Protein AF-A0AAU5CW41-F1 (afdb_monomer_lite)

Structure (mmCIF, N/CA/C/O backbone):
data_AF-A0AAU5CW41-F1
#
_entry.id   AF-A0AAU5CW41-F1
#
loop_
_atom_site.group_PDB
_atom_site.id
_atom_site.type_symbol
_atom_site.label_atom_id
_atom_site.label_alt_id
_atom_site.label_comp_id
_atom_site.label_asym_id
_atom_site.label_entity_id
_atom_site.label_seq_id
_atom_site.pdbx_PDB_ins_code
_atom_site.Cartn_x
_atom_site.Cartn_y
_atom_site.Cartn_z
_atom_site.occupancy
_atom_site.B_iso_or_equiv
_atom_site.auth_seq_id
_atom_site.auth_comp_id
_atom_site.auth_asym_id
_atom_site.auth_atom_id
_atom_site.pdbx_PDB_model_num
ATOM 1 N N . MET A 1 1 ? 4.837 -23.158 9.489 1.00 39.88 1 MET A N 1
ATOM 2 C CA . MET A 1 1 ? 4.168 -22.647 8.269 1.00 39.88 1 MET A CA 1
ATOM 3 C C . MET A 1 1 ? 4.281 -23.693 7.154 1.00 39.88 1 MET A C 1
ATOM 5 O O . MET A 1 1 ? 5.324 -24.332 7.069 1.00 39.88 1 MET A O 1
ATOM 9 N N . ARG A 1 2 ? 3.234 -23.920 6.342 1.00 39.41 2 ARG A N 1
ATOM 10 C CA . ARG A 1 2 ? 3.284 -24.793 5.147 1.00 39.41 2 ARG A CA 1
ATOM 11 C C . ARG A 1 2 ? 3.562 -23.913 3.931 1.00 39.41 2 ARG A C 1
ATOM 13 O O . ARG A 1 2 ? 2.741 -23.055 3.621 1.00 39.41 2 ARG A O 1
ATOM 20 N N . LEU A 1 3 ? 4.699 -24.097 3.266 1.00 36.31 3 LEU A N 1
ATOM 21 C CA . LEU A 1 3 ? 5.003 -23.365 2.035 1.00 36.31 3 LEU A CA 1
ATOM 22 C C . LEU A 1 3 ? 4.390 -24.123 0.854 1.00 36.31 3 LEU A C 1
ATOM 24 O O . LEU A 1 3 ? 4.845 -25.208 0.495 1.00 36.31 3 LEU A O 1
ATOM 28 N N . LEU A 1 4 ? 3.328 -23.560 0.278 1.00 37.47 4 LEU A N 1
ATOM 29 C CA . LEU A 1 4 ? 2.726 -24.036 -0.965 1.00 37.47 4 LEU A CA 1
ATOM 30 C C . LEU A 1 4 ? 3.539 -23.443 -2.121 1.00 37.47 4 LEU A C 1
ATOM 32 O O . LEU A 1 4 ? 3.347 -22.293 -2.505 1.00 37.47 4 LEU A O 1
ATOM 36 N N . HIS A 1 5 ? 4.509 -24.201 -2.623 1.00 38.34 5 HIS A N 1
ATOM 37 C CA . HIS A 1 5 ? 5.259 -23.819 -3.816 1.00 38.34 5 HIS A CA 1
ATOM 38 C C . HIS A 1 5 ? 4.509 -24.308 -5.064 1.00 38.34 5 HIS A C 1
ATOM 40 O O . HIS A 1 5 ? 4.004 -25.428 -5.087 1.00 38.34 5 HIS A O 1
ATOM 46 N N . SER A 1 6 ? 4.453 -23.488 -6.116 1.00 37.53 6 SER A N 1
ATOM 47 C CA . SER A 1 6 ? 3.807 -23.814 -7.399 1.00 37.53 6 SER A CA 1
ATOM 48 C C . SER A 1 6 ? 4.645 -24.729 -8.302 1.00 37.53 6 SER A C 1
ATOM 50 O O . SER A 1 6 ? 4.269 -24.972 -9.448 1.00 37.53 6 SER A O 1
ATOM 52 N N . ALA A 1 7 ? 5.772 -25.266 -7.812 1.00 39.56 7 ALA A N 1
ATOM 53 C CA . ALA A 1 7 ? 6.448 -26.359 -8.506 1.00 39.56 7 ALA A CA 1
ATOM 54 C C . ALA A 1 7 ? 5.450 -27.507 -8.606 1.00 39.56 7 ALA A C 1
ATOM 56 O O . ALA A 1 7 ? 4.968 -27.981 -7.581 1.00 39.56 7 ALA A O 1
ATOM 57 N N . ASN A 1 8 ? 5.130 -27.901 -9.839 1.00 36.88 8 ASN A N 1
ATOM 58 C CA . ASN A 1 8 ? 4.224 -28.988 -10.187 1.00 36.88 8 ASN A CA 1
ATOM 59 C C . ASN A 1 8 ? 4.524 -30.240 -9.359 1.00 36.88 8 ASN A C 1
ATOM 61 O O . ASN A 1 8 ? 5.324 -31.094 -9.732 1.00 36.88 8 ASN A O 1
ATOM 65 N N . THR A 1 9 ? 3.859 -30.347 -8.221 1.00 39.06 9 THR A N 1
ATOM 66 C CA . THR A 1 9 ? 3.908 -31.498 -7.340 1.00 39.06 9 THR A CA 1
ATOM 67 C C . THR A 1 9 ? 2.727 -32.348 -7.737 1.00 39.06 9 THR A C 1
ATOM 69 O O . THR A 1 9 ? 1.637 -32.290 -7.172 1.00 39.06 9 THR A O 1
ATOM 72 N N . SER A 1 10 ? 2.919 -33.093 -8.826 1.00 40.34 10 SER A N 1
ATOM 73 C CA . SER A 1 10 ? 2.032 -34.194 -9.184 1.00 40.34 10 SER A CA 1
ATOM 74 C C . SER A 1 10 ? 1.718 -35.014 -7.930 1.00 40.34 10 SER A C 1
ATOM 76 O O . SER A 1 10 ? 2.598 -35.233 -7.094 1.00 40.34 10 SER A O 1
ATOM 78 N N . ALA A 1 11 ? 0.468 -35.460 -7.786 1.00 38.16 11 ALA A N 1
ATOM 79 C CA . ALA A 1 11 ? 0.052 -36.282 -6.654 1.00 38.16 11 ALA A CA 1
ATOM 80 C C . ALA A 1 11 ? 1.062 -37.427 -6.424 1.00 38.16 11 ALA A C 1
ATOM 82 O O . ALA A 1 11 ? 1.285 -38.237 -7.320 1.00 38.16 11 ALA A O 1
ATOM 83 N N . GLY A 1 12 ? 1.697 -37.457 -5.246 1.00 40.53 12 GLY A N 1
ATOM 84 C CA . GLY A 1 12 ? 2.740 -38.433 -4.899 1.00 40.53 12 GLY A CA 1
ATOM 85 C C . GLY A 1 12 ? 4.177 -37.897 -4.819 1.00 40.53 12 GLY A C 1
ATOM 86 O O . GLY A 1 12 ? 5.064 -38.647 -4.423 1.00 40.53 12 GLY A O 1
ATOM 87 N N . SER A 1 13 ? 4.443 -36.626 -5.130 1.00 41.97 13 SER A N 1
ATOM 88 C CA . SER A 1 13 ? 5.772 -36.032 -4.910 1.00 41.97 13 SER A CA 1
ATOM 89 C C . SER A 1 13 ? 6.090 -35.893 -3.415 1.00 41.97 13 SER A C 1
ATOM 91 O O . SER A 1 13 ? 5.289 -35.354 -2.653 1.00 41.97 13 SER A O 1
ATOM 93 N N . SER A 1 14 ? 7.264 -36.357 -2.995 1.00 49.66 14 SER A N 1
ATOM 94 C CA . SER A 1 14 ? 7.732 -36.348 -1.607 1.00 49.66 14 SER A CA 1
ATOM 95 C C . SER A 1 14 ? 7.882 -34.929 -1.047 1.00 49.66 14 SER A C 1
ATOM 97 O O . SER A 1 14 ? 8.644 -34.116 -1.570 1.00 49.66 14 SER A O 1
ATOM 99 N N . GLY A 1 15 ? 7.177 -34.629 0.044 1.00 57.41 15 GLY A N 1
ATOM 100 C CA . GLY A 1 15 ? 7.478 -33.464 0.880 1.00 57.41 15 GLY A CA 1
ATOM 101 C C . GLY A 1 15 ? 8.798 -33.639 1.640 1.00 57.41 15 GLY A C 1
ATOM 102 O O . GLY A 1 15 ? 9.199 -34.767 1.924 1.00 57.41 15 GLY A O 1
ATOM 103 N N . GLY A 1 16 ? 9.469 -32.539 1.964 1.00 63.31 16 GLY A N 1
ATOM 104 C CA . GLY A 1 16 ? 10.763 -32.504 2.645 1.00 63.31 16 GLY A CA 1
ATOM 105 C C . GLY A 1 16 ? 11.055 -31.110 3.218 1.00 63.31 16 GLY A C 1
ATOM 106 O O . GLY A 1 16 ? 10.340 -30.158 2.895 1.00 63.31 16 GLY A O 1
ATOM 107 N N . PRO A 1 17 ? 12.049 -30.974 4.108 1.00 64.62 17 PRO A N 1
ATOM 108 C CA . PRO A 1 17 ? 12.487 -29.669 4.591 1.00 64.62 17 PRO A CA 1
ATOM 109 C C . PRO A 1 17 ? 13.008 -28.799 3.443 1.00 64.62 17 PRO A C 1
ATOM 111 O O . PRO A 1 17 ? 13.697 -29.278 2.543 1.00 64.62 17 PRO A O 1
ATOM 114 N N . VAL A 1 18 ? 12.663 -27.519 3.495 1.00 65.62 18 VAL A N 1
ATOM 115 C CA . VAL A 1 18 ? 13.251 -26.467 2.669 1.00 65.62 18 VAL A CA 1
ATOM 116 C C . VAL A 1 18 ? 14.368 -25.848 3.491 1.00 65.62 18 VAL A C 1
AT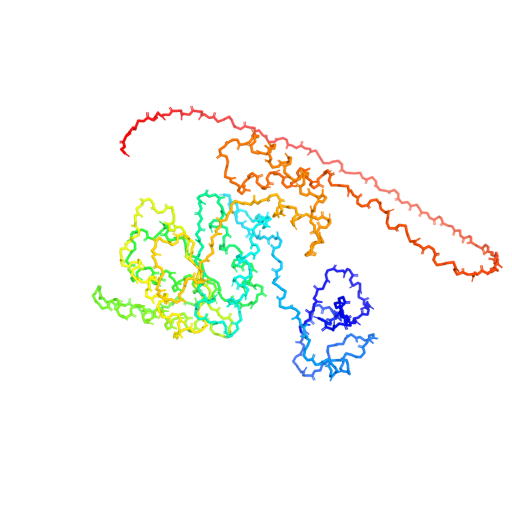OM 118 O O . VAL A 1 18 ? 14.131 -25.458 4.636 1.00 65.62 18 VAL A O 1
ATOM 121 N N . PHE A 1 19 ? 15.562 -25.784 2.911 1.00 61.91 19 PHE A N 1
ATOM 122 C CA . PHE A 1 19 ? 16.738 -25.211 3.551 1.00 61.91 19 PHE A CA 1
ATOM 123 C C . PHE A 1 19 ? 17.127 -23.884 2.895 1.00 61.91 19 PHE A C 1
ATOM 125 O O . PHE A 1 19 ? 16.901 -23.714 1.695 1.00 61.91 19 PHE A O 1
ATOM 132 N N . ASP A 1 20 ? 17.703 -22.965 3.666 1.00 55.84 20 ASP A N 1
ATOM 133 C CA . ASP A 1 20 ? 18.429 -21.809 3.128 1.00 55.84 20 ASP A CA 1
ATOM 134 C C . ASP A 1 20 ? 19.868 -22.178 2.708 1.00 55.84 20 ASP A C 1
ATOM 136 O O . ASP A 1 20 ? 20.245 -23.355 2.668 1.00 55.84 20 ASP A O 1
ATOM 140 N N . ALA A 1 21 ? 20.667 -21.170 2.340 1.00 48.44 21 ALA A N 1
ATOM 141 C CA . ALA A 1 21 ? 22.055 -21.350 1.911 1.00 48.44 21 ALA A CA 1
ATOM 142 C C . ALA A 1 21 ? 22.973 -21.825 3.056 1.00 48.44 21 ALA A C 1
ATOM 144 O O . ALA A 1 21 ? 24.015 -22.435 2.810 1.00 48.44 21 ALA A O 1
ATOM 145 N N . GLU A 1 22 ? 22.558 -21.598 4.301 1.00 50.16 22 GLU A N 1
ATOM 146 C CA . GLU A 1 22 ? 23.227 -21.963 5.547 1.00 50.16 22 GLU A CA 1
ATOM 147 C C . GLU A 1 22 ? 22.722 -23.303 6.118 1.00 50.16 22 GLU A C 1
ATOM 149 O O . GLU A 1 22 ? 23.037 -23.663 7.259 1.00 50.16 22 GLU A O 1
ATOM 154 N N . PHE A 1 23 ? 21.952 -24.060 5.328 1.00 59.91 23 PHE A N 1
ATOM 155 C CA . PHE A 1 23 ? 21.353 -25.343 5.700 1.00 59.91 23 PHE A CA 1
ATOM 156 C C . PHE A 1 23 ? 20.413 -25.277 6.922 1.00 59.91 23 PHE A C 1
ATOM 158 O O . PHE A 1 23 ? 20.181 -26.294 7.583 1.00 59.91 23 PHE A O 1
ATOM 165 N N . GLN A 1 24 ? 19.826 -24.115 7.219 1.00 58.44 24 GLN A N 1
ATOM 166 C CA . GLN A 1 24 ? 18.767 -23.977 8.221 1.00 58.44 24 GLN A CA 1
ATOM 167 C C . GLN A 1 24 ? 17.414 -24.338 7.618 1.00 58.44 24 GLN A C 1
ATOM 169 O O . GLN A 1 24 ? 17.124 -24.019 6.468 1.00 58.44 24 GLN A O 1
ATOM 174 N N . VAL A 1 25 ? 16.551 -24.997 8.394 1.00 64.69 25 VAL A N 1
ATOM 175 C CA . VAL A 1 25 ? 15.203 -25.344 7.927 1.00 64.69 25 VAL A CA 1
ATOM 176 C C . VAL A 1 25 ? 14.309 -24.103 7.961 1.00 64.69 25 VAL A C 1
ATOM 178 O O . VAL A 1 25 ? 13.854 -23.686 9.025 1.00 64.69 25 VAL A O 1
ATOM 181 N N . VAL A 1 26 ? 14.002 -2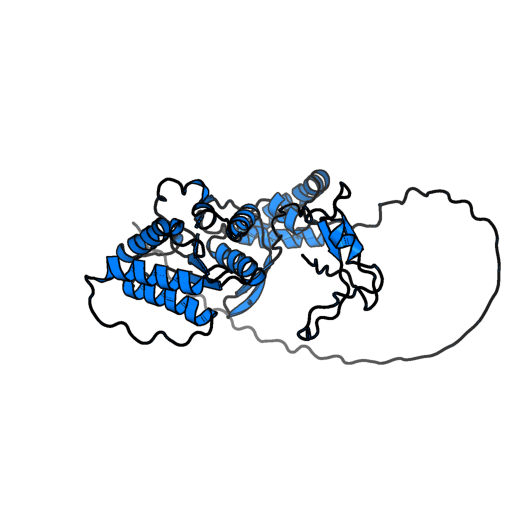3.558 6.785 1.00 59.28 26 VAL A N 1
ATOM 182 C CA . VAL A 1 26 ? 13.149 -22.366 6.609 1.00 59.28 26 VAL A CA 1
ATOM 183 C C . VAL A 1 26 ? 11.694 -22.708 6.285 1.00 59.28 26 VAL A C 1
ATOM 185 O O . VAL A 1 26 ? 10.818 -21.846 6.277 1.00 59.28 26 VAL A O 1
ATOM 188 N N . GLY A 1 27 ? 11.394 -23.983 6.036 1.00 62.84 27 GLY A N 1
ATOM 189 C CA . GLY A 1 27 ? 10.028 -24.434 5.807 1.00 62.84 27 GLY A CA 1
ATOM 190 C C . GLY A 1 27 ? 9.914 -25.937 5.621 1.00 62.84 27 GLY A C 1
ATOM 191 O O . GLY A 1 27 ? 10.908 -26.650 5.515 1.00 62.84 27 GLY A O 1
ATOM 192 N N . LEU A 1 28 ? 8.677 -26.427 5.572 1.00 63.06 28 LEU A N 1
ATOM 193 C CA . LEU A 1 28 ? 8.372 -27.830 5.307 1.00 63.06 28 LEU A CA 1
ATOM 194 C C . LEU A 1 28 ? 7.472 -27.919 4.078 1.00 63.06 28 LEU A C 1
ATOM 196 O O . LEU A 1 28 ? 6.384 -27.338 4.049 1.00 63.06 28 LEU A O 1
ATOM 200 N N . HIS A 1 29 ? 7.928 -28.657 3.071 1.00 59.88 29 HIS A N 1
ATOM 201 C CA . HIS A 1 29 ? 7.145 -28.968 1.889 1.00 59.88 29 HIS A CA 1
ATOM 202 C C . HIS A 1 29 ? 6.137 -30.071 2.230 1.00 59.88 29 HIS A C 1
ATOM 204 O O . HIS A 1 29 ? 6.514 -31.135 2.727 1.00 59.88 29 HIS A O 1
ATOM 210 N N . GLN A 1 30 ? 4.855 -29.830 1.960 1.00 53.72 30 GLN A N 1
ATOM 211 C CA . GLN A 1 30 ? 3.809 -30.831 2.127 1.00 53.72 30 GLN A CA 1
ATOM 212 C C . GLN A 1 30 ? 3.121 -31.089 0.791 1.00 53.72 30 GLN A C 1
ATOM 214 O O . GLN A 1 30 ? 2.533 -30.185 0.206 1.00 53.72 30 GLN A O 1
ATOM 219 N N . ALA A 1 31 ? 3.110 -32.350 0.366 1.00 51.06 31 ALA A N 1
ATOM 220 C CA . ALA A 1 31 ? 2.180 -32.806 -0.653 1.00 51.06 31 ALA A CA 1
ATOM 221 C C . ALA A 1 31 ? 0.816 -33.098 -0.015 1.00 51.06 31 ALA A C 1
ATOM 223 O O . ALA A 1 31 ? 0.723 -33.833 0.970 1.00 51.06 31 ALA A O 1
ATOM 224 N N . GLY A 1 32 ? -0.250 -32.528 -0.568 1.00 44.62 32 GLY A N 1
ATOM 225 C CA . GLY A 1 32 ? -1.615 -32.822 -0.144 1.00 44.62 32 GLY A CA 1
ATOM 226 C C . GLY A 1 32 ? -2.642 -32.116 -1.019 1.00 44.62 32 GLY A C 1
ATOM 227 O O . GLY A 1 32 ? -2.477 -30.945 -1.350 1.00 44.62 32 GLY A O 1
ATOM 228 N N . ARG A 1 33 ? -3.708 -32.830 -1.400 1.00 40.16 33 ARG A N 1
ATOM 229 C CA . ARG A 1 33 ? -4.883 -32.237 -2.060 1.00 40.16 33 ARG A CA 1
ATOM 230 C C . ARG A 1 33 ? -5.531 -31.198 -1.130 1.00 40.16 33 ARG A C 1
ATOM 232 O O . ARG A 1 33 ? -5.681 -31.490 0.057 1.00 40.16 33 ARG A O 1
ATOM 239 N N . PRO A 1 34 ? -6.017 -30.054 -1.642 1.00 41.12 34 PRO A N 1
ATOM 240 C CA . PRO A 1 34 ? -6.921 -29.204 -0.884 1.00 41.12 34 PRO A CA 1
ATOM 241 C C . PRO A 1 34 ? -8.302 -29.880 -0.874 1.00 41.12 34 PRO A C 1
ATOM 243 O O . PRO A 1 34 ? -9.009 -29.889 -1.877 1.00 41.12 34 PRO A O 1
ATOM 246 N N . GLY A 1 35 ? -8.675 -30.525 0.230 1.00 41.16 35 GLY A N 1
ATOM 247 C CA . GLY A 1 35 ? -9.988 -31.157 0.359 1.00 41.16 35 GLY A CA 1
ATOM 248 C C . GLY A 1 35 ? -10.306 -31.561 1.794 1.00 41.16 35 GLY A C 1
ATOM 249 O O . GLY A 1 35 ? -9.666 -32.464 2.316 1.00 41.16 35 GLY A O 1
ATOM 250 N N . ARG A 1 36 ? -11.284 -30.858 2.389 1.00 39.12 36 ARG A N 1
ATOM 251 C CA . ARG A 1 36 ? -11.982 -31.097 3.671 1.00 39.12 36 ARG A CA 1
ATOM 252 C C . ARG A 1 36 ? -11.167 -31.806 4.761 1.00 39.12 36 ARG A C 1
ATOM 254 O O . ARG A 1 36 ? -11.174 -33.028 4.868 1.00 39.12 36 ARG A O 1
ATOM 261 N N . LEU A 1 37 ? -10.570 -31.000 5.640 1.00 44.53 37 LEU A N 1
ATOM 262 C CA . LEU A 1 37 ? -10.171 -31.434 6.976 1.00 44.53 37 LEU A CA 1
ATOM 263 C C . LEU A 1 37 ? -11.427 -31.884 7.734 1.00 44.53 37 LEU A C 1
ATOM 265 O O . LEU A 1 37 ? -12.296 -31.071 8.049 1.00 44.53 37 LEU A O 1
ATOM 269 N N . ALA A 1 38 ? -11.532 -33.190 7.967 1.00 37.84 38 ALA A N 1
ATOM 270 C CA . ALA A 1 38 ? -12.411 -33.737 8.982 1.00 37.84 38 ALA A CA 1
ATOM 271 C C . ALA A 1 38 ? -11.883 -33.305 10.356 1.00 37.84 38 ALA A C 1
ATOM 273 O O . ALA A 1 38 ? -10.679 -33.304 10.602 1.00 37.84 38 ALA A O 1
ATOM 274 N N . SER A 1 39 ? -12.802 -32.899 11.222 1.00 43.44 39 SER A N 1
ATOM 275 C CA . SER A 1 39 ? -12.568 -32.600 12.627 1.00 43.44 39 SER A CA 1
ATOM 276 C C . SER A 1 39 ? -11.948 -33.803 13.337 1.00 43.44 39 SER A C 1
ATOM 278 O O . SER A 1 39 ? -12.567 -34.864 13.405 1.00 43.44 39 SER A O 1
ATOM 280 N N . GLY A 1 40 ? -10.755 -33.621 13.882 1.00 39.41 40 GLY A N 1
ATOM 281 C CA . GLY A 1 40 ? -10.074 -34.625 14.685 1.00 39.41 40 GLY A CA 1
ATOM 282 C C . GLY A 1 40 ? -8.577 -34.486 14.509 1.00 39.41 40 GLY A C 1
ATOM 283 O O . GLY A 1 40 ? -8.078 -34.462 13.387 1.00 39.41 40 GLY A O 1
ATOM 284 N N . GLU A 1 41 ? -7.874 -34.331 15.619 1.00 47.72 41 GLU A N 1
ATOM 285 C CA . GLU A 1 41 ? -6.423 -34.383 15.685 1.00 47.72 41 GLU A CA 1
ATOM 286 C C . GLU A 1 41 ? -5.921 -35.689 15.057 1.00 47.72 41 GLU A C 1
ATOM 288 O O . GLU A 1 41 ? -5.939 -36.718 15.713 1.00 47.72 41 GLU A O 1
ATOM 293 N N . ASP A 1 42 ? -5.521 -35.673 13.784 1.00 45.44 42 ASP A N 1
ATOM 294 C CA . ASP A 1 42 ? -4.382 -36.441 13.279 1.00 45.44 42 ASP A CA 1
ATOM 295 C C . ASP A 1 42 ? -4.130 -36.251 11.772 1.00 45.44 42 ASP A C 1
ATOM 297 O O . ASP A 1 42 ? -5.028 -36.140 10.945 1.00 45.44 42 ASP A O 1
ATOM 301 N N . GLU A 1 43 ? -2.836 -36.274 11.446 1.00 45.62 43 GLU A N 1
ATOM 302 C CA . GLU A 1 43 ? -2.237 -36.577 10.140 1.00 45.62 43 GLU A CA 1
ATOM 303 C C . GLU A 1 43 ? -2.259 -35.541 9.001 1.00 45.62 43 GLU A C 1
ATOM 305 O O . GLU A 1 43 ? -2.959 -35.604 7.991 1.00 45.62 43 GLU A O 1
ATOM 310 N N . VAL A 1 44 ? -1.239 -34.688 9.057 1.00 46.25 44 VAL A N 1
ATOM 311 C CA . VAL A 1 44 ? -0.624 -34.019 7.906 1.00 46.25 44 VAL A CA 1
ATOM 312 C C . VAL A 1 44 ? 0.222 -35.039 7.122 1.00 46.25 44 VAL A C 1
ATOM 314 O O . VAL A 1 44 ? 1.446 -35.072 7.244 1.00 46.25 44 VAL A O 1
ATOM 317 N N . CYS A 1 45 ? -0.414 -35.938 6.368 1.00 45.72 45 CYS A N 1
ATOM 318 C CA . CYS A 1 45 ? 0.283 -37.096 5.797 1.00 45.72 45 CYS A CA 1
ATOM 319 C C . CYS A 1 45 ? 0.933 -36.798 4.431 1.00 45.72 45 CYS A C 1
ATOM 321 O O . CYS A 1 45 ? 0.375 -37.071 3.369 1.00 45.72 45 CYS A O 1
ATOM 323 N N . ASN A 1 46 ? 2.167 -36.291 4.465 1.00 49.28 46 ASN A N 1
ATOM 324 C CA . ASN A 1 46 ? 3.160 -36.639 3.451 1.00 49.28 46 ASN A CA 1
ATOM 325 C C . ASN A 1 46 ? 3.672 -38.053 3.775 1.00 49.28 46 ASN A C 1
ATOM 327 O O . ASN A 1 46 ? 4.400 -38.232 4.746 1.00 49.28 46 ASN A O 1
ATOM 331 N N . ARG A 1 47 ? 3.288 -39.063 2.986 1.00 48.56 47 ARG A N 1
ATOM 332 C CA . ARG A 1 47 ? 3.671 -40.469 3.236 1.00 48.56 47 ARG A CA 1
ATOM 333 C C . ARG A 1 47 ? 5.144 -40.784 2.950 1.00 48.56 47 ARG A C 1
ATOM 335 O O . ARG A 1 47 ? 5.610 -41.849 3.335 1.00 48.56 47 ARG A O 1
ATOM 342 N N . ALA A 1 48 ? 5.864 -39.899 2.258 1.00 51.19 48 ALA A N 1
ATOM 343 C CA . ALA A 1 48 ? 7.234 -40.171 1.825 1.00 51.19 48 ALA A CA 1
ATOM 344 C C . ALA A 1 48 ? 8.291 -39.842 2.892 1.00 51.19 48 ALA A C 1
ATOM 346 O O . ALA A 1 48 ? 9.363 -40.439 2.888 1.00 51.19 48 ALA A O 1
ATOM 347 N N . VAL A 1 49 ? 8.003 -38.903 3.799 1.00 54.16 49 VAL A N 1
ATOM 348 C CA . VAL A 1 49 ? 8.926 -38.487 4.864 1.00 54.16 49 VAL A CA 1
ATOM 349 C C . VAL A 1 49 ? 8.136 -38.344 6.165 1.00 54.16 49 VAL A C 1
ATOM 351 O O . VAL A 1 49 ? 7.193 -37.552 6.203 1.00 54.16 49 VAL A O 1
ATOM 354 N N . PRO A 1 50 ? 8.488 -39.074 7.242 1.00 57.31 50 PRO A N 1
ATOM 355 C CA . PRO A 1 50 ? 7.833 -38.919 8.533 1.00 57.31 50 PRO A CA 1
ATOM 356 C C . PRO A 1 50 ? 8.108 -37.511 9.074 1.00 57.31 50 PRO A C 1
ATOM 358 O O . PRO A 1 50 ? 9.197 -37.206 9.556 1.00 57.31 50 PRO A O 1
ATOM 361 N N . MET A 1 51 ? 7.110 -36.632 8.972 1.00 58.34 51 MET A N 1
ATOM 362 C CA . MET A 1 51 ? 7.259 -35.218 9.328 1.00 58.34 51 MET A CA 1
ATOM 363 C C . MET A 1 51 ? 7.302 -34.994 10.841 1.00 58.34 51 MET A C 1
ATOM 365 O O . MET A 1 51 ? 7.994 -34.091 11.293 1.00 58.34 51 MET A O 1
ATOM 369 N N . ARG A 1 52 ? 6.608 -35.826 11.632 1.00 61.75 52 ARG A N 1
ATOM 370 C CA . ARG A 1 52 ? 6.543 -35.707 13.103 1.00 61.75 52 ARG A CA 1
ATOM 371 C C . ARG A 1 52 ? 7.935 -35.671 13.767 1.00 61.75 52 ARG A C 1
ATOM 373 O O . ARG A 1 52 ? 8.206 -34.690 14.453 1.00 61.75 52 ARG A O 1
ATOM 380 N N . PRO A 1 53 ? 8.841 -36.645 13.523 1.00 64.81 53 PRO A N 1
ATOM 381 C CA . PRO A 1 53 ? 10.200 -36.615 14.074 1.00 64.81 53 PRO A CA 1
ATOM 382 C C . PRO A 1 53 ? 11.062 -35.447 13.585 1.00 64.81 53 PRO A C 1
ATOM 384 O O . PRO A 1 53 ? 12.019 -35.068 14.255 1.00 64.81 53 PRO A O 1
ATOM 387 N N . LEU A 1 54 ? 10.774 -34.920 12.392 1.00 62.31 54 LEU A N 1
ATOM 388 C CA . LEU A 1 54 ? 11.520 -33.810 11.807 1.00 62.31 54 LEU A CA 1
ATOM 389 C C . LEU A 1 54 ? 11.090 -32.484 12.447 1.00 62.31 54 LEU A C 1
ATOM 391 O O . LEU A 1 54 ? 11.933 -31.722 12.901 1.00 62.31 54 LEU A O 1
ATOM 395 N N . VAL A 1 55 ? 9.778 -32.259 12.559 1.00 62.88 55 VAL A N 1
ATOM 396 C CA . VAL A 1 55 ? 9.178 -31.092 13.226 1.00 62.88 55 VAL A CA 1
ATOM 397 C C . VAL A 1 55 ? 9.642 -30.996 14.675 1.00 62.88 55 VAL A C 1
ATOM 399 O O . VAL A 1 55 ? 10.018 -29.917 15.109 1.00 62.88 55 VAL A O 1
ATOM 402 N N . SER A 1 56 ? 9.692 -32.115 15.406 1.00 67.81 56 SER A N 1
ATOM 403 C CA . SER A 1 56 ? 10.152 -32.127 16.802 1.00 67.81 56 SER A CA 1
ATOM 404 C C . SER A 1 56 ? 11.647 -31.828 16.980 1.00 67.81 56 SER A C 1
ATOM 406 O O . SER A 1 56 ? 12.087 -31.630 18.106 1.00 67.81 56 SER A O 1
ATOM 408 N N . LYS A 1 57 ? 12.442 -31.865 15.901 1.00 67.06 57 LYS A N 1
ATOM 409 C CA . LYS A 1 57 ? 13.891 -31.589 15.909 1.00 67.06 57 LYS A CA 1
ATOM 410 C C . LYS A 1 57 ? 14.248 -30.211 15.358 1.00 67.06 57 LYS A C 1
ATOM 412 O O . LYS A 1 57 ? 15.405 -29.812 15.439 1.00 67.06 57 LYS A O 1
ATOM 417 N N . ILE A 1 58 ? 13.283 -29.514 14.771 1.00 63.75 58 ILE A N 1
ATOM 418 C CA . ILE A 1 58 ? 13.457 -28.143 14.316 1.00 63.75 58 ILE A CA 1
ATOM 419 C C . ILE A 1 58 ? 13.149 -27.267 15.529 1.00 63.75 58 ILE A C 1
ATOM 421 O O . ILE A 1 58 ? 11.984 -27.106 15.889 1.00 63.75 58 ILE A O 1
ATOM 425 N N . GLU A 1 59 ? 14.188 -26.724 16.175 1.00 58.56 59 GLU A N 1
ATOM 426 C CA . GLU A 1 59 ? 14.011 -25.512 16.984 1.00 58.56 59 GLU A CA 1
ATOM 427 C C . GLU A 1 59 ? 13.296 -24.510 16.083 1.00 58.56 59 GLU A C 1
ATOM 429 O O . GLU A 1 59 ? 13.777 -24.284 14.974 1.00 58.56 59 GLU A O 1
ATOM 434 N N . SER A 1 60 ? 12.115 -24.050 16.513 1.00 54.84 60 SER A N 1
ATOM 435 C CA . SER A 1 60 ? 11.157 -23.207 15.785 1.00 54.84 60 SER A CA 1
ATOM 436 C C . SER A 1 60 ? 11.731 -22.636 14.488 1.00 54.84 60 SER A C 1
ATOM 438 O O . SER A 1 60 ? 12.665 -21.839 14.588 1.00 54.84 60 SER A O 1
ATOM 440 N N . PRO A 1 61 ? 11.232 -23.039 13.296 1.00 50.78 61 PRO A N 1
ATOM 441 C CA . PRO A 1 61 ? 11.876 -22.711 12.029 1.00 50.78 61 PRO A CA 1
ATOM 442 C C . PRO A 1 61 ? 12.213 -21.226 12.011 1.00 50.78 61 PRO A C 1
ATOM 444 O O . PRO A 1 61 ? 11.313 -20.388 12.107 1.00 50.78 61 PRO A O 1
ATOM 447 N N . LYS A 1 62 ? 13.515 -20.926 11.956 1.00 42.56 62 LYS A N 1
ATOM 448 C CA . LYS A 1 62 ? 14.043 -19.571 11.829 1.00 42.56 62 LYS A CA 1
ATOM 449 C C . LYS A 1 62 ? 13.744 -19.140 10.409 1.00 42.56 62 LYS A C 1
ATOM 451 O O . LYS A 1 62 ? 14.593 -19.214 9.533 1.00 42.56 62 LYS A O 1
ATOM 456 N N . VAL A 1 63 ? 12.484 -18.812 10.155 1.00 44.22 63 VAL A N 1
ATOM 457 C CA . VAL A 1 63 ? 12.082 -18.179 8.912 1.00 44.22 63 VAL A CA 1
ATOM 458 C C . VAL A 1 63 ? 12.819 -16.846 8.936 1.00 44.22 63 VAL A C 1
ATOM 460 O O . VAL A 1 63 ? 12.562 -16.059 9.851 1.00 44.22 63 VAL A O 1
ATOM 463 N N . PRO A 1 64 ? 13.764 -16.590 8.012 1.00 48.22 64 PRO A N 1
ATOM 464 C CA . PRO A 1 64 ? 14.212 -15.228 7.805 1.00 48.22 64 PRO A CA 1
ATOM 465 C C . PRO A 1 64 ? 12.929 -14.442 7.598 1.00 48.22 64 PRO A C 1
ATOM 467 O O . PRO A 1 64 ? 12.105 -14.877 6.785 1.00 48.22 64 PRO A O 1
ATOM 470 N N . GLU A 1 65 ? 12.728 -13.382 8.377 1.00 53.84 65 GLU A N 1
ATOM 471 C CA . GLU A 1 65 ? 11.593 -12.461 8.300 1.00 53.84 65 GLU A CA 1
ATOM 472 C C . GLU A 1 65 ? 11.629 -11.762 6.934 1.00 53.84 65 GLU A C 1
ATOM 474 O O . GLU A 1 65 ? 11.980 -10.601 6.763 1.00 53.84 65 GLU A O 1
ATOM 479 N N . SER A 1 66 ? 11.414 -12.565 5.902 1.00 67.19 66 SER A N 1
ATOM 480 C CA . SER A 1 66 ? 11.604 -12.232 4.516 1.00 67.19 66 SER A CA 1
ATOM 481 C C . SER A 1 66 ? 10.300 -11.613 4.109 1.00 67.19 66 SER A C 1
ATOM 483 O O . SER A 1 66 ? 9.250 -12.256 4.051 1.00 67.19 66 SER A O 1
ATOM 485 N N . VAL A 1 67 ? 10.382 -10.310 3.910 1.00 74.75 67 VAL A N 1
ATOM 486 C CA . VAL A 1 67 ? 9.243 -9.501 3.538 1.00 74.75 67 VAL A CA 1
ATOM 487 C C . VAL A 1 67 ? 8.585 -10.138 2.312 1.00 74.75 67 VAL A C 1
ATOM 489 O O . VAL A 1 67 ? 9.268 -10.439 1.325 1.00 74.75 67 VAL A O 1
ATOM 492 N N . PRO A 1 68 ? 7.268 -10.395 2.361 1.00 81.88 68 PRO A N 1
ATOM 493 C CA . PRO A 1 68 ? 6.581 -11.096 1.297 1.00 81.88 68 PRO A CA 1
ATOM 494 C C . PRO A 1 68 ? 6.690 -10.299 0.003 1.00 81.88 68 PRO A C 1
ATOM 496 O O . PRO A 1 68 ? 6.327 -9.128 -0.058 1.00 81.88 68 PRO A O 1
ATOM 499 N N . LEU A 1 69 ? 7.123 -10.954 -1.072 1.00 82.12 69 LEU A N 1
ATOM 500 C CA . LEU A 1 69 ? 7.060 -10.342 -2.390 1.00 82.12 69 LEU A CA 1
ATOM 501 C C . LEU A 1 69 ? 5.596 -10.255 -2.843 1.00 82.12 69 LEU A C 1
ATOM 503 O O . LEU A 1 69 ? 4.882 -11.263 -2.879 1.00 82.12 69 LEU A O 1
ATOM 507 N N . VAL A 1 70 ? 5.174 -9.057 -3.242 1.00 89.56 70 VAL A N 1
ATOM 508 C CA . VAL A 1 70 ? 3.899 -8.809 -3.924 1.00 89.56 70 VAL A CA 1
ATOM 509 C C . VAL A 1 70 ? 4.232 -8.430 -5.366 1.00 89.56 70 VAL A C 1
ATOM 511 O O . VAL A 1 70 ? 4.433 -7.254 -5.640 1.00 89.56 70 VAL A O 1
ATOM 514 N N . PRO A 1 71 ? 4.374 -9.391 -6.298 1.00 88.12 71 PRO A N 1
ATOM 515 C CA . PRO A 1 71 ? 4.807 -9.085 -7.664 1.00 88.12 71 PRO A CA 1
ATOM 516 C C . PRO A 1 71 ? 3.721 -8.359 -8.466 1.00 88.12 71 PRO A C 1
ATOM 518 O O . PRO A 1 71 ? 4.012 -7.577 -9.375 1.00 88.12 71 PRO A O 1
ATOM 521 N N . THR A 1 72 ? 2.457 -8.623 -8.136 1.00 93.50 72 THR A N 1
ATOM 522 C CA . THR A 1 72 ? 1.291 -8.073 -8.818 1.00 93.50 72 THR A CA 1
ATOM 523 C C . THR A 1 72 ? 0.143 -7.833 -7.851 1.00 93.50 72 THR A C 1
ATOM 525 O O . THR A 1 72 ? 0.013 -8.545 -6.858 1.00 93.50 72 THR A O 1
ATOM 528 N N . VAL A 1 73 ? -0.730 -6.890 -8.192 1.00 94.56 73 VAL A N 1
ATOM 529 C CA . VAL A 1 73 ? -2.009 -6.652 -7.512 1.00 94.56 73 VAL A CA 1
ATOM 530 C C . VAL A 1 73 ? -3.149 -6.613 -8.521 1.00 94.56 73 VAL A C 1
ATOM 532 O O . VAL A 1 73 ? -2.948 -6.252 -9.683 1.00 94.56 73 VAL A O 1
ATOM 535 N N . GLU A 1 74 ? -4.349 -6.961 -8.074 1.00 93.25 74 GLU A N 1
ATOM 536 C CA . GLU A 1 74 ? -5.571 -6.762 -8.849 1.00 93.25 74 GLU A CA 1
ATOM 537 C C . GLU A 1 74 ? -6.144 -5.369 -8.581 1.00 93.25 74 GLU A C 1
ATOM 539 O O . GLU A 1 74 ? -6.227 -4.907 -7.441 1.00 93.25 74 GLU A O 1
ATOM 544 N N . LYS A 1 75 ? -6.540 -4.687 -9.652 1.00 92.06 75 LYS A N 1
ATOM 545 C CA . LYS A 1 75 ? -7.165 -3.365 -9.625 1.00 92.06 75 LYS A CA 1
ATOM 546 C C . LYS A 1 75 ? -8.297 -3.330 -10.653 1.00 92.06 75 LYS A C 1
ATOM 548 O O . LYS A 1 75 ? -8.193 -3.984 -11.679 1.00 92.06 75 LYS A O 1
ATOM 553 N N . ALA A 1 76 ? -9.340 -2.539 -10.417 1.00 89.94 76 ALA A N 1
ATOM 554 C CA . ALA A 1 76 ? -10.325 -2.230 -11.451 1.00 89.94 76 ALA A CA 1
ATOM 555 C C . ALA A 1 76 ? -9.779 -1.183 -12.446 1.00 89.94 76 ALA A C 1
ATOM 557 O O . ALA A 1 76 ? -9.181 -0.179 -12.034 1.00 89.94 76 ALA A O 1
ATOM 558 N N . ASP A 1 77 ? -9.955 -1.413 -13.746 1.00 89.12 77 ASP A N 1
ATOM 559 C CA . ASP A 1 77 ? -9.727 -0.401 -14.781 1.00 89.12 77 ASP A CA 1
ATOM 560 C C . ASP A 1 77 ? -10.842 0.667 -14.798 1.00 89.12 77 ASP A C 1
ATOM 562 O O . ASP A 1 77 ? -11.728 0.681 -13.943 1.00 89.12 77 ASP A O 1
ATOM 566 N N . GLU A 1 78 ? -10.780 1.604 -15.747 1.00 87.25 78 GLU A N 1
ATOM 567 C CA . GLU A 1 78 ? -11.772 2.686 -15.881 1.00 87.25 78 GLU A CA 1
ATOM 568 C C . GLU A 1 78 ? -13.177 2.167 -16.223 1.00 87.25 78 GLU A C 1
ATOM 570 O O . GLU A 1 78 ? -14.169 2.844 -15.967 1.00 87.25 78 GLU A O 1
ATOM 575 N N . GLN A 1 79 ? -13.266 0.963 -16.785 1.00 91.38 79 GLN A N 1
ATOM 576 C CA . GLN A 1 79 ? -14.505 0.283 -17.144 1.00 91.38 79 GLN A CA 1
ATOM 577 C C . GLN A 1 79 ? -14.989 -0.662 -16.030 1.00 91.38 79 GLN A C 1
ATOM 579 O O . GLN A 1 79 ? -16.028 -1.303 -16.179 1.00 91.38 79 GLN A O 1
ATOM 584 N N . GLY A 1 80 ? -14.259 -0.749 -14.914 1.00 90.50 80 GLY A N 1
ATOM 585 C CA . GLY A 1 80 ? -14.576 -1.619 -13.787 1.00 90.50 80 GLY A CA 1
ATOM 586 C C . GLY A 1 80 ? -14.102 -3.068 -13.941 1.00 90.50 80 GLY A C 1
ATOM 587 O O . GLY A 1 80 ? -14.389 -3.884 -13.067 1.00 90.50 80 GLY A O 1
ATOM 588 N N . ASN A 1 81 ? -13.369 -3.417 -15.002 1.00 93.19 81 ASN A N 1
ATOM 589 C CA . ASN A 1 81 ? -12.844 -4.770 -15.174 1.00 93.19 81 ASN A CA 1
ATOM 590 C C . ASN A 1 81 ? -11.621 -4.994 -14.285 1.00 93.19 81 ASN A C 1
ATOM 592 O O . ASN A 1 81 ? -10.772 -4.114 -14.130 1.00 93.19 81 ASN A O 1
ATOM 596 N N . ALA A 1 82 ? -11.488 -6.207 -13.751 1.00 91.69 82 ALA A N 1
ATOM 597 C CA . ALA A 1 82 ? -10.294 -6.603 -13.019 1.00 91.69 82 ALA A CA 1
ATOM 598 C C . ALA A 1 82 ? -9.081 -6.677 -13.962 1.00 91.69 82 ALA A C 1
ATOM 600 O O . ALA A 1 82 ? -9.071 -7.427 -14.939 1.00 91.69 82 ALA A O 1
ATOM 601 N N . VAL A 1 83 ? -8.041 -5.910 -13.644 1.00 93.25 83 VAL A N 1
ATOM 602 C CA . VAL A 1 83 ? -6.750 -5.896 -14.327 1.00 93.25 83 VAL A CA 1
ATOM 603 C C . VAL A 1 83 ? -5.621 -6.152 -13.337 1.00 93.25 83 VAL A C 1
ATOM 605 O O . VAL A 1 83 ? -5.574 -5.596 -12.238 1.00 93.25 83 VAL A O 1
ATOM 608 N N . THR A 1 84 ? -4.666 -6.981 -13.747 1.00 93.25 84 THR A N 1
ATOM 609 C CA . THR A 1 84 ? -3.445 -7.232 -12.982 1.00 93.25 84 THR A CA 1
ATOM 610 C C . THR A 1 84 ? -2.419 -6.138 -13.268 1.00 93.25 84 THR A C 1
ATOM 612 O O . THR A 1 84 ? -2.085 -5.869 -14.424 1.00 93.25 84 THR A O 1
ATOM 615 N N . ARG A 1 85 ? -1.888 -5.512 -12.216 1.00 93.44 85 ARG A N 1
ATOM 616 C CA . ARG A 1 85 ? -0.818 -4.508 -12.294 1.00 93.44 85 ARG A CA 1
ATOM 617 C C . ARG A 1 85 ? 0.441 -5.032 -11.628 1.00 93.44 85 ARG A C 1
ATOM 619 O O . ARG A 1 85 ? 0.366 -5.638 -10.562 1.00 93.44 85 ARG A O 1
ATOM 626 N N . THR A 1 86 ? 1.591 -4.811 -12.257 1.00 94.00 86 THR A N 1
ATOM 627 C CA . THR A 1 86 ? 2.891 -5.143 -11.662 1.00 94.00 86 THR A CA 1
ATOM 628 C C . THR A 1 86 ? 3.215 -4.143 -10.566 1.00 94.00 86 THR A C 1
ATOM 630 O O . THR A 1 86 ? 3.012 -2.952 -10.749 1.00 94.00 86 THR A O 1
ATOM 633 N N . VAL A 1 87 ? 3.750 -4.620 -9.447 1.00 95.44 87 VAL A N 1
ATOM 634 C CA . VAL A 1 87 ? 4.262 -3.757 -8.383 1.00 95.44 87 VAL A CA 1
ATOM 635 C C . VAL A 1 87 ? 5.717 -3.408 -8.685 1.00 95.44 87 VAL A C 1
ATOM 637 O O . VAL A 1 87 ? 6.576 -4.285 -8.703 1.00 95.44 87 VAL A O 1
ATOM 640 N N . ILE A 1 88 ? 5.998 -2.127 -8.922 1.00 95.88 88 ILE A N 1
ATOM 641 C CA . ILE A 1 88 ? 7.344 -1.618 -9.223 1.00 95.88 88 ILE A CA 1
ATOM 642 C C . ILE A 1 88 ? 7.765 -0.623 -8.137 1.00 95.88 88 ILE A C 1
ATOM 644 O O . ILE A 1 88 ? 7.032 0.326 -7.870 1.00 95.88 88 ILE A O 1
ATOM 648 N N . GLY A 1 89 ? 8.934 -0.835 -7.524 1.00 94.94 89 GLY A N 1
ATOM 649 C CA . GLY A 1 89 ? 9.566 0.130 -6.610 1.00 94.94 89 GLY A CA 1
ATOM 650 C C . GLY A 1 89 ? 8.849 0.346 -5.283 1.00 94.94 89 GLY A C 1
ATOM 651 O O . GLY A 1 89 ? 8.905 1.430 -4.717 1.00 94.94 89 GLY A O 1
ATOM 652 N N . ARG A 1 90 ? 8.130 -0.669 -4.785 1.00 95.88 90 ARG A N 1
ATOM 653 C CA . ARG A 1 90 ? 7.333 -0.579 -3.545 1.00 95.88 90 ARG A CA 1
ATOM 654 C C . ARG A 1 90 ? 7.798 -1.517 -2.439 1.00 95.88 90 ARG A C 1
ATOM 656 O O . ARG A 1 90 ? 7.013 -1.821 -1.547 1.00 95.88 90 ARG A O 1
ATOM 663 N N . LEU A 1 91 ? 9.052 -1.972 -2.488 1.00 91.81 91 LEU A N 1
ATOM 664 C CA . LEU A 1 91 ? 9.588 -2.892 -1.483 1.00 91.81 91 LEU A CA 1
ATOM 665 C C . LEU A 1 91 ? 9.484 -2.286 -0.077 1.00 91.81 91 LEU A C 1
ATOM 667 O O . LEU A 1 91 ? 8.822 -2.878 0.762 1.00 91.81 91 LEU A O 1
ATOM 671 N N . GLY A 1 92 ? 9.983 -1.064 0.139 1.00 92.62 92 GLY A N 1
ATOM 672 C CA . GLY A 1 92 ? 9.895 -0.393 1.445 1.00 92.62 92 GLY A CA 1
ATOM 673 C C . GLY A 1 92 ? 8.459 -0.222 1.965 1.00 92.62 92 GLY A C 1
ATOM 674 O O . GLY A 1 92 ? 8.194 -0.465 3.142 1.00 92.62 92 GLY A O 1
ATOM 675 N N . THR A 1 93 ? 7.494 0.102 1.093 1.00 95.94 93 THR A N 1
ATOM 676 C CA . THR A 1 93 ? 6.071 0.139 1.483 1.00 95.94 93 THR A CA 1
ATOM 677 C C . THR A 1 93 ? 5.583 -1.245 1.925 1.00 95.94 93 THR A C 1
ATOM 679 O O . THR A 1 93 ? 4.910 -1.368 2.944 1.00 95.94 93 THR A O 1
ATOM 682 N N . VAL A 1 94 ? 5.912 -2.296 1.167 1.00 94.88 94 VAL A N 1
ATOM 683 C CA . VAL A 1 94 ? 5.525 -3.682 1.477 1.00 94.88 94 VAL A CA 1
ATOM 684 C C . VAL A 1 94 ? 6.159 -4.151 2.789 1.00 94.88 94 VAL A C 1
ATOM 686 O O . VAL A 1 94 ? 5.474 -4.783 3.585 1.00 94.88 94 VAL A O 1
ATOM 689 N N . GLU A 1 95 ? 7.413 -3.784 3.061 1.00 92.06 95 GLU A N 1
ATOM 690 C CA . GLU A 1 95 ? 8.103 -4.053 4.332 1.00 92.06 95 GLU A CA 1
ATOM 691 C C . GLU A 1 95 ? 7.386 -3.405 5.520 1.00 92.06 95 GLU A C 1
ATOM 693 O O . GLU A 1 95 ? 7.208 -4.030 6.564 1.00 92.06 95 GLU A O 1
ATOM 698 N N . ARG A 1 96 ? 6.937 -2.156 5.367 1.00 95.25 96 ARG A N 1
ATOM 699 C CA . ARG A 1 96 ? 6.177 -1.439 6.402 1.00 95.25 96 ARG A CA 1
ATOM 700 C C . ARG A 1 96 ? 4.815 -2.074 6.656 1.00 95.25 96 ARG A C 1
ATOM 702 O O . ARG A 1 96 ? 4.477 -2.311 7.809 1.00 95.25 96 ARG A O 1
ATOM 709 N N . ILE A 1 97 ? 4.072 -2.398 5.595 1.00 95.69 97 ILE A N 1
ATOM 710 C CA . ILE A 1 97 ? 2.790 -3.109 5.721 1.00 95.69 97 ILE A CA 1
ATOM 711 C C . ILE A 1 97 ? 3.013 -4.457 6.406 1.00 95.69 97 ILE A C 1
ATOM 713 O O . ILE A 1 97 ? 2.260 -4.810 7.304 1.00 95.69 97 ILE A O 1
ATOM 717 N N . HIS A 1 98 ? 4.064 -5.185 6.023 1.00 92.50 98 HIS A N 1
ATOM 718 C CA . HIS A 1 98 ? 4.388 -6.467 6.632 1.00 92.50 98 HIS A CA 1
ATOM 719 C C . HIS A 1 98 ? 4.656 -6.343 8.130 1.00 92.50 98 HIS A C 1
ATOM 721 O O . HIS A 1 98 ? 4.032 -7.071 8.886 1.00 92.50 98 HIS A O 1
ATOM 727 N N . ARG A 1 99 ? 5.492 -5.388 8.564 1.00 91.94 99 ARG A N 1
ATOM 728 C CA . ARG A 1 99 ? 5.730 -5.127 9.996 1.00 91.94 99 ARG A CA 1
ATOM 729 C C . ARG A 1 99 ? 4.443 -4.826 10.756 1.00 91.94 99 ARG A C 1
ATOM 731 O O . ARG A 1 99 ? 4.240 -5.363 11.836 1.00 91.94 99 ARG A O 1
ATOM 738 N N . GLY A 1 100 ? 3.545 -4.042 10.161 1.00 92.62 100 GLY A N 1
ATOM 739 C CA . GLY A 1 100 ? 2.237 -3.766 10.746 1.00 92.62 100 GLY A CA 1
ATOM 740 C C . GLY A 1 100 ? 1.356 -5.009 10.918 1.00 92.62 100 GLY A C 1
ATOM 741 O O . GLY A 1 100 ? 0.505 -5.000 11.785 1.00 92.62 100 GLY A O 1
ATOM 742 N N . LEU A 1 101 ? 1.544 -6.089 10.148 1.00 90.94 101 LEU A N 1
ATOM 743 C CA . LEU A 1 101 ? 0.740 -7.317 10.286 1.00 90.94 101 LEU A CA 1
ATOM 744 C C . LEU A 1 101 ? 1.103 -8.158 11.519 1.00 90.94 101 LEU A C 1
ATOM 746 O O . LEU A 1 101 ? 0.396 -9.121 11.822 1.00 90.94 101 LEU A O 1
ATOM 750 N N . HIS A 1 102 ? 2.208 -7.854 12.199 1.00 89.38 102 HIS A N 1
ATOM 751 C CA . HIS A 1 102 ? 2.634 -8.632 13.353 1.00 89.38 102 HIS A CA 1
ATOM 752 C C . HIS A 1 102 ? 1.739 -8.350 14.576 1.00 89.38 102 HIS A C 1
ATOM 754 O O . HIS A 1 102 ? 1.421 -7.193 14.846 1.00 89.38 102 HIS A O 1
ATOM 760 N N . PRO A 1 103 ? 1.344 -9.371 15.363 1.00 87.12 103 PRO A N 1
ATOM 761 C CA . PRO A 1 103 ? 0.498 -9.173 16.547 1.00 87.12 103 PRO A CA 1
ATOM 762 C C . PRO A 1 103 ? 1.107 -8.260 17.622 1.00 87.12 103 PRO A C 1
ATOM 764 O O . PRO A 1 103 ? 0.384 -7.692 18.437 1.00 87.12 103 PRO A O 1
ATOM 767 N N . ASP A 1 104 ? 2.434 -8.148 17.647 1.00 89.44 104 ASP A N 1
ATOM 768 C CA . ASP A 1 104 ? 3.219 -7.292 18.534 1.00 89.44 104 ASP A CA 1
ATOM 769 C C . ASP A 1 104 ? 3.607 -5.948 17.895 1.00 89.44 104 ASP A C 1
ATOM 771 O O . ASP A 1 104 ? 4.363 -5.184 18.499 1.00 89.44 104 ASP A O 1
ATOM 775 N N . ALA A 1 105 ? 3.055 -5.623 16.717 1.00 93.25 105 ALA A N 1
ATOM 776 C CA . ALA A 1 105 ? 3.305 -4.362 16.037 1.00 93.25 105 ALA A CA 1
ATOM 777 C C . ALA A 1 105 ? 2.962 -3.168 16.936 1.00 93.25 105 ALA A C 1
ATOM 779 O O . ALA A 1 105 ? 1.844 -2.980 17.443 1.00 93.25 105 ALA A O 1
ATOM 780 N N . THR A 1 106 ? 3.952 -2.306 17.110 1.00 95.88 106 THR A N 1
ATOM 781 C CA . THR A 1 106 ? 3.811 -1.079 17.888 1.00 95.88 106 THR A CA 1
ATOM 782 C C . THR A 1 106 ? 2.852 -0.098 17.204 1.00 95.88 106 THR A C 1
ATOM 784 O O . THR A 1 106 ? 2.567 -0.193 16.011 1.00 95.88 106 THR A O 1
ATOM 787 N N . ALA A 1 107 ? 2.362 0.911 17.933 1.00 96.38 107 ALA A N 1
ATOM 788 C CA . ALA A 1 107 ? 1.474 1.922 17.344 1.00 96.38 107 ALA A CA 1
ATOM 789 C C . ALA A 1 107 ? 2.088 2.619 16.111 1.00 96.38 107 ALA A C 1
ATOM 791 O O . ALA A 1 107 ? 1.373 2.884 15.147 1.00 96.38 107 ALA A O 1
ATOM 792 N N . HIS A 1 108 ? 3.403 2.863 16.112 1.00 96.56 108 HIS A N 1
ATOM 793 C CA . HIS A 1 108 ? 4.092 3.501 14.988 1.00 96.56 108 HIS A CA 1
ATOM 794 C C . HIS A 1 108 ? 4.286 2.565 13.783 1.00 96.56 108 HIS A C 1
ATOM 796 O O . HIS A 1 108 ? 4.373 3.047 12.658 1.00 96.56 108 HIS A O 1
ATOM 802 N N . GLU A 1 109 ? 4.315 1.245 13.977 1.00 96.06 109 GLU A N 1
ATOM 803 C CA . GLU A 1 109 ? 4.334 0.261 12.881 1.00 96.06 109 GLU A CA 1
ATOM 804 C C . GLU A 1 109 ? 2.940 0.011 12.299 1.00 96.06 109 GLU A C 1
ATOM 806 O O . GLU A 1 109 ? 2.809 -0.323 11.121 1.00 96.06 109 GLU A O 1
ATOM 811 N N . ARG A 1 110 ? 1.893 0.218 13.105 1.00 96.88 110 ARG A N 1
ATOM 812 C CA . ARG A 1 110 ? 0.489 0.127 12.681 1.00 96.88 110 ARG A CA 1
ATOM 813 C C . ARG A 1 110 ? -0.023 1.386 11.982 1.00 96.88 110 ARG A C 1
ATOM 815 O O . ARG A 1 110 ? -1.074 1.334 11.344 1.00 96.88 110 ARG A O 1
ATOM 822 N N . LEU A 1 111 ? 0.710 2.497 12.070 1.00 98.31 111 LEU A N 1
ATOM 823 C CA . LEU A 1 111 ? 0.503 3.682 11.244 1.00 98.31 111 LEU A CA 1
ATOM 824 C C . LEU A 1 111 ? 1.455 3.663 10.043 1.00 98.31 111 LEU A C 1
ATOM 826 O O . LEU A 1 111 ? 2.667 3.550 10.203 1.00 98.31 111 LEU A O 1
ATOM 830 N N . ILE A 1 112 ? 0.921 3.864 8.840 1.00 98.38 112 ILE A N 1
ATOM 831 C CA . ILE A 1 112 ? 1.718 4.047 7.623 1.00 98.38 112 ILE A CA 1
ATOM 832 C C . ILE A 1 112 ? 1.231 5.299 6.909 1.00 98.38 112 ILE A C 1
ATOM 834 O O . ILE A 1 112 ? 0.098 5.359 6.438 1.00 98.38 112 ILE A O 1
ATOM 838 N N . VAL A 1 113 ? 2.095 6.299 6.790 1.00 98.25 113 VAL A N 1
ATOM 839 C CA . VAL A 1 113 ? 1.768 7.566 6.132 1.00 98.25 113 VAL A CA 1
ATOM 840 C C . VAL A 1 113 ? 2.577 7.660 4.859 1.00 98.25 113 VAL A C 1
ATOM 842 O O . VAL A 1 113 ? 3.790 7.812 4.894 1.00 98.25 113 VAL A O 1
ATOM 845 N N . VAL A 1 114 ? 1.908 7.541 3.722 1.00 97.94 114 VAL A N 1
ATOM 846 C CA . VAL A 1 114 ? 2.549 7.518 2.415 1.00 97.94 114 VAL A CA 1
ATOM 847 C C . VAL A 1 114 ? 2.514 8.912 1.806 1.00 97.94 114 VAL A C 1
ATOM 849 O O . VAL A 1 114 ? 1.440 9.460 1.546 1.00 97.94 114 VAL A O 1
ATOM 852 N N . VAL A 1 115 ? 3.696 9.467 1.556 1.00 96.38 115 VAL A N 1
ATOM 853 C CA . VAL A 1 115 ? 3.904 10.820 1.025 1.00 96.38 115 VAL A CA 1
ATOM 854 C C . VAL A 1 115 ? 4.673 10.723 -0.283 1.00 96.38 115 VAL A C 1
ATOM 856 O O . VAL A 1 115 ? 5.594 9.928 -0.404 1.00 96.38 115 VAL A O 1
ATOM 859 N N . GLY A 1 116 ? 4.320 11.524 -1.281 1.00 94.56 116 GLY A N 1
ATOM 860 C CA . GLY A 1 116 ? 5.019 11.532 -2.560 1.00 94.56 116 GLY A CA 1
ATOM 861 C C . GLY A 1 116 ? 4.368 12.473 -3.558 1.00 94.56 116 GLY A C 1
ATOM 862 O O . GLY A 1 116 ? 3.264 12.963 -3.334 1.00 94.56 116 GLY A O 1
ATOM 863 N N . GLU A 1 117 ? 5.052 12.722 -4.668 1.00 92.50 117 GLU A N 1
ATOM 864 C CA . GLU A 1 117 ? 4.522 13.566 -5.737 1.00 92.50 117 GLU A CA 1
ATOM 865 C C . GLU A 1 117 ? 3.404 12.861 -6.530 1.00 92.50 117 GLU A C 1
ATOM 867 O O . GLU A 1 117 ? 3.347 11.618 -6.591 1.00 92.50 117 GLU A O 1
ATOM 872 N N . PRO A 1 118 ? 2.518 13.635 -7.190 1.00 90.00 118 PRO A N 1
ATOM 873 C CA . PRO A 1 118 ? 1.528 13.086 -8.103 1.00 90.00 118 PRO A CA 1
ATOM 874 C C . PRO A 1 118 ? 2.174 12.158 -9.135 1.00 90.00 118 PRO A C 1
ATOM 876 O O . PRO A 1 118 ? 3.095 12.527 -9.857 1.00 90.00 118 PRO A O 1
ATOM 879 N N . GLY A 1 119 ? 1.669 10.926 -9.224 1.00 89.25 119 GLY A N 1
ATOM 880 C CA . GLY A 1 119 ? 2.183 9.941 -10.174 1.00 89.25 119 GLY A CA 1
ATOM 881 C C . GLY A 1 119 ? 3.254 8.979 -9.645 1.00 89.25 119 GLY A C 1
ATOM 882 O O . GLY A 1 119 ? 3.597 8.042 -10.367 1.00 89.25 119 GLY A O 1
ATOM 883 N N . HIS A 1 120 ? 3.700 9.112 -8.389 1.00 93.44 120 HIS A N 1
ATOM 884 C CA . HIS A 1 120 ? 4.542 8.109 -7.702 1.00 93.44 120 HIS A CA 1
ATOM 885 C C . HIS A 1 120 ? 3.744 6.934 -7.101 1.00 93.44 120 HIS A C 1
ATOM 887 O O . HIS A 1 120 ? 4.293 6.043 -6.455 1.00 93.44 120 HIS A O 1
ATOM 893 N N . GLY A 1 121 ? 2.430 6.885 -7.341 1.00 93.00 121 GLY A N 1
ATOM 894 C CA . GLY A 1 121 ? 1.585 5.760 -6.938 1.00 93.00 121 GLY A CA 1
ATOM 895 C C . GLY A 1 121 ? 1.042 5.856 -5.510 1.00 93.00 121 GLY A C 1
ATOM 896 O O . GLY A 1 121 ? 0.902 4.830 -4.849 1.00 93.00 121 GLY A O 1
ATOM 897 N N . LEU A 1 122 ? 0.688 7.053 -5.028 1.00 94.06 122 LEU A N 1
ATOM 898 C CA . LEU A 1 122 ? -0.002 7.235 -3.739 1.00 94.06 122 LEU A CA 1
ATOM 899 C C . LEU A 1 122 ? -1.249 6.345 -3.629 1.00 94.06 122 LEU A C 1
ATOM 901 O O . LEU A 1 122 ? -1.292 5.434 -2.802 1.00 94.06 122 LEU A O 1
ATOM 905 N N . ARG A 1 123 ? -2.196 6.511 -4.562 1.00 93.31 123 ARG A N 1
ATOM 906 C CA . ARG A 1 123 ? -3.429 5.704 -4.674 1.00 93.31 123 ARG A CA 1
ATOM 907 C C . ARG A 1 123 ? -3.189 4.230 -5.024 1.00 93.31 123 ARG A C 1
ATOM 909 O O . ARG A 1 123 ? -4.109 3.418 -5.004 1.00 93.31 123 ARG A O 1
ATOM 916 N N . PHE A 1 124 ? -1.965 3.854 -5.404 1.00 94.94 124 PHE A N 1
ATOM 917 C CA . PHE A 1 124 ? -1.625 2.448 -5.631 1.00 94.94 124 PHE A CA 1
ATOM 918 C C . PHE A 1 124 ? -1.456 1.687 -4.303 1.00 94.94 124 PHE A C 1
ATOM 920 O O . PHE A 1 124 ? -1.698 0.483 -4.242 1.00 94.94 124 PHE A O 1
ATOM 927 N N . THR A 1 125 ? -1.118 2.402 -3.224 1.00 96.69 125 THR A N 1
ATOM 928 C CA . THR A 1 125 ? -0.880 1.850 -1.882 1.00 96.69 125 THR A CA 1
ATOM 929 C C . THR A 1 125 ? -2.051 1.011 -1.380 1.00 96.69 125 THR A C 1
ATOM 931 O O . THR A 1 125 ? -1.831 -0.080 -0.861 1.00 96.69 125 THR A O 1
ATOM 934 N N . LYS A 1 126 ? -3.301 1.444 -1.593 1.00 96.69 126 LYS A N 1
ATOM 935 C CA . LYS A 1 126 ? -4.469 0.695 -1.111 1.00 96.69 126 LYS A CA 1
ATOM 936 C C . LYS A 1 126 ? -4.550 -0.727 -1.675 1.00 96.69 126 LYS A C 1
ATOM 938 O O . LYS A 1 126 ? -5.010 -1.618 -0.970 1.00 96.69 126 LYS A O 1
ATOM 943 N N . TYR A 1 127 ? -4.083 -0.951 -2.908 1.00 96.62 127 TYR A N 1
ATOM 944 C CA . TYR A 1 127 ? -4.087 -2.276 -3.534 1.00 96.62 127 TYR A CA 1
ATOM 945 C C . TYR A 1 127 ? -2.992 -3.171 -2.953 1.00 96.62 127 TYR A C 1
ATOM 947 O O . TYR A 1 127 ? -3.213 -4.369 -2.805 1.00 96.62 127 TYR A O 1
ATOM 955 N N . LEU A 1 128 ? -1.842 -2.597 -2.573 1.00 96.38 128 LEU A N 1
ATOM 956 C CA . LEU A 1 128 ? -0.788 -3.319 -1.852 1.00 96.38 128 LEU A CA 1
ATOM 957 C C . LEU A 1 128 ? -1.270 -3.758 -0.473 1.00 96.38 128 LEU A C 1
ATOM 959 O O . LEU A 1 128 ? -1.131 -4.928 -0.123 1.00 96.38 128 LEU A O 1
ATOM 963 N N . VAL A 1 129 ? -1.883 -2.832 0.272 1.00 97.06 129 VAL A N 1
ATOM 964 C CA . VAL A 1 129 ? -2.466 -3.124 1.586 1.00 97.06 129 VAL A CA 1
ATOM 965 C C . VAL A 1 129 ? -3.514 -4.218 1.441 1.00 97.06 129 VAL A C 1
ATOM 967 O O . VAL A 1 129 ? -3.402 -5.242 2.101 1.00 97.06 129 VAL A O 1
ATOM 970 N N . ARG A 1 130 ? -4.467 -4.079 0.508 1.00 95.75 130 ARG A N 1
ATOM 971 C CA . ARG A 1 130 ? -5.484 -5.108 0.258 1.00 95.75 130 ARG A CA 1
ATOM 972 C C . ARG A 1 130 ? -4.859 -6.469 -0.047 1.00 95.75 130 ARG A C 1
ATOM 974 O O . ARG A 1 130 ? -5.259 -7.460 0.554 1.00 95.75 130 ARG A O 1
ATOM 981 N N . ALA A 1 131 ? -3.887 -6.528 -0.958 1.00 92.69 131 ALA A N 1
ATOM 982 C CA . ALA A 1 131 ? -3.245 -7.778 -1.363 1.00 92.69 131 ALA A CA 1
ATOM 983 C C . ALA A 1 131 ? -2.523 -8.481 -0.201 1.00 92.69 131 ALA A C 1
ATOM 985 O O . ALA A 1 131 ? -2.549 -9.707 -0.116 1.00 92.69 131 ALA A O 1
ATOM 986 N N . LEU A 1 132 ? -1.895 -7.721 0.699 1.00 92.19 132 LEU A N 1
ATOM 987 C CA . LEU A 1 132 ? -1.225 -8.268 1.879 1.00 92.19 132 LEU A CA 1
ATOM 988 C C . LEU A 1 132 ? -2.229 -8.651 2.967 1.00 92.19 132 LEU A C 1
ATOM 990 O O . LEU A 1 132 ? -2.245 -9.795 3.401 1.00 92.19 132 LEU A O 1
ATOM 994 N N . VAL A 1 133 ? -3.117 -7.741 3.354 1.00 91.56 133 VAL A N 1
ATOM 995 C CA . VAL A 1 133 ? -4.085 -7.953 4.439 1.00 91.56 133 VAL A CA 1
ATOM 996 C C . VAL A 1 133 ? -4.999 -9.145 4.148 1.00 91.56 133 VAL A C 1
ATOM 998 O O . VAL A 1 133 ? -5.132 -10.033 4.986 1.00 91.56 133 VAL A O 1
ATOM 1001 N N . THR A 1 134 ? -5.543 -9.241 2.928 1.00 87.19 134 THR A N 1
ATOM 1002 C CA . THR A 1 134 ? -6.399 -10.379 2.533 1.00 87.19 134 THR A CA 1
ATOM 1003 C C . THR A 1 134 ? -5.643 -11.707 2.511 1.00 87.19 134 THR A C 1
ATOM 1005 O O . THR A 1 134 ? -6.215 -12.747 2.831 1.00 87.19 134 THR A O 1
ATOM 1008 N N . ARG A 1 135 ? -4.343 -11.694 2.191 1.00 85.94 135 ARG A N 1
ATOM 1009 C CA . ARG A 1 135 ? -3.486 -12.886 2.241 1.00 85.94 135 ARG A CA 1
ATOM 1010 C C . ARG A 1 135 ? -3.266 -13.389 3.672 1.00 85.94 135 ARG A C 1
ATOM 1012 O O . ARG A 1 135 ? -3.064 -14.589 3.849 1.00 85.94 135 ARG A O 1
ATOM 1019 N N . PHE A 1 136 ? -3.306 -12.501 4.664 1.00 84.38 136 PHE A N 1
ATOM 1020 C CA . PHE A 1 136 ? -3.092 -12.814 6.081 1.00 84.38 136 PHE A CA 1
ATOM 1021 C C . PHE A 1 136 ? -4.381 -12.758 6.925 1.00 84.38 136 PHE A C 1
ATOM 1023 O O . PHE A 1 136 ? -4.305 -12.760 8.144 1.00 84.38 136 PHE A O 1
ATOM 1030 N N . SER A 1 137 ? -5.558 -12.811 6.289 1.00 80.50 137 SER A N 1
ATOM 1031 C CA . SER A 1 137 ? -6.888 -12.871 6.933 1.00 80.50 137 SER A CA 1
ATOM 1032 C C . SER A 1 137 ? -7.316 -11.640 7.745 1.00 80.50 137 SER A C 1
ATOM 1034 O O . SER A 1 137 ? -8.283 -11.728 8.496 1.00 80.50 137 SER A O 1
ATOM 1036 N N . GLY A 1 138 ? -6.661 -10.489 7.579 1.00 86.00 138 GLY A N 1
ATOM 1037 C CA . GLY A 1 138 ? -7.103 -9.253 8.227 1.00 86.00 138 GLY A CA 1
ATOM 1038 C C . GLY A 1 138 ? -8.349 -8.655 7.563 1.00 86.00 138 GLY A C 1
ATOM 1039 O O . GLY A 1 138 ? -8.657 -8.934 6.398 1.00 86.00 138 GLY A O 1
ATOM 1040 N N . VAL A 1 139 ? -9.056 -7.790 8.291 1.00 91.69 139 VAL A N 1
ATOM 1041 C CA . VAL A 1 139 ? -10.190 -7.031 7.750 1.00 91.69 139 VAL A CA 1
ATOM 1042 C C . VAL A 1 139 ? -9.662 -5.756 7.101 1.00 91.69 139 VAL A C 1
ATOM 1044 O O . VAL A 1 139 ? -8.876 -5.031 7.702 1.00 91.69 139 VAL A O 1
ATOM 1047 N N . TYR A 1 140 ? -10.097 -5.462 5.881 1.00 94.44 140 TYR A N 1
ATOM 1048 C CA . TYR A 1 140 ? -9.633 -4.317 5.102 1.00 94.44 140 TYR A CA 1
ATOM 1049 C C . TYR A 1 140 ? -10.800 -3.402 4.748 1.00 94.44 140 TYR A C 1
ATOM 1051 O O . TYR A 1 140 ? -11.806 -3.881 4.245 1.00 94.44 140 TYR A O 1
ATOM 1059 N N . ALA A 1 141 ? -10.634 -2.096 4.929 1.00 95.38 141 ALA A N 1
ATOM 1060 C CA . ALA A 1 141 ? -11.531 -1.075 4.407 1.00 95.38 141 ALA A CA 1
ATOM 1061 C C . ALA A 1 141 ? -10.716 0.064 3.784 1.00 95.38 141 ALA A C 1
ATOM 1063 O O . ALA A 1 141 ? -9.650 0.430 4.283 1.00 95.38 141 ALA A O 1
ATOM 1064 N N . ALA A 1 142 ? -11.219 0.651 2.698 1.00 96.50 142 ALA A N 1
ATOM 1065 C CA . ALA A 1 142 ? -10.588 1.798 2.055 1.00 96.50 142 ALA A CA 1
ATOM 1066 C C . ALA A 1 142 ? -11.599 2.898 1.739 1.00 96.50 142 ALA A C 1
ATOM 1068 O O . ALA A 1 142 ? -12.672 2.631 1.199 1.00 96.50 142 ALA A O 1
ATOM 1069 N N . ILE A 1 143 ? -11.223 4.140 2.032 1.00 96.69 143 ILE A N 1
ATOM 1070 C CA . ILE A 1 143 ? -12.029 5.334 1.792 1.00 96.69 143 ILE A CA 1
ATOM 1071 C C . ILE A 1 143 ? -11.203 6.331 0.984 1.00 96.69 143 ILE A C 1
ATOM 1073 O O . ILE A 1 143 ? -10.111 6.728 1.389 1.00 96.69 143 ILE A O 1
ATOM 1077 N N . ASP A 1 144 ? -11.755 6.751 -0.156 1.00 95.69 144 ASP A N 1
ATOM 1078 C CA . ASP A 1 144 ? -11.268 7.923 -0.883 1.00 95.69 144 ASP A CA 1
ATOM 1079 C C . ASP A 1 144 ? -11.863 9.173 -0.225 1.00 95.69 144 ASP A C 1
ATOM 1081 O O . ASP A 1 144 ? -13.044 9.489 -0.408 1.00 95.69 144 ASP A O 1
ATOM 1085 N N . VAL A 1 145 ? -11.052 9.857 0.579 1.00 95.31 145 VAL A N 1
ATOM 1086 C CA . VAL A 1 145 ? -11.466 11.032 1.352 1.00 95.31 145 VAL A CA 1
ATOM 1087 C C . VAL A 1 145 ? -11.785 12.220 0.451 1.00 95.31 145 VAL A C 1
ATOM 1089 O O . VAL A 1 145 ? -12.532 13.103 0.863 1.00 95.31 145 VAL A O 1
ATOM 1092 N N . ALA A 1 146 ? -11.322 12.237 -0.806 1.00 92.69 146 ALA A N 1
ATOM 1093 C CA . ALA A 1 146 ? -11.734 13.268 -1.757 1.00 92.69 146 ALA A CA 1
ATOM 1094 C C . ALA A 1 146 ? -13.259 13.251 -1.983 1.00 92.69 146 ALA A C 1
ATOM 1096 O O . ALA A 1 146 ? -13.853 14.290 -2.260 1.00 92.69 146 ALA A O 1
ATOM 1097 N N . ASN A 1 147 ? -13.912 12.102 -1.770 1.00 93.88 147 ASN A N 1
ATOM 1098 C CA . ASN A 1 147 ? -15.368 11.959 -1.826 1.00 93.88 147 ASN A CA 1
ATOM 1099 C C . ASN A 1 147 ? -16.078 12.318 -0.503 1.00 93.88 147 ASN A C 1
ATOM 1101 O O . ASN A 1 147 ? -17.271 12.051 -0.370 1.00 93.88 147 ASN A O 1
ATOM 1105 N N . CYS A 1 148 ? -15.365 12.883 0.478 1.00 93.62 148 CYS A N 1
ATOM 1106 C CA . CYS A 1 148 ? -15.864 13.239 1.814 1.00 93.62 148 CYS A CA 1
ATOM 1107 C C . CYS A 1 148 ? -15.791 14.751 2.106 1.00 93.62 148 CYS A C 1
ATOM 1109 O O . CYS A 1 148 ? -15.953 15.167 3.249 1.00 93.62 148 CYS A O 1
ATOM 1111 N N . GLN A 1 149 ? -15.557 15.603 1.101 1.00 90.25 149 GLN A N 1
ATOM 1112 C CA . GLN A 1 149 ? -15.338 17.053 1.283 1.00 90.25 149 GLN A CA 1
ATOM 1113 C C . GLN A 1 149 ? -16.473 17.781 2.025 1.00 90.25 149 GLN A C 1
ATOM 1115 O O . GLN A 1 149 ? -16.234 18.778 2.700 1.00 90.25 149 GLN A O 1
ATOM 1120 N N . ARG A 1 150 ? -17.708 17.277 1.920 1.00 90.00 150 ARG A N 1
ATOM 1121 C CA . ARG A 1 150 ? -18.907 17.869 2.538 1.00 90.00 150 ARG A CA 1
ATOM 1122 C C . ARG A 1 150 ? -19.367 17.143 3.801 1.00 90.00 150 ARG A C 1
ATOM 1124 O O . ARG A 1 150 ? -20.418 17.479 4.337 1.00 90.00 150 ARG A O 1
ATOM 1131 N N . GLU A 1 151 ? -18.624 16.135 4.241 1.00 92.12 151 GLU A N 1
ATOM 1132 C CA . GLU A 1 151 ? -18.975 15.336 5.410 1.00 92.12 151 GLU A CA 1
ATOM 1133 C C . GLU A 1 151 ? -18.473 16.015 6.696 1.00 92.12 151 GLU A C 1
ATOM 1135 O O . GLU A 1 151 ? -17.389 16.613 6.746 1.00 92.12 151 GLU A O 1
ATOM 1140 N N . ASP A 1 152 ? -19.282 15.929 7.753 1.00 92.31 152 ASP A N 1
ATOM 1141 C CA . ASP A 1 152 ? -18.844 16.218 9.115 1.00 92.31 152 ASP A CA 1
ATOM 1142 C C . ASP A 1 152 ? -18.212 14.967 9.755 1.00 92.31 152 ASP A C 1
ATOM 1144 O O . ASP A 1 152 ? -18.181 13.884 9.167 1.00 92.31 152 ASP A O 1
ATOM 1148 N N . ALA A 1 153 ? -17.677 15.108 10.972 1.00 90.62 153 ALA A N 1
ATOM 1149 C CA . ALA A 1 153 ? -17.021 13.997 11.665 1.00 90.62 153 ALA A CA 1
ATOM 1150 C C . ALA A 1 153 ? -17.955 12.794 11.908 1.00 90.62 153 ALA A C 1
ATOM 1152 O O . ALA A 1 153 ? -17.501 11.656 11.837 1.00 90.62 153 ALA A O 1
ATOM 1153 N N . ALA A 1 154 ? -19.245 13.029 12.182 1.00 89.75 154 ALA A N 1
ATOM 1154 C CA . ALA A 1 154 ? -20.220 11.956 12.388 1.00 89.75 154 ALA A CA 1
ATOM 1155 C C . ALA A 1 154 ? -20.449 11.164 11.098 1.00 89.75 154 ALA A C 1
ATOM 1157 O O . ALA A 1 154 ? -20.280 9.948 11.088 1.00 89.75 154 ALA A O 1
ATOM 1158 N N . SER A 1 155 ? -20.750 11.868 10.005 1.00 92.44 155 SER A N 1
ATOM 1159 C CA . SER A 1 155 ? -21.011 11.265 8.694 1.00 92.44 155 SER A CA 1
ATOM 1160 C C . SER A 1 155 ? -19.797 10.480 8.192 1.00 92.44 155 SER A C 1
ATOM 1162 O O . SER A 1 155 ? -19.930 9.364 7.689 1.00 92.44 155 SER A O 1
ATOM 1164 N N . PHE A 1 156 ? -18.594 11.026 8.390 1.00 94.25 156 PHE A N 1
ATOM 1165 C CA . PHE A 1 156 ? -17.357 10.338 8.037 1.00 94.25 156 PHE A CA 1
ATOM 1166 C C . PHE A 1 156 ? -17.134 9.079 8.888 1.00 94.25 156 PHE A C 1
ATOM 1168 O O . PHE A 1 156 ? -16.782 8.030 8.352 1.00 94.25 156 PHE A O 1
ATOM 1175 N N . ALA A 1 157 ? -17.374 9.140 10.202 1.00 92.81 157 ALA A N 1
ATOM 1176 C CA . ALA A 1 157 ? -17.257 7.974 11.078 1.00 92.81 157 ALA A CA 1
ATOM 1177 C C . ALA A 1 157 ? -18.266 6.869 10.724 1.00 92.81 157 ALA A C 1
ATOM 1179 O O . ALA A 1 157 ? -17.901 5.694 10.694 1.00 92.81 157 ALA A O 1
ATOM 1180 N N . GLU A 1 158 ? -19.508 7.233 10.394 1.00 89.62 158 GLU A N 1
ATOM 1181 C CA . GLU A 1 158 ? -20.516 6.293 9.889 1.00 89.62 158 GLU A CA 1
ATOM 1182 C C . GLU A 1 158 ? -20.063 5.633 8.584 1.00 89.62 158 GLU A C 1
ATOM 1184 O O . GLU A 1 158 ? -20.233 4.428 8.407 1.00 89.62 158 GLU A O 1
ATOM 1189 N N . LYS A 1 159 ? -19.416 6.389 7.690 1.00 93.38 159 LYS A N 1
ATOM 1190 C CA . LYS A 1 159 ? -18.836 5.857 6.452 1.00 93.38 159 LYS A CA 1
ATOM 1191 C C . LYS A 1 159 ? -17.692 4.879 6.719 1.00 93.38 159 LYS A C 1
ATOM 1193 O O . LYS A 1 159 ? -17.622 3.847 6.055 1.00 93.38 159 LYS A O 1
ATOM 1198 N N . VAL A 1 160 ? -16.833 5.161 7.705 1.00 93.62 160 VAL A N 1
ATOM 1199 C CA . VAL A 1 160 ? -15.786 4.229 8.168 1.00 93.62 160 VAL A CA 1
ATOM 1200 C C . VAL A 1 160 ? -16.407 2.940 8.694 1.00 93.62 160 VAL A C 1
ATOM 1202 O O . VAL A 1 160 ? -16.050 1.860 8.225 1.00 93.62 160 VAL A O 1
ATOM 1205 N N . ALA A 1 161 ? -17.371 3.036 9.609 1.00 89.44 161 ALA A N 1
ATOM 1206 C CA . ALA A 1 161 ? -18.061 1.868 10.150 1.00 89.44 161 ALA A CA 1
ATOM 1207 C C . ALA A 1 161 ? -18.778 1.066 9.046 1.00 89.44 161 ALA A C 1
ATOM 1209 O O . ALA A 1 161 ? -18.662 -0.158 8.982 1.00 89.44 161 ALA A O 1
ATOM 1210 N N . GLY A 1 162 ? -19.459 1.757 8.128 1.00 86.56 162 GLY A N 1
ATOM 1211 C CA . GLY A 1 162 ? -20.145 1.157 6.986 1.00 86.56 162 GLY A CA 1
ATOM 1212 C C . GLY A 1 162 ? -19.200 0.438 6.020 1.00 86.56 162 GLY A C 1
ATOM 1213 O O . GLY A 1 162 ? -19.537 -0.642 5.536 1.00 86.56 162 GLY A O 1
ATOM 1214 N N . ALA A 1 163 ? -18.002 0.982 5.781 1.00 90.81 163 ALA A N 1
ATOM 1215 C CA . ALA A 1 163 ? -16.994 0.343 4.936 1.00 90.81 163 ALA A CA 1
ATOM 1216 C C . ALA A 1 163 ? -16.535 -1.007 5.514 1.00 90.81 163 ALA A C 1
ATOM 1218 O O . ALA A 1 163 ? -16.431 -1.987 4.781 1.00 90.81 163 ALA A O 1
ATOM 1219 N N . PHE A 1 164 ? -16.340 -1.094 6.832 1.00 88.19 164 PHE A N 1
ATOM 1220 C CA . PHE A 1 164 ? -16.021 -2.363 7.491 1.00 88.19 164 PHE A CA 1
ATOM 1221 C C . PHE A 1 164 ? -17.208 -3.334 7.550 1.00 88.19 164 PHE A C 1
ATOM 1223 O O . PHE A 1 164 ? -17.025 -4.545 7.406 1.00 88.19 164 PHE A O 1
ATOM 1230 N N . ALA A 1 165 ? -18.433 -2.835 7.738 1.00 82.25 165 ALA A N 1
ATOM 1231 C CA . ALA A 1 165 ? -19.632 -3.672 7.727 1.00 82.25 165 ALA A CA 1
ATOM 1232 C C . ALA A 1 165 ? -19.840 -4.351 6.360 1.00 82.25 165 ALA A C 1
ATOM 1234 O O . ALA A 1 165 ? -20.128 -5.548 6.304 1.00 82.25 165 ALA A O 1
ATOM 1235 N N . ALA A 1 166 ? -19.619 -3.616 5.264 1.00 76.50 166 ALA A N 1
ATOM 1236 C CA . ALA A 1 166 ? -19.705 -4.147 3.904 1.00 76.50 166 ALA A CA 1
ATOM 1237 C C . ALA A 1 166 ? -18.708 -5.291 3.650 1.00 76.50 166 ALA A C 1
ATOM 1239 O O . ALA A 1 166 ? -19.050 -6.272 2.994 1.00 76.50 166 ALA A O 1
ATOM 1240 N N . GLU A 1 167 ? -17.501 -5.192 4.207 1.00 78.06 167 GLU A N 1
ATOM 1241 C CA . GLU A 1 167 ? -16.430 -6.183 4.028 1.00 78.06 167 GLU A CA 1
ATOM 1242 C C . GLU A 1 167 ? -16.599 -7.407 4.941 1.00 78.06 167 GLU A C 1
ATOM 1244 O O . GLU A 1 167 ? -16.239 -8.524 4.573 1.00 78.06 167 GLU A O 1
ATOM 1249 N N . THR A 1 168 ? -17.205 -7.231 6.116 1.00 72.88 168 THR A N 1
ATOM 1250 C CA . THR A 1 168 ? -17.480 -8.329 7.063 1.00 72.88 168 THR A CA 1
ATOM 1251 C C . THR A 1 168 ? -18.821 -9.029 6.823 1.00 72.88 168 THR A C 1
ATOM 1253 O O . THR A 1 168 ? -19.091 -10.059 7.443 1.00 72.88 168 THR A O 1
ATOM 1256 N N . GLY A 1 169 ? -19.674 -8.493 5.939 1.00 61.75 169 GLY A N 1
ATOM 1257 C CA . GLY A 1 169 ? -21.035 -8.990 5.715 1.00 61.75 169 GLY A CA 1
ATOM 1258 C C . GLY A 1 169 ? -21.962 -8.798 6.923 1.00 61.75 169 GLY A C 1
ATOM 1259 O O . GLY A 1 169 ? -22.996 -9.463 7.018 1.00 61.75 169 GLY A O 1
ATOM 1260 N N . ALA A 1 170 ? -21.588 -7.927 7.864 1.00 57.22 170 ALA A N 1
ATOM 1261 C CA . ALA A 1 170 ? -22.388 -7.622 9.039 1.00 57.22 170 ALA A CA 1
ATOM 1262 C C . ALA A 1 170 ? -23.626 -6.800 8.644 1.00 57.22 170 ALA A C 1
ATOM 1264 O O . ALA A 1 170 ? -23.557 -5.899 7.806 1.00 57.22 170 ALA A O 1
ATOM 1265 N N . GLY A 1 171 ? -24.778 -7.122 9.244 1.00 43.91 171 GLY A N 1
ATOM 1266 C CA . GLY A 1 171 ? -26.012 -6.364 9.038 1.00 43.91 171 GLY A CA 1
ATOM 1267 C C . GLY A 1 171 ? -25.859 -4.899 9.475 1.00 43.91 171 GLY A C 1
ATOM 1268 O O . GLY A 1 171 ? -25.026 -4.606 10.334 1.00 43.91 171 GLY A O 1
ATOM 1269 N N . PRO A 1 172 ? -26.646 -3.972 8.901 1.00 47.75 172 PRO A N 1
ATOM 1270 C CA . PRO A 1 172 ? -26.542 -2.554 9.225 1.00 47.75 172 PRO A CA 1
ATOM 1271 C C . PRO A 1 172 ? -26.745 -2.333 10.727 1.00 47.75 172 PRO A C 1
ATOM 1273 O O . PRO A 1 172 ? -27.716 -2.822 11.306 1.00 47.75 172 PRO A O 1
ATOM 1276 N N . LEU A 1 173 ? -25.830 -1.588 11.350 1.00 50.59 173 LEU A N 1
ATOM 1277 C CA . LEU A 1 173 ? -25.951 -1.179 12.746 1.00 50.59 173 LEU A CA 1
ATOM 1278 C C . LEU A 1 173 ? -27.156 -0.242 12.873 1.00 50.59 173 LEU A C 1
ATOM 1280 O O . LEU A 1 173 ? -27.131 0.911 12.447 1.00 50.59 173 LEU A O 1
ATOM 1284 N N . THR A 1 174 ? -28.253 -0.763 13.415 1.00 40.06 174 THR A N 1
ATOM 1285 C CA . THR A 1 174 ? -29.468 0.012 13.640 1.00 40.06 174 THR A CA 1
ATOM 1286 C C . THR A 1 174 ? -29.329 0.821 14.921 1.00 40.06 174 THR A C 1
ATOM 1288 O O . THR A 1 174 ? -29.449 0.272 16.015 1.00 40.06 174 THR A O 1
ATOM 1291 N N . GLY A 1 175 ? -29.155 2.132 14.777 1.00 49.91 175 GLY A N 1
ATOM 1292 C CA . GLY A 1 175 ? -29.545 3.092 15.804 1.00 49.91 175 GLY A CA 1
ATOM 1293 C C . GLY A 1 175 ? -28.431 4.017 16.259 1.00 49.91 175 GLY A C 1
ATOM 1294 O O . GLY A 1 175 ? -27.686 3.669 17.161 1.00 49.91 175 GLY A O 1
ATOM 1295 N N . LEU A 1 176 ? -28.414 5.237 15.720 1.00 41.81 176 LEU A N 1
ATOM 1296 C CA . LEU A 1 176 ? -27.841 6.409 16.377 1.00 41.81 176 LEU A CA 1
ATOM 1297 C C . LEU A 1 176 ? -28.637 7.646 15.937 1.00 41.81 176 LEU A C 1
ATOM 1299 O O . LEU A 1 176 ? -28.616 8.053 14.781 1.00 41.81 176 LEU A O 1
ATOM 1303 N N . THR A 1 177 ? -29.387 8.225 16.872 1.00 46.62 177 THR A N 1
ATOM 1304 C CA . THR A 1 177 ? -30.062 9.517 16.713 1.00 46.62 177 THR A CA 1
ATOM 1305 C C . THR A 1 177 ? -29.568 10.478 17.788 1.00 46.62 177 THR A C 1
ATOM 1307 O O . THR A 1 177 ? -29.471 10.091 18.950 1.00 46.62 177 THR A O 1
ATOM 1310 N N . THR A 1 178 ? -29.401 11.742 17.388 1.00 45.31 178 THR A N 1
ATOM 1311 C CA . THR A 1 178 ? -29.264 12.995 18.167 1.00 45.31 178 THR A CA 1
ATOM 1312 C C . THR A 1 178 ? -27.859 13.502 18.552 1.00 45.31 178 THR A C 1
ATOM 1314 O O . THR A 1 178 ? -27.152 12.907 19.353 1.00 45.31 178 THR A O 1
ATOM 1317 N N . GLY A 1 179 ? -27.534 14.710 18.048 1.00 42.19 179 GLY A N 1
ATOM 1318 C CA . GLY A 1 179 ? -26.811 15.752 18.799 1.00 42.19 179 GLY A CA 1
ATOM 1319 C C . GLY A 1 179 ? -25.440 16.216 18.278 1.00 42.19 179 GLY A C 1
ATOM 1320 O O . GLY A 1 179 ? -24.422 15.844 18.849 1.00 42.19 179 GLY A O 1
ATOM 1321 N N . GLN A 1 180 ? -25.397 17.155 17.317 1.00 43.75 180 GLN A N 1
ATOM 1322 C CA . GLN A 1 180 ? -24.183 17.706 16.661 1.00 43.75 180 GLN A CA 1
ATOM 1323 C C . GLN A 1 180 ? -23.129 18.419 17.553 1.00 43.75 180 GLN A C 1
ATOM 1325 O O . GLN A 1 180 ? -22.125 18.905 17.039 1.00 43.75 180 GLN A O 1
ATOM 1330 N N . ARG A 1 181 ? -23.278 18.464 18.885 1.00 42.56 181 ARG A N 1
ATOM 1331 C CA . ARG A 1 181 ? -22.263 19.045 19.797 1.00 42.56 181 ARG A CA 1
ATOM 1332 C C . ARG A 1 181 ? -21.646 18.041 20.780 1.00 42.56 181 ARG A C 1
ATOM 1334 O O . ARG A 1 181 ? -20.585 18.323 21.325 1.00 42.56 181 ARG A O 1
ATOM 1341 N N . GLU A 1 182 ? -22.245 16.858 20.928 1.00 45.53 182 GLU A N 1
ATOM 1342 C CA . GLU A 1 182 ? -21.691 15.709 21.673 1.00 45.53 182 GLU A CA 1
ATOM 1343 C C . GLU A 1 182 ? -20.891 14.744 20.772 1.00 45.53 182 GLU A C 1
ATOM 1345 O O . GLU A 1 182 ? -20.287 13.788 21.255 1.00 45.53 182 GLU A O 1
ATOM 1350 N N . VAL A 1 183 ? -20.847 15.021 19.464 1.00 51.09 183 VAL A N 1
ATOM 1351 C CA . VAL A 1 183 ? -20.214 14.187 18.431 1.00 51.09 183 VAL A CA 1
ATOM 1352 C C . VAL A 1 183 ? -18.708 14.040 18.648 1.00 51.09 183 VAL A C 1
ATOM 1354 O O . VAL A 1 183 ? -18.192 12.945 18.541 1.00 51.09 183 VAL A O 1
ATOM 1357 N N . ARG A 1 184 ? -17.956 15.085 19.012 1.00 54.25 184 ARG A N 1
ATOM 1358 C CA . ARG A 1 184 ? -16.480 14.969 19.027 1.00 54.25 184 ARG A CA 1
ATOM 1359 C C . ARG A 1 184 ? -15.951 13.934 20.025 1.00 54.25 184 ARG A C 1
ATOM 1361 O O . ARG A 1 184 ? -15.165 13.084 19.634 1.00 54.25 184 ARG A O 1
ATOM 1368 N N . SER A 1 185 ? -16.394 13.969 21.282 1.00 59.62 185 SER A N 1
ATOM 1369 C CA . SER A 1 185 ? -15.913 13.018 22.293 1.00 59.62 185 SER A CA 1
ATOM 1370 C C . SER A 1 185 ? -16.556 11.639 22.162 1.00 59.62 185 SER A C 1
ATOM 1372 O O . SER A 1 185 ? -15.893 10.642 22.427 1.00 59.62 185 SER A O 1
ATOM 1374 N N . ARG A 1 186 ? -17.824 11.549 21.735 1.00 73.31 186 ARG A N 1
ATOM 1375 C CA . ARG A 1 186 ? -18.498 10.250 21.594 1.00 73.31 186 ARG A CA 1
ATOM 1376 C C . ARG A 1 186 ? -18.190 9.553 20.278 1.00 73.31 186 ARG A C 1
ATOM 1378 O O . ARG A 1 186 ? -18.041 8.342 20.292 1.00 73.31 186 ARG A O 1
ATOM 1385 N N . THR A 1 187 ? -18.077 10.268 19.162 1.00 79.25 187 THR A N 1
ATOM 1386 C CA . THR A 1 187 ? -17.881 9.658 17.837 1.00 79.25 187 THR A CA 1
ATOM 1387 C C . THR A 1 187 ? -16.509 9.032 17.702 1.00 79.25 187 THR A C 1
ATOM 1389 O O . THR A 1 187 ? -16.422 7.927 17.186 1.00 79.25 187 THR A O 1
ATOM 1392 N N . VAL A 1 188 ? -15.452 9.681 18.197 1.00 80.19 188 VAL A N 1
ATOM 1393 C CA . VAL A 1 188 ? -14.101 9.100 18.156 1.00 80.19 188 VAL A CA 1
ATOM 1394 C C . VAL A 1 188 ? -14.050 7.850 19.018 1.00 80.19 188 VAL A C 1
ATOM 1396 O O . VAL A 1 188 ? -13.643 6.801 18.537 1.00 80.19 188 VAL A O 1
ATOM 1399 N N . VAL A 1 189 ? -14.528 7.935 20.263 1.00 80.62 189 VAL A N 1
ATOM 1400 C CA . VAL A 1 189 ? -14.553 6.789 21.180 1.00 80.62 189 VAL A CA 1
ATOM 1401 C C . VAL A 1 189 ? -15.404 5.654 20.606 1.00 80.62 189 VAL A C 1
ATOM 1403 O O . VAL A 1 189 ? -14.940 4.523 20.558 1.00 80.62 189 VAL A O 1
ATOM 1406 N N . ALA A 1 190 ? -16.606 5.944 20.102 1.00 84.44 190 ALA A N 1
ATOM 1407 C CA . ALA A 1 190 ? -17.484 4.940 19.505 1.00 84.44 190 ALA A CA 1
ATOM 1408 C C . ALA A 1 190 ? -16.874 4.302 18.251 1.00 84.44 190 ALA A C 1
ATOM 1410 O O . ALA A 1 190 ? -16.964 3.087 18.081 1.00 84.44 190 ALA A O 1
ATOM 1411 N N . LEU A 1 191 ? -16.226 5.093 17.389 1.00 86.94 191 LEU A N 1
ATOM 1412 C CA . LEU A 1 191 ? -15.531 4.575 16.216 1.00 86.94 191 LEU A CA 1
ATOM 1413 C C . LEU A 1 191 ? -14.343 3.704 16.630 1.00 86.94 191 LEU A C 1
ATOM 1415 O O . LEU A 1 191 ? -14.203 2.602 16.116 1.00 86.94 191 LEU A O 1
ATOM 1419 N N . SER A 1 192 ? -13.527 4.146 17.587 1.00 86.19 192 SER A N 1
ATOM 1420 C CA . SER A 1 192 ? -12.408 3.366 18.118 1.00 86.19 192 SER A CA 1
ATOM 1421 C C . SER A 1 192 ? -12.870 2.043 18.730 1.00 86.19 192 SER A C 1
ATOM 1423 O O . SER A 1 192 ? -12.269 1.014 18.444 1.00 86.19 192 SER A O 1
ATOM 1425 N N . GLU A 1 193 ? -13.947 2.034 19.519 1.00 87.56 193 GLU A N 1
ATOM 1426 C CA . GLU A 1 193 ? -14.542 0.801 20.056 1.00 87.56 193 GLU A CA 1
ATOM 1427 C C . GLU A 1 193 ? -15.052 -0.109 18.930 1.00 87.56 193 GLU A C 1
ATOM 1429 O O . GLU A 1 193 ? -14.705 -1.286 18.890 1.00 87.56 193 GLU A O 1
ATOM 1434 N N . THR A 1 194 ? -15.755 0.448 17.940 1.00 87.69 194 THR A N 1
ATOM 1435 C CA . THR A 1 194 ? -16.214 -0.300 16.756 1.00 87.69 194 THR A CA 1
ATOM 1436 C C . THR A 1 194 ? -15.033 -0.932 16.009 1.00 87.69 194 THR A C 1
ATOM 1438 O O . THR A 1 194 ? -15.065 -2.110 15.658 1.00 87.69 194 THR A O 1
ATOM 1441 N N . LEU A 1 195 ? -13.948 -0.182 15.798 1.00 87.94 195 LEU A N 1
ATOM 1442 C CA . LEU A 1 195 ? -12.741 -0.678 15.135 1.00 87.94 195 LEU A CA 1
ATOM 1443 C C . LEU A 1 195 ? -12.029 -1.756 15.961 1.00 87.94 195 LEU A C 1
ATOM 1445 O O . LEU A 1 195 ? -11.539 -2.722 15.380 1.00 87.94 195 LEU A O 1
ATOM 1449 N N . LYS A 1 196 ? -11.993 -1.636 17.295 1.00 89.44 196 LYS A N 1
ATOM 1450 C CA . LYS A 1 196 ? -11.462 -2.682 18.187 1.00 89.44 196 LYS A CA 1
ATOM 1451 C C . LYS A 1 196 ? -12.290 -3.965 18.097 1.00 89.44 196 LYS A C 1
ATOM 1453 O O . LYS A 1 196 ? -11.715 -5.049 18.024 1.00 89.44 196 LYS A O 1
ATOM 1458 N N . GLU A 1 197 ? -13.616 -3.852 18.065 1.00 88.06 197 GLU A N 1
ATOM 1459 C CA . GLU A 1 197 ? -14.518 -4.998 17.901 1.00 88.06 197 GLU A CA 1
ATOM 1460 C C . GLU A 1 197 ? -14.339 -5.683 16.540 1.00 88.06 197 GLU A C 1
ATOM 1462 O O . GLU A 1 197 ? -14.341 -6.914 16.462 1.00 88.06 197 GLU A O 1
ATOM 1467 N N . ILE A 1 198 ? -14.158 -4.899 15.471 1.00 87.00 198 ILE A N 1
ATOM 1468 C CA . ILE A 1 198 ? -13.908 -5.412 14.117 1.00 87.00 198 ILE A CA 1
ATOM 1469 C C . ILE A 1 198 ? -12.534 -6.069 14.019 1.00 87.00 198 ILE A C 1
ATOM 1471 O O . ILE A 1 198 ? -12.409 -7.096 13.353 1.00 87.00 198 ILE A O 1
ATOM 1475 N N . ALA A 1 199 ? -11.519 -5.492 14.666 1.00 85.88 199 ALA A N 1
ATOM 1476 C CA . ALA A 1 199 ? -10.144 -5.947 14.536 1.00 85.88 199 ALA A CA 1
ATOM 1477 C C . ALA A 1 199 ? -9.980 -7.430 14.886 1.00 85.88 199 ALA A C 1
ATOM 1479 O O . ALA A 1 199 ? -9.234 -8.115 14.191 1.00 85.88 199 ALA A O 1
ATOM 1480 N N . LYS A 1 200 ? -10.699 -7.942 15.903 1.00 73.50 200 LYS A N 1
ATOM 1481 C CA . LYS A 1 200 ? -10.603 -9.346 16.374 1.00 73.50 200 LYS A CA 1
ATOM 1482 C C . LYS A 1 200 ? -9.106 -9.789 16.436 1.00 73.50 200 LYS A C 1
ATOM 1484 O O . LYS A 1 200 ? -8.280 -8.909 16.681 1.00 73.50 200 LYS A O 1
ATOM 1489 N N . PRO A 1 201 ? -8.674 -11.071 16.327 1.00 74.44 201 PRO A N 1
ATOM 1490 C CA . PRO A 1 201 ? -7.241 -11.373 16.432 1.00 74.44 201 PRO A CA 1
ATOM 1491 C C . PRO A 1 201 ? -6.436 -10.983 15.179 1.00 74.44 201 PRO A C 1
ATOM 1493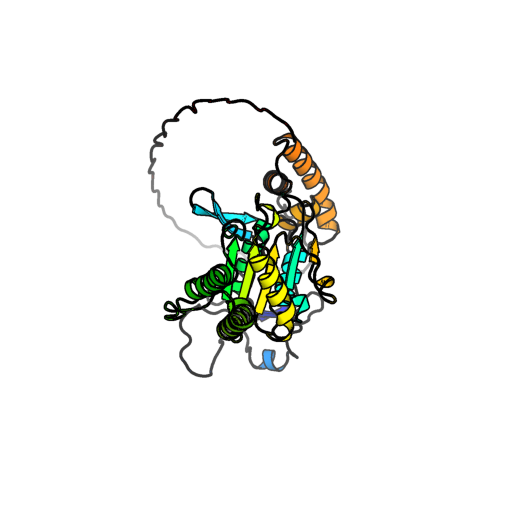 O O . PRO A 1 201 ? -5.219 -10.871 15.273 1.00 74.44 201 PRO A O 1
ATOM 1496 N N . ASP A 1 202 ? -7.089 -10.773 14.031 1.00 79.12 202 ASP A N 1
ATOM 1497 C CA . ASP A 1 202 ? -6.423 -10.671 12.721 1.00 79.12 202 ASP A CA 1
ATOM 1498 C C . ASP A 1 202 ? -6.166 -9.218 12.258 1.00 79.12 202 ASP A C 1
ATOM 1500 O O . ASP A 1 202 ? -5.478 -8.980 11.265 1.00 79.12 202 ASP A O 1
ATOM 1504 N N . GLY A 1 203 ? -6.697 -8.232 12.986 1.00 90.81 203 GLY A N 1
ATOM 1505 C CA . GLY A 1 203 ? -6.493 -6.802 12.766 1.00 90.81 203 GLY A CA 1
ATOM 1506 C C . GLY A 1 203 ? -7.466 -6.148 11.772 1.00 90.81 203 GLY A C 1
ATOM 1507 O O . GLY A 1 203 ? -7.867 -6.731 10.763 1.00 90.81 203 GLY A O 1
ATOM 1508 N N . ALA A 1 204 ? -7.822 -4.887 12.040 1.00 94.62 204 ALA A N 1
ATOM 1509 C CA . ALA A 1 204 ? -8.613 -4.022 11.164 1.00 94.62 204 ALA A CA 1
ATOM 1510 C C . ALA A 1 204 ? -7.711 -2.985 10.486 1.00 94.62 204 ALA A C 1
ATOM 1512 O O . ALA A 1 204 ? -7.075 -2.177 11.161 1.00 94.62 204 ALA A O 1
ATOM 1513 N N . TRP A 1 205 ? -7.682 -2.989 9.156 1.00 97.25 205 TRP A N 1
ATOM 1514 C CA . TRP A 1 205 ? -6.880 -2.097 8.324 1.00 97.25 205 TRP A CA 1
ATOM 1515 C C . TRP A 1 205 ? -7.761 -1.064 7.638 1.00 97.25 205 TRP A C 1
ATOM 1517 O O . TRP A 1 205 ? -8.541 -1.398 6.747 1.00 97.25 205 TRP A O 1
ATOM 1527 N N . LEU A 1 206 ? -7.602 0.198 8.029 1.00 97.69 206 LEU A N 1
ATOM 1528 C CA . LEU A 1 206 ? -8.277 1.335 7.419 1.00 97.69 206 LEU A CA 1
ATOM 1529 C C . LEU A 1 206 ? -7.303 2.095 6.517 1.00 97.69 206 LEU A C 1
ATOM 1531 O O . LEU A 1 206 ? -6.316 2.659 6.988 1.00 97.69 206 LEU A O 1
ATOM 1535 N N . VAL A 1 207 ? -7.594 2.143 5.219 1.00 98.25 207 VAL A N 1
ATOM 1536 C CA . VAL A 1 207 ? -6.856 2.966 4.257 1.00 98.25 207 VAL A CA 1
ATOM 1537 C C . VAL A 1 207 ? -7.645 4.231 3.948 1.00 98.25 207 VAL A C 1
ATOM 1539 O O . VAL A 1 207 ? -8.738 4.163 3.393 1.00 98.25 207 VAL A O 1
ATOM 1542 N N . LEU A 1 208 ? -7.073 5.389 4.258 1.00 97.69 208 LEU A N 1
ATOM 1543 C CA . LEU A 1 208 ? -7.593 6.696 3.876 1.00 97.69 208 LEU A CA 1
ATOM 1544 C C . LEU A 1 208 ? -6.692 7.270 2.777 1.00 97.69 208 LEU A C 1
ATOM 1546 O O . LEU A 1 208 ? -5.507 7.516 2.998 1.00 97.69 208 LEU A O 1
ATOM 1550 N N . GLU A 1 209 ? -7.229 7.465 1.578 1.00 96.44 209 GLU A N 1
ATOM 1551 C CA . GLU A 1 209 ? -6.481 7.991 0.429 1.00 96.44 209 GLU A CA 1
ATOM 1552 C C . GLU A 1 209 ? -7.173 9.197 -0.199 1.00 96.44 209 GLU A C 1
ATOM 1554 O O . GLU A 1 209 ? -8.360 9.401 0.019 1.00 96.44 209 GLU A O 1
ATOM 1559 N N . GLY A 1 210 ? -6.457 9.956 -1.032 1.00 93.62 210 GLY A N 1
ATOM 1560 C CA . GLY A 1 210 ? -7.035 11.053 -1.816 1.00 93.62 210 GLY A CA 1
ATOM 1561 C C . GLY A 1 210 ? -6.933 12.428 -1.154 1.00 93.62 210 GLY A C 1
ATOM 1562 O O . GLY A 1 210 ? -7.484 13.397 -1.681 1.00 93.62 210 GLY A O 1
ATOM 1563 N N . PHE A 1 211 ? -6.193 12.536 -0.048 1.00 92.69 211 PHE A N 1
ATOM 1564 C CA . PHE A 1 211 ? -5.875 13.808 0.607 1.00 92.69 211 PHE A CA 1
ATOM 1565 C C . PHE A 1 211 ? -5.136 14.786 -0.328 1.00 92.69 211 PHE A C 1
ATOM 1567 O O . PHE A 1 211 ? -5.346 15.992 -0.247 1.00 92.69 211 PHE A O 1
ATOM 1574 N N . ASP A 1 212 ? -4.329 14.263 -1.255 1.00 87.25 212 ASP A N 1
ATOM 1575 C CA . ASP A 1 212 ? -3.547 15.005 -2.253 1.00 87.25 212 ASP A CA 1
ATOM 1576 C C . ASP A 1 212 ? -4.389 15.562 -3.415 1.00 87.25 212 ASP A C 1
ATOM 1578 O O . ASP A 1 212 ? -3.965 16.472 -4.123 1.00 87.25 212 ASP A O 1
ATOM 1582 N N . THR A 1 213 ? -5.588 15.015 -3.622 1.00 83.75 213 THR A N 1
ATOM 1583 C CA . THR A 1 213 ? -6.464 15.340 -4.763 1.00 83.75 213 THR A CA 1
ATOM 1584 C C . THR A 1 213 ? -7.683 16.178 -4.397 1.00 83.75 213 THR A C 1
ATOM 1586 O O . THR A 1 213 ? -8.475 16.529 -5.273 1.00 83.75 213 THR A O 1
ATOM 1589 N N . ALA A 1 214 ? -7.877 16.474 -3.113 1.00 69.56 214 ALA A N 1
ATOM 1590 C CA . ALA A 1 214 ? -9.032 17.222 -2.654 1.00 69.56 214 ALA A CA 1
ATOM 1591 C C . ALA A 1 214 ? -8.891 18.698 -3.078 1.00 69.56 214 ALA A C 1
ATOM 1593 O O . ALA A 1 214 ? -8.184 19.476 -2.443 1.00 69.56 214 ALA A O 1
ATOM 1594 N N . ALA A 1 215 ? -9.537 19.060 -4.195 1.00 63.88 215 ALA A N 1
ATOM 1595 C CA . ALA A 1 215 ? -9.546 20.428 -4.725 1.00 63.88 215 ALA A CA 1
ATOM 1596 C C . ALA A 1 215 ? -10.030 21.443 -3.675 1.00 63.88 215 ALA A C 1
ATOM 1598 O O . ALA A 1 215 ? -9.505 22.551 -3.579 1.00 63.88 215 ALA A O 1
ATOM 1599 N N . GLU A 1 216 ? -10.995 21.026 -2.854 1.00 74.62 216 GLU A N 1
ATOM 1600 C CA . GLU A 1 216 ? -11.377 21.698 -1.620 1.00 74.62 216 GLU A CA 1
ATOM 1601 C C . GLU A 1 216 ? -10.750 20.961 -0.437 1.00 74.62 216 GLU A C 1
ATOM 1603 O O . GLU A 1 216 ? -10.781 19.729 -0.371 1.00 74.62 216 GLU A O 1
ATOM 1608 N N . ARG A 1 217 ? -10.188 21.715 0.516 1.00 81.25 217 ARG A N 1
ATOM 1609 C CA . ARG A 1 217 ? -9.669 21.131 1.757 1.00 81.25 217 ARG A CA 1
ATOM 1610 C C . ARG A 1 217 ? -10.795 20.390 2.478 1.00 81.25 217 ARG A C 1
ATOM 1612 O O . ARG A 1 217 ? -11.909 20.902 2.571 1.00 81.25 217 ARG A O 1
ATOM 1619 N N . LEU A 1 218 ? -10.479 19.213 3.015 1.00 89.31 218 LEU A N 1
ATOM 1620 C CA . LEU A 1 218 ? -11.383 18.480 3.899 1.00 89.31 218 LEU A CA 1
ATOM 1621 C C . LEU A 1 218 ? -11.855 19.367 5.053 1.00 89.31 218 LEU A C 1
ATOM 1623 O O . LEU A 1 218 ? -11.137 20.268 5.497 1.00 89.31 218 LEU A O 1
ATOM 1627 N N . SER A 1 219 ? -13.055 19.084 5.561 1.00 91.44 219 SER A N 1
ATOM 1628 C CA . SER A 1 219 ? -13.567 19.790 6.730 1.00 91.44 219 SER A CA 1
ATOM 1629 C C . SER A 1 219 ? -12.601 19.613 7.908 1.00 91.44 219 SER A C 1
ATOM 1631 O O . SER A 1 219 ? -12.091 18.517 8.156 1.00 91.44 219 SER A O 1
ATOM 1633 N N . ALA A 1 220 ? -12.360 20.688 8.667 1.00 92.00 220 ALA A N 1
ATOM 1634 C CA . ALA A 1 220 ? -11.477 20.640 9.837 1.00 92.00 220 ALA A CA 1
ATOM 1635 C C . ALA A 1 220 ? -11.917 19.558 10.839 1.00 92.00 220 ALA A C 1
ATOM 1637 O O . ALA A 1 220 ? -11.089 18.928 11.475 1.00 92.00 220 ALA A O 1
ATOM 1638 N N . SER A 1 221 ? -13.220 19.273 10.924 1.00 91.75 221 SER A N 1
ATOM 1639 C CA . SER A 1 221 ? -13.749 18.181 11.743 1.00 91.75 221 SER A CA 1
ATOM 1640 C C . SER A 1 221 ? -13.318 16.783 11.294 1.00 91.75 221 SER A C 1
ATOM 1642 O O . SER A 1 221 ? -13.128 15.928 12.153 1.00 91.75 221 SER A O 1
ATOM 1644 N N . VAL A 1 222 ? -13.181 16.532 9.987 1.00 93.62 222 VAL A N 1
ATOM 1645 C CA . VAL A 1 222 ? -12.691 15.241 9.472 1.00 93.62 222 VAL A CA 1
ATOM 1646 C C . VAL A 1 222 ? -11.188 15.123 9.707 1.00 93.62 222 VAL A C 1
ATOM 1648 O O . VAL A 1 222 ? -10.730 14.078 10.160 1.00 93.62 222 VAL A O 1
ATOM 1651 N N . MET A 1 223 ? -10.435 16.205 9.486 1.00 94.88 223 MET A N 1
ATOM 1652 C CA . MET A 1 223 ? -9.003 16.254 9.803 1.00 94.88 223 MET A CA 1
ATOM 1653 C C . MET A 1 223 ? -8.749 16.002 11.298 1.00 94.88 223 MET A C 1
ATOM 1655 O O . MET A 1 223 ? -7.987 15.099 11.641 1.00 94.88 223 MET A O 1
ATOM 1659 N N . ASP A 1 224 ? -9.478 16.702 12.179 1.00 93.75 224 ASP A N 1
ATOM 1660 C CA . ASP A 1 224 ? -9.433 16.518 13.637 1.00 93.75 224 ASP A CA 1
ATOM 1661 C C . ASP A 1 224 ? -9.739 15.062 14.035 1.00 93.75 224 ASP A C 1
ATOM 1663 O O . ASP A 1 224 ? -9.088 14.507 14.920 1.00 93.75 224 ASP A O 1
ATOM 1667 N N . LEU A 1 225 ? -10.738 14.437 13.400 1.00 94.19 225 LEU A N 1
ATOM 1668 C CA . LEU A 1 225 ? -11.124 13.049 13.662 1.00 94.19 225 LEU A CA 1
ATOM 1669 C C . LEU A 1 225 ? -10.010 12.070 13.265 1.00 94.19 225 LEU A C 1
ATOM 1671 O O . LEU A 1 225 ? -9.678 11.187 14.051 1.00 94.19 225 LEU A O 1
ATOM 1675 N N . VAL A 1 226 ? -9.401 12.232 12.085 1.00 96.00 226 VAL A N 1
ATOM 1676 C CA . VAL A 1 226 ? -8.273 11.385 11.657 1.00 96.00 226 VAL A CA 1
ATOM 1677 C C . VAL A 1 226 ? -7.066 11.582 12.578 1.00 96.00 226 VAL A C 1
ATOM 1679 O O . VAL A 1 226 ? -6.463 10.597 12.999 1.00 96.00 226 VAL A O 1
ATOM 1682 N N . GLY A 1 227 ? -6.759 12.823 12.969 1.00 95.88 227 GLY A N 1
ATOM 1683 C CA . GLY A 1 227 ? -5.707 13.118 13.947 1.00 95.88 227 GLY A CA 1
ATOM 1684 C C . GLY A 1 227 ? -5.935 12.430 15.298 1.00 95.88 227 GLY A C 1
ATOM 1685 O O . GLY A 1 227 ? -5.003 11.879 15.885 1.00 95.88 227 GLY A O 1
ATOM 1686 N N . GLN A 1 228 ? -7.183 12.384 15.766 1.00 94.38 228 GLN A N 1
ATOM 1687 C CA . GLN A 1 228 ? -7.544 11.666 16.991 1.00 94.38 228 GLN A CA 1
ATOM 1688 C C . GLN A 1 228 ? -7.442 10.144 16.837 1.00 94.38 228 GLN A C 1
ATOM 1690 O O . GLN A 1 228 ? -6.950 9.485 17.748 1.00 94.38 228 GLN A O 1
ATOM 1695 N N . LEU A 1 229 ? -7.816 9.577 15.684 1.00 94.81 229 LEU A N 1
ATOM 1696 C CA . LEU A 1 229 ? -7.608 8.148 15.412 1.00 94.81 229 LEU A CA 1
ATOM 1697 C C . LEU A 1 229 ? -6.123 7.765 15.471 1.00 94.81 229 LEU A C 1
ATOM 1699 O O . LEU A 1 229 ? -5.796 6.718 16.024 1.00 94.81 229 LEU A O 1
ATOM 1703 N N . ILE A 1 230 ? -5.224 8.618 14.961 1.00 96.69 230 ILE A N 1
ATOM 1704 C CA . ILE A 1 230 ? -3.770 8.416 15.083 1.00 96.69 230 ILE A CA 1
ATOM 1705 C C . ILE A 1 230 ? -3.355 8.390 16.562 1.00 96.69 230 ILE A C 1
ATOM 1707 O O . ILE A 1 230 ? -2.639 7.483 16.988 1.00 96.69 230 ILE A O 1
ATOM 1711 N N . ALA A 1 231 ? -3.819 9.362 17.352 1.00 94.94 231 ALA A N 1
ATOM 1712 C CA . ALA A 1 231 ? -3.484 9.471 18.772 1.00 94.94 231 ALA A CA 1
ATOM 1713 C C . ALA A 1 231 ? -4.002 8.288 19.617 1.00 94.94 231 ALA A C 1
ATOM 1715 O O . ALA A 1 231 ? -3.379 7.936 20.617 1.00 94.94 231 ALA A O 1
ATOM 1716 N N . GLU A 1 232 ? -5.101 7.654 19.203 1.00 94.25 232 GLU A N 1
ATOM 1717 C CA . GLU A 1 232 ? -5.713 6.500 19.877 1.00 94.25 232 GLU A CA 1
ATOM 1718 C C . GLU A 1 232 ? -5.072 5.149 19.513 1.00 94.25 232 GLU A C 1
ATOM 1720 O O . GLU A 1 232 ? -5.311 4.153 20.202 1.00 94.25 232 GLU A O 1
ATOM 1725 N N . LEU A 1 233 ? -4.216 5.077 18.482 1.00 94.81 233 LEU A N 1
ATOM 1726 C CA . LEU A 1 233 ? -3.572 3.820 18.069 1.00 94.81 233 LEU A CA 1
ATOM 1727 C C . LEU A 1 233 ? -2.897 3.048 19.220 1.00 94.81 233 LEU A C 1
ATOM 1729 O O . LEU A 1 233 ? -3.063 1.823 19.259 1.00 94.81 233 LEU A O 1
ATOM 1733 N N . PRO A 1 234 ? -2.184 3.675 20.183 1.00 94.94 234 PRO A N 1
ATOM 1734 C CA . PRO A 1 234 ? -1.607 2.965 21.329 1.00 94.94 234 PRO A CA 1
ATOM 1735 C C . PRO A 1 234 ? -2.630 2.205 22.184 1.00 94.94 234 PRO A C 1
ATOM 1737 O O . PRO A 1 234 ? -2.282 1.185 22.770 1.00 94.94 234 PRO A O 1
ATOM 1740 N N . GLN A 1 235 ? -3.884 2.664 22.229 1.00 93.50 235 GLN A N 1
ATOM 1741 C CA . GLN A 1 235 ? -4.974 2.052 23.000 1.00 93.50 235 GLN A CA 1
ATOM 1742 C C . GLN A 1 235 ? -5.806 1.051 22.179 1.00 93.50 235 GLN A C 1
ATOM 1744 O O . GLN A 1 235 ? -6.752 0.452 22.695 1.00 93.50 235 GLN A O 1
ATOM 1749 N N . ALA A 1 236 ? -5.474 0.859 20.899 1.00 92.62 236 ALA A N 1
ATOM 1750 C CA . ALA A 1 236 ? -6.216 0.019 19.964 1.00 92.62 236 ALA A CA 1
ATOM 1751 C C . ALA A 1 236 ? -5.267 -0.916 19.182 1.00 92.62 236 ALA A C 1
ATOM 1753 O O . ALA A 1 236 ? -5.068 -0.708 17.987 1.00 92.62 236 ALA A O 1
ATOM 1754 N N . PRO A 1 237 ? -4.663 -1.941 19.821 1.00 90.50 237 PRO A N 1
ATOM 1755 C CA . PRO A 1 237 ? -3.597 -2.770 19.235 1.00 90.50 237 PRO A CA 1
ATOM 1756 C C . PRO A 1 237 ? -3.980 -3.522 17.952 1.00 90.50 237 PRO A C 1
ATOM 1758 O O . PRO A 1 237 ? -3.108 -3.823 17.150 1.00 90.50 237 PRO A O 1
ATOM 1761 N N . GLY A 1 238 ? -5.269 -3.780 17.715 1.00 91.69 238 GLY A N 1
ATOM 1762 C CA . GLY A 1 238 ? -5.742 -4.425 16.487 1.00 91.69 238 GLY A CA 1
ATOM 1763 C C . GLY A 1 238 ? -6.018 -3.468 15.319 1.00 91.69 238 GLY A C 1
ATOM 1764 O O . GLY A 1 238 ? -6.334 -3.922 14.223 1.00 91.69 238 GLY A O 1
ATOM 1765 N N . VAL A 1 239 ? -5.936 -2.152 15.524 1.00 95.00 239 VAL A N 1
ATOM 1766 C CA . VAL A 1 239 ? -6.274 -1.154 14.499 1.00 95.00 239 VAL A CA 1
ATOM 1767 C C . VAL A 1 239 ? -5.015 -0.697 13.771 1.00 95.00 239 VAL A C 1
ATOM 1769 O O . VAL A 1 239 ? -4.017 -0.343 14.399 1.00 95.00 239 VAL A O 1
ATOM 1772 N N . HIS A 1 240 ? -5.090 -0.682 12.444 1.00 97.12 240 HIS A N 1
ATOM 1773 C CA . HIS A 1 240 ? -4.026 -0.285 11.532 1.00 97.12 240 HIS A CA 1
ATOM 1774 C C . HIS A 1 240 ? -4.547 0.823 10.629 1.00 97.12 240 HIS A C 1
ATOM 1776 O O . HIS A 1 240 ? -5.656 0.735 10.094 1.00 97.12 240 HIS A O 1
ATOM 1782 N N . LEU A 1 241 ? -3.744 1.865 10.450 1.00 98.06 241 LEU A N 1
ATOM 1783 C CA . LEU A 1 241 ? -4.126 3.052 9.704 1.00 98.06 241 LEU A CA 1
ATOM 1784 C C . LEU A 1 241 ? -3.105 3.325 8.606 1.00 98.06 241 LEU A C 1
ATOM 1786 O O . LEU A 1 241 ? -1.912 3.464 8.868 1.00 98.06 241 LEU A O 1
ATOM 1790 N N . VAL A 1 242 ? -3.582 3.437 7.370 1.00 98.44 242 VAL A N 1
ATOM 1791 C CA . VAL A 1 242 ? -2.759 3.808 6.220 1.00 98.44 242 VAL A CA 1
ATOM 1792 C C . VAL A 1 242 ? -3.295 5.101 5.630 1.00 98.44 242 VAL A C 1
ATOM 1794 O O . VAL A 1 242 ? -4.432 5.142 5.171 1.00 98.44 242 VAL A O 1
ATOM 1797 N N . LEU A 1 243 ? -2.480 6.150 5.620 1.00 98.19 243 LEU A N 1
ATOM 1798 C CA . LEU A 1 243 ? -2.849 7.469 5.114 1.00 98.19 243 LEU A CA 1
ATOM 1799 C C . LEU A 1 243 ? -2.042 7.777 3.852 1.00 98.19 243 LEU A C 1
ATOM 1801 O O . LEU A 1 243 ? -0.825 7.905 3.921 1.00 98.19 243 LEU A O 1
ATOM 1805 N N . ALA A 1 244 ? -2.690 7.907 2.697 1.00 97.00 244 ALA A N 1
ATOM 1806 C CA . ALA A 1 244 ? -2.021 8.252 1.441 1.00 97.00 244 ALA A CA 1
ATOM 1807 C C . ALA A 1 244 ? -2.259 9.725 1.081 1.00 97.00 244 ALA A C 1
ATOM 1809 O O . ALA A 1 244 ? -3.375 10.108 0.723 1.00 97.00 244 ALA A O 1
ATOM 1810 N N . GLY A 1 245 ? -1.196 10.532 1.153 1.00 94.69 245 GLY A N 1
ATOM 1811 C CA . GLY A 1 245 ? -1.223 11.972 0.880 1.00 94.69 245 GLY A CA 1
ATOM 1812 C C . GLY A 1 245 ? -1.570 12.850 2.089 1.00 94.69 245 GLY A C 1
ATOM 1813 O O . GLY A 1 245 ? -1.988 13.987 1.894 1.00 94.69 245 GLY A O 1
ATOM 1814 N N . TRP A 1 246 ? -1.446 12.336 3.320 1.00 95.62 246 TRP A N 1
ATOM 1815 C CA . TRP A 1 246 ? -1.782 13.079 4.543 1.00 95.62 246 TRP A CA 1
ATOM 1816 C C . TRP A 1 246 ? -1.043 14.433 4.618 1.00 95.62 246 TRP A C 1
ATOM 1818 O O . TRP A 1 246 ? 0.185 14.442 4.502 1.00 95.62 246 TRP A O 1
ATOM 1828 N N . PRO A 1 247 ? -1.753 15.564 4.806 1.00 92.75 247 PRO A N 1
ATOM 1829 C CA . PRO A 1 247 ? -1.158 16.893 4.669 1.00 92.75 247 PRO A CA 1
ATOM 1830 C C . PRO A 1 247 ? -0.647 17.498 5.987 1.00 92.75 247 PRO A C 1
ATOM 1832 O O . PRO A 1 247 ? -0.010 18.550 5.950 1.00 92.75 247 PRO A O 1
ATOM 1835 N N . GLU A 1 248 ? -0.948 16.898 7.143 1.00 93.44 248 GLU A N 1
ATOM 1836 C CA . GLU A 1 248 ? -0.563 17.441 8.451 1.00 93.44 248 GLU A CA 1
ATOM 1837 C C . GLU A 1 248 ? 0.675 16.753 9.030 1.00 93.44 248 GLU A C 1
ATOM 1839 O O . GLU A 1 248 ? 1.033 15.633 8.665 1.00 93.44 248 GLU A O 1
ATOM 1844 N N . ASN A 1 249 ? 1.318 17.422 9.986 1.00 94.94 249 ASN A N 1
ATOM 1845 C CA . ASN A 1 249 ? 2.397 16.814 10.753 1.00 94.94 249 ASN A CA 1
ATOM 1846 C C . ASN A 1 249 ? 1.849 15.694 11.640 1.00 94.94 249 ASN A C 1
ATOM 1848 O O . ASN A 1 249 ? 0.752 15.799 12.190 1.00 94.94 249 ASN A O 1
ATOM 1852 N N . LEU A 1 250 ? 2.636 14.636 11.805 1.00 95.50 250 LEU A N 1
ATOM 1853 C CA . LEU A 1 250 ? 2.280 13.556 12.716 1.00 95.50 250 LEU A CA 1
ATOM 1854 C C . LEU A 1 250 ? 2.548 13.955 14.173 1.00 95.50 250 LEU A C 1
ATOM 1856 O O . LEU A 1 250 ? 3.438 14.772 14.432 1.00 95.50 250 LEU A O 1
ATOM 1860 N N . PRO A 1 251 ? 1.807 13.375 15.134 1.00 94.31 251 PRO A N 1
ATOM 1861 C CA . PRO A 1 251 ? 2.154 13.484 16.543 1.00 94.31 251 PRO A CA 1
ATOM 1862 C C . PRO A 1 251 ? 3.572 12.960 16.813 1.00 94.31 251 PRO A C 1
ATOM 1864 O O . PRO A 1 251 ? 4.060 12.069 16.116 1.00 94.31 251 PRO A O 1
ATOM 1867 N N . SER A 1 252 ? 4.208 13.490 17.860 1.00 93.56 252 SER A N 1
ATOM 1868 C CA . SER A 1 252 ? 5.540 13.051 18.299 1.00 93.56 252 SER A CA 1
ATOM 1869 C C . SER A 1 252 ? 5.582 11.537 18.533 1.00 93.56 252 SER A C 1
ATOM 1871 O O . SER A 1 252 ? 4.680 10.984 19.167 1.00 93.56 252 SER A O 1
ATOM 1873 N N . GLY A 1 253 ? 6.624 10.876 18.028 1.00 92.31 253 GLY A N 1
ATOM 1874 C CA . GLY A 1 253 ? 6.825 9.427 18.133 1.00 92.31 253 GLY A CA 1
ATOM 1875 C C . GLY A 1 253 ? 6.321 8.609 16.937 1.00 92.31 253 GLY A C 1
ATOM 1876 O O . GLY A 1 253 ? 6.543 7.398 16.905 1.00 92.31 253 GLY A O 1
ATOM 1877 N N . PHE A 1 254 ? 5.668 9.238 15.954 1.00 96.06 254 PHE A N 1
ATOM 1878 C CA . PHE A 1 254 ? 5.216 8.602 14.707 1.00 96.06 254 PHE A CA 1
ATOM 1879 C C . PHE A 1 254 ? 6.071 8.982 13.487 1.00 96.06 254 PHE A C 1
ATOM 1881 O O . PHE A 1 254 ? 5.702 8.711 12.346 1.00 96.06 254 PHE A O 1
ATOM 1888 N N . GLU A 1 255 ? 7.235 9.602 13.680 1.00 94.19 255 GLU A N 1
ATOM 1889 C CA . GLU A 1 255 ? 8.101 10.061 12.586 1.00 94.19 255 GLU A CA 1
ATOM 1890 C C . GLU A 1 255 ? 8.569 8.895 11.701 1.00 94.19 255 GLU A C 1
ATOM 1892 O O . GLU A 1 255 ? 8.727 9.037 10.487 1.00 94.19 255 GLU A O 1
ATOM 1897 N N . THR A 1 256 ? 8.744 7.713 12.296 1.00 93.44 256 THR A N 1
ATOM 1898 C CA . THR A 1 256 ? 9.143 6.489 11.592 1.00 93.44 256 THR A CA 1
ATOM 1899 C C . THR A 1 256 ? 8.014 5.867 10.772 1.00 93.44 256 THR A C 1
ATOM 1901 O O . THR A 1 256 ? 8.304 5.015 9.932 1.00 93.44 256 THR A O 1
ATOM 1904 N N . SER A 1 257 ? 6.762 6.301 10.948 1.00 96.38 257 SER A N 1
ATOM 1905 C CA . SER A 1 257 ? 5.589 5.821 10.203 1.00 96.38 257 SER A CA 1
ATOM 1906 C C . SER A 1 257 ? 5.511 6.371 8.775 1.00 96.38 257 SER A C 1
ATOM 1908 O O . SER A 1 257 ? 4.709 5.885 7.974 1.00 96.38 257 SER A O 1
ATOM 1910 N N . ILE A 1 258 ? 6.330 7.372 8.432 1.00 97.50 258 ILE A N 1
ATOM 1911 C CA . ILE A 1 258 ? 6.296 8.015 7.114 1.00 97.50 258 ILE A CA 1
ATOM 1912 C C . ILE A 1 258 ? 7.063 7.180 6.079 1.00 97.50 258 ILE A C 1
ATOM 1914 O O . ILE A 1 258 ? 8.226 6.816 6.274 1.00 97.50 258 ILE A O 1
ATOM 1918 N N . ASP A 1 259 ? 6.406 6.905 4.955 1.00 97.31 259 ASP A N 1
ATOM 1919 C CA . ASP A 1 259 ? 6.954 6.280 3.757 1.00 97.31 259 ASP A CA 1
ATOM 1920 C C . ASP A 1 259 ? 6.996 7.300 2.611 1.00 97.31 259 ASP A C 1
ATOM 1922 O O . ASP A 1 259 ? 5.957 7.700 2.077 1.00 97.31 259 ASP A O 1
ATOM 1926 N N . TYR A 1 260 ? 8.201 7.734 2.241 1.00 97.06 260 TYR A N 1
ATOM 1927 C CA . TYR A 1 260 ? 8.409 8.691 1.156 1.00 97.06 260 TYR A CA 1
ATOM 1928 C C . TYR A 1 260 ? 8.552 7.956 -0.175 1.00 97.06 260 TYR A C 1
ATOM 1930 O O . TYR A 1 260 ? 9.537 7.261 -0.422 1.00 97.06 260 TYR A O 1
ATOM 1938 N N . LEU A 1 261 ? 7.571 8.135 -1.053 1.00 96.31 261 LEU A N 1
ATOM 1939 C CA . LEU A 1 261 ? 7.575 7.562 -2.386 1.00 96.31 261 LEU A CA 1
ATOM 1940 C C . LEU A 1 261 ? 8.483 8.346 -3.320 1.00 96.31 261 LEU A C 1
ATOM 1942 O O . LEU A 1 261 ? 8.320 9.551 -3.524 1.00 96.31 261 LEU A O 1
ATOM 1946 N N . VAL A 1 262 ? 9.367 7.600 -3.968 1.00 95.56 262 VAL A N 1
ATOM 1947 C CA . VAL A 1 262 ? 10.200 8.066 -5.072 1.00 95.56 262 VAL A CA 1
ATOM 1948 C C . VAL A 1 262 ? 9.684 7.508 -6.397 1.00 95.56 262 VAL A C 1
ATOM 1950 O O . VAL A 1 262 ? 8.952 6.514 -6.435 1.00 95.56 262 VAL A O 1
ATOM 1953 N N . ALA A 1 263 ? 10.062 8.154 -7.499 1.00 95.50 263 ALA A N 1
ATOM 1954 C CA . ALA A 1 263 ? 9.830 7.616 -8.832 1.00 95.50 263 ALA A CA 1
ATOM 1955 C C . ALA A 1 263 ? 10.474 6.220 -8.967 1.00 95.50 263 ALA A C 1
ATOM 1957 O O . ALA A 1 263 ? 11.605 6.039 -8.506 1.00 95.50 263 ALA A O 1
ATOM 1958 N N . PRO A 1 264 ? 9.810 5.244 -9.618 1.00 96.56 264 PRO A N 1
ATOM 1959 C CA . PRO A 1 264 ? 10.410 3.938 -9.856 1.00 96.56 264 PRO A CA 1
ATOM 1960 C C . PRO A 1 264 ? 11.732 4.047 -10.623 1.00 96.56 264 PRO A C 1
ATOM 1962 O O . PRO A 1 264 ? 11.786 4.629 -11.709 1.00 96.56 264 PRO A O 1
ATOM 1965 N N . SER A 1 265 ? 12.788 3.459 -10.070 1.00 97.25 265 SER A N 1
ATOM 1966 C CA . SER A 1 265 ? 14.114 3.431 -10.681 1.00 97.25 265 SER A CA 1
ATOM 1967 C C . SER A 1 265 ? 14.254 2.304 -11.714 1.00 97.25 265 SER A C 1
ATOM 1969 O O . SER A 1 265 ? 13.434 1.384 -11.806 1.00 97.25 265 SER A O 1
ATOM 1971 N N . ALA A 1 266 ? 15.344 2.333 -12.486 1.00 97.75 266 ALA A N 1
ATOM 1972 C CA . ALA A 1 266 ? 15.701 1.217 -13.358 1.00 97.75 266 ALA A CA 1
ATOM 1973 C C . ALA A 1 266 ? 15.978 -0.073 -12.563 1.00 97.75 266 ALA A C 1
ATOM 1975 O O . ALA A 1 266 ? 15.634 -1.163 -13.019 1.00 97.75 266 ALA A O 1
ATOM 1976 N N . GLU A 1 267 ? 16.541 0.041 -11.359 1.00 96.81 267 GLU A N 1
ATOM 1977 C CA . GLU A 1 267 ? 16.746 -1.104 -10.473 1.00 96.81 267 GLU A CA 1
ATOM 1978 C C . GLU A 1 267 ? 15.414 -1.708 -10.015 1.00 96.81 267 GLU A C 1
ATOM 1980 O O . GLU A 1 267 ? 15.242 -2.927 -10.065 1.00 96.81 267 GLU A O 1
ATOM 1985 N N . ASP A 1 268 ? 14.437 -0.873 -9.660 1.00 96.38 268 ASP A N 1
ATOM 1986 C CA . ASP A 1 268 ? 13.102 -1.329 -9.267 1.00 96.38 268 ASP A CA 1
ATOM 1987 C C . ASP A 1 268 ? 12.421 -2.125 -10.377 1.00 96.38 268 ASP A C 1
ATOM 1989 O O . ASP A 1 268 ? 11.847 -3.187 -10.135 1.00 96.38 268 ASP A O 1
ATOM 1993 N N . ILE A 1 269 ? 12.512 -1.634 -11.614 1.00 96.50 269 ILE A N 1
ATOM 1994 C CA . ILE A 1 269 ? 11.972 -2.325 -12.786 1.00 96.50 269 ILE A CA 1
ATOM 1995 C C . ILE A 1 269 ? 12.743 -3.627 -13.034 1.00 96.50 269 ILE A C 1
ATOM 1997 O O . ILE A 1 269 ? 12.107 -4.661 -13.253 1.00 96.50 269 ILE A O 1
ATOM 2001 N N . ALA A 1 270 ? 14.080 -3.614 -12.953 1.00 95.25 270 ALA A N 1
ATOM 2002 C CA . ALA A 1 270 ? 14.915 -4.807 -13.109 1.00 95.25 270 ALA A CA 1
ATOM 2003 C C . ALA A 1 270 ? 14.531 -5.902 -12.101 1.00 95.25 270 ALA A C 1
ATOM 2005 O O . ALA A 1 270 ? 14.366 -7.060 -12.481 1.00 95.25 270 ALA A O 1
ATOM 2006 N N . ARG A 1 271 ? 14.289 -5.538 -10.836 1.00 92.19 271 ARG A N 1
ATOM 2007 C CA . ARG A 1 271 ? 13.842 -6.466 -9.784 1.00 92.19 271 ARG A CA 1
ATOM 2008 C C . ARG A 1 271 ? 12.509 -7.149 -10.107 1.00 92.19 271 ARG A C 1
ATOM 2010 O O . ARG A 1 271 ? 12.289 -8.263 -9.649 1.00 92.19 271 ARG A O 1
ATOM 2017 N N . THR A 1 272 ? 11.649 -6.555 -10.941 1.00 92.94 272 THR A N 1
ATOM 2018 C CA . THR A 1 272 ? 10.397 -7.201 -11.400 1.00 92.94 272 THR A CA 1
ATOM 2019 C C . THR A 1 272 ? 10.575 -8.214 -12.538 1.00 92.94 272 THR A C 1
ATOM 2021 O O . THR A 1 272 ? 9.605 -8.862 -12.947 1.00 92.94 272 THR A O 1
ATOM 2024 N N . LEU A 1 273 ? 11.781 -8.296 -13.105 1.00 91.06 273 LEU A N 1
ATOM 2025 C CA . LEU A 1 273 ? 12.152 -9.188 -14.208 1.00 91.06 273 LEU A CA 1
ATOM 2026 C C . LEU A 1 273 ? 13.075 -10.323 -13.752 1.00 91.06 273 LEU A C 1
ATOM 2028 O O . LEU A 1 273 ? 13.327 -11.253 -14.515 1.00 91.06 273 LEU A O 1
ATOM 2032 N N . LEU A 1 274 ? 13.590 -10.231 -12.529 1.00 88.19 274 LEU A N 1
ATOM 2033 C CA . LEU A 1 274 ? 14.557 -11.152 -11.955 1.00 88.19 274 LEU A CA 1
ATOM 2034 C C . LEU A 1 274 ? 13.917 -12.012 -10.854 1.00 88.19 274 LEU A C 1
ATOM 2036 O O . LEU A 1 274 ? 12.859 -11.655 -10.329 1.00 88.19 274 LEU A O 1
ATOM 2040 N N . PRO A 1 275 ? 14.545 -13.141 -10.479 1.00 82.25 275 PRO A N 1
ATOM 2041 C CA . PRO A 1 275 ? 14.141 -13.899 -9.300 1.00 82.25 275 PRO A CA 1
ATOM 2042 C C . PRO A 1 275 ? 14.159 -13.036 -8.023 1.00 82.25 275 PRO A C 1
ATOM 2044 O O . PRO A 1 275 ? 14.898 -12.048 -7.968 1.00 82.25 275 PRO A O 1
ATOM 2047 N N . PRO A 1 276 ? 13.396 -13.412 -6.977 1.00 80.19 276 PRO A N 1
ATOM 2048 C CA . PRO A 1 276 ? 13.470 -12.756 -5.673 1.00 80.19 276 PRO A CA 1
ATOM 2049 C C . PRO A 1 276 ? 14.910 -12.721 -5.138 1.00 80.19 276 PRO A C 1
ATOM 2051 O O . PRO A 1 276 ? 15.642 -13.695 -5.293 1.00 80.19 276 PRO A O 1
ATOM 2054 N N . ALA A 1 277 ? 15.297 -11.610 -4.500 1.00 79.69 277 ALA A N 1
ATOM 2055 C CA . ALA A 1 277 ? 16.653 -11.371 -3.985 1.00 79.69 277 ALA A CA 1
ATOM 2056 C C . ALA A 1 277 ? 17.773 -11.614 -5.031 1.00 79.69 277 ALA A C 1
ATOM 2058 O O . ALA A 1 277 ? 18.659 -12.445 -4.816 1.00 79.69 277 ALA A O 1
ATOM 2059 N N . PRO A 1 278 ? 17.758 -10.900 -6.176 1.00 82.31 278 PRO A N 1
ATOM 2060 C CA . PRO A 1 278 ? 18.762 -11.094 -7.215 1.00 82.31 278 PRO A CA 1
ATOM 2061 C C . PRO A 1 278 ? 20.158 -10.708 -6.716 1.00 82.31 278 PRO A C 1
ATOM 2063 O O . PRO A 1 278 ? 20.322 -9.761 -5.944 1.00 82.31 278 PRO A O 1
ATOM 2066 N N . THR A 1 279 ? 21.179 -11.419 -7.196 1.00 86.81 279 THR A N 1
ATOM 2067 C CA . THR A 1 279 ? 22.569 -11.098 -6.859 1.00 86.81 279 THR A CA 1
ATOM 2068 C C . THR A 1 279 ? 22.969 -9.738 -7.445 1.00 86.81 279 THR A C 1
ATOM 2070 O O . THR A 1 279 ? 22.464 -9.358 -8.509 1.00 86.81 279 THR A O 1
ATOM 2073 N N . PRO A 1 280 ? 23.919 -9.012 -6.821 1.00 91.00 280 PRO A N 1
ATOM 2074 C CA . PRO A 1 280 ? 24.407 -7.742 -7.361 1.00 91.00 280 PRO A CA 1
ATOM 2075 C C . PRO A 1 280 ? 24.889 -7.855 -8.813 1.00 91.00 280 PRO A C 1
ATOM 2077 O O . PRO A 1 280 ? 24.575 -6.998 -9.628 1.00 91.00 280 PRO A O 1
ATOM 2080 N N . ALA A 1 281 ? 25.563 -8.955 -9.169 1.00 90.19 281 ALA A N 1
ATOM 2081 C CA . ALA A 1 281 ? 26.036 -9.195 -10.532 1.00 90.19 281 ALA A CA 1
ATOM 2082 C C . ALA A 1 281 ? 24.891 -9.288 -11.557 1.00 90.19 281 ALA A C 1
ATO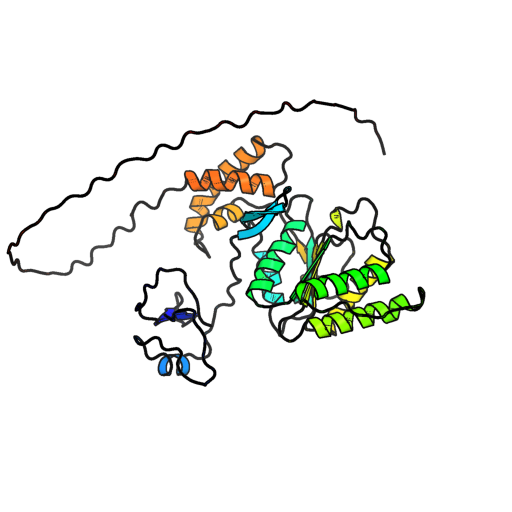M 2084 O O . ALA A 1 281 ? 24.996 -8.738 -12.653 1.00 90.19 281 ALA A O 1
ATOM 2085 N N . LEU A 1 282 ? 23.787 -9.956 -11.201 1.00 87.38 282 LEU A N 1
ATOM 2086 C CA . LEU A 1 282 ? 22.624 -10.088 -12.079 1.00 87.38 282 LEU A CA 1
ATOM 2087 C C . LEU A 1 282 ? 21.899 -8.747 -12.254 1.00 87.38 282 LEU A C 1
ATOM 2089 O O . LEU A 1 282 ? 21.506 -8.400 -13.367 1.00 87.38 282 LEU A O 1
ATOM 2093 N N . LEU A 1 283 ? 21.775 -7.965 -11.177 1.00 91.44 283 LEU A N 1
ATOM 2094 C CA . LEU A 1 283 ? 21.234 -6.606 -11.246 1.00 91.44 283 LEU A CA 1
ATOM 2095 C C . LEU A 1 283 ? 22.098 -5.703 -12.129 1.00 91.44 283 LEU A C 1
ATOM 2097 O O . LEU A 1 283 ? 21.572 -5.091 -13.057 1.00 91.44 283 LEU A O 1
ATOM 2101 N N . SER A 1 284 ? 23.416 -5.672 -11.909 1.00 94.69 284 SER A N 1
ATOM 2102 C CA . SER A 1 284 ? 24.346 -4.864 -12.709 1.00 94.69 284 SER A CA 1
ATOM 2103 C C . SER A 1 284 ? 24.310 -5.209 -14.200 1.00 94.69 284 SER A C 1
ATOM 2105 O O . SER A 1 284 ? 24.577 -4.344 -15.029 1.00 94.69 284 SER A O 1
ATOM 2107 N N . PHE A 1 285 ? 23.960 -6.448 -14.554 1.00 93.12 285 PHE A N 1
ATOM 2108 C CA . PHE A 1 285 ? 23.787 -6.860 -15.944 1.00 93.12 285 PHE A CA 1
ATOM 2109 C C . PHE A 1 285 ? 22.485 -6.329 -16.573 1.00 93.12 285 PHE A C 1
ATOM 2111 O O . PHE A 1 285 ? 22.487 -5.888 -17.722 1.00 93.12 285 PHE A O 1
ATOM 2118 N N . VAL A 1 286 ? 21.366 -6.352 -15.840 1.00 93.75 286 VAL A N 1
ATOM 2119 C CA . VAL A 1 286 ? 20.040 -5.992 -16.383 1.00 93.75 286 VAL A CA 1
ATOM 2120 C C . VAL A 1 286 ? 19.766 -4.487 -16.340 1.00 93.75 286 VAL A C 1
ATOM 2122 O O . VAL A 1 286 ? 19.159 -3.956 -17.274 1.00 93.75 286 VAL A O 1
ATOM 2125 N N . VAL A 1 287 ? 20.228 -3.787 -15.299 1.00 96.88 287 VAL A N 1
ATOM 2126 C CA . VAL A 1 287 ? 19.936 -2.360 -15.065 1.00 96.88 287 VAL A CA 1
ATOM 2127 C C . VAL A 1 287 ? 20.256 -1.464 -16.272 1.00 96.88 287 VAL A C 1
ATOM 2129 O O . VAL A 1 287 ? 19.358 -0.722 -16.668 1.00 96.88 287 VAL A O 1
ATOM 2132 N N . PRO A 1 288 ? 21.418 -1.561 -16.954 1.00 97.19 288 PRO A N 1
ATOM 2133 C CA . PRO A 1 288 ? 21.710 -0.705 -18.111 1.00 97.19 288 PRO A CA 1
ATOM 2134 C C . PRO A 1 288 ? 20.697 -0.847 -19.258 1.00 97.19 288 PRO A C 1
ATOM 2136 O O . PRO A 1 288 ? 20.320 0.132 -19.901 1.00 97.19 288 PRO A O 1
ATOM 2139 N N . THR A 1 289 ? 20.198 -2.067 -19.492 1.00 96.00 289 THR A N 1
ATOM 2140 C CA . THR A 1 289 ? 19.169 -2.319 -20.518 1.00 96.00 289 THR A CA 1
ATOM 2141 C C . THR A 1 289 ? 17.838 -1.682 -20.119 1.00 96.00 289 THR A C 1
ATOM 2143 O O . THR A 1 289 ? 17.131 -1.114 -20.954 1.00 96.00 289 THR A O 1
ATOM 2146 N N . VAL A 1 290 ? 17.502 -1.739 -18.828 1.00 97.31 290 VAL A N 1
ATOM 2147 C CA . VAL A 1 290 ? 16.305 -1.097 -18.282 1.00 97.31 290 VAL A CA 1
ATOM 2148 C C . VAL A 1 290 ? 16.405 0.423 -18.350 1.00 97.31 290 VAL A C 1
ATOM 2150 O O . VAL A 1 290 ? 15.432 1.060 -18.740 1.00 97.31 290 VAL A O 1
ATOM 2153 N N . GLU A 1 291 ? 17.560 1.016 -18.050 1.00 98.06 291 GLU A N 1
ATOM 2154 C CA . GLU A 1 291 ? 17.777 2.463 -18.173 1.00 98.06 291 GLU A CA 1
ATOM 2155 C C . GLU A 1 291 ? 17.548 2.956 -19.604 1.00 98.06 291 GLU A C 1
ATOM 2157 O O . GLU A 1 291 ? 16.903 3.986 -19.815 1.00 98.06 291 GLU A O 1
ATOM 2162 N N . MET A 1 292 ? 18.032 2.209 -20.602 1.00 96.81 292 MET A N 1
ATOM 2163 C CA . MET A 1 292 ? 17.775 2.516 -22.011 1.00 96.81 292 MET A CA 1
ATOM 2164 C C . MET A 1 292 ? 16.278 2.458 -22.340 1.00 96.81 292 MET A C 1
ATOM 2166 O O . MET A 1 292 ? 15.751 3.374 -22.975 1.00 96.81 292 MET A O 1
ATOM 2170 N N . ALA A 1 293 ? 15.582 1.411 -21.888 1.00 97.00 293 ALA A N 1
ATOM 2171 C CA . ALA A 1 293 ? 14.143 1.267 -22.097 1.00 97.00 293 ALA A CA 1
ATOM 2172 C C . ALA A 1 293 ? 13.334 2.359 -21.379 1.00 97.00 293 ALA A C 1
ATOM 2174 O O . ALA A 1 293 ? 12.343 2.843 -21.925 1.00 97.00 293 ALA A O 1
ATOM 2175 N N . LEU A 1 294 ? 13.767 2.770 -20.184 1.00 97.19 294 LEU A N 1
ATOM 2176 C CA . LEU A 1 294 ? 13.133 3.821 -19.397 1.00 97.19 294 LEU A CA 1
ATOM 2177 C C . LEU A 1 294 ? 13.235 5.176 -20.102 1.00 97.19 294 LEU A C 1
ATOM 2179 O O . LEU A 1 294 ? 12.211 5.823 -20.311 1.00 97.19 294 LEU A O 1
ATOM 2183 N N . LYS A 1 295 ? 14.433 5.549 -20.574 1.00 97.38 295 LYS A N 1
ATOM 2184 C CA . LYS A 1 295 ? 14.648 6.772 -21.371 1.00 97.38 295 LYS A CA 1
ATOM 2185 C C . LYS A 1 295 ? 13.817 6.772 -22.656 1.00 97.38 295 LYS A C 1
ATOM 2187 O O . LYS A 1 295 ? 13.200 7.777 -22.999 1.00 97.38 295 LYS A O 1
ATOM 2192 N N . ALA A 1 296 ? 13.764 5.640 -23.361 1.00 96.62 296 ALA A N 1
ATOM 2193 C CA . ALA A 1 296 ? 12.948 5.510 -24.567 1.00 96.62 296 ALA A CA 1
ATOM 2194 C C . ALA A 1 296 ? 11.441 5.631 -24.267 1.00 96.62 296 ALA A C 1
ATOM 2196 O O . ALA A 1 296 ? 10.699 6.240 -25.038 1.00 96.62 296 ALA A O 1
ATOM 2197 N N . ALA A 1 297 ? 10.973 5.074 -23.145 1.00 96.88 297 ALA A N 1
ATOM 2198 C CA . ALA A 1 297 ? 9.587 5.204 -22.710 1.00 96.88 297 ALA A CA 1
ATOM 2199 C C . ALA A 1 297 ? 9.238 6.654 -22.350 1.00 96.88 297 ALA A C 1
ATOM 2201 O O . ALA A 1 297 ? 8.197 7.136 -22.788 1.00 96.88 297 ALA A O 1
ATOM 2202 N N . GLU A 1 298 ? 10.109 7.353 -21.622 1.00 96.75 298 GLU A N 1
ATOM 2203 C CA . GLU A 1 298 ? 9.937 8.764 -21.259 1.00 96.75 298 GLU A CA 1
ATOM 2204 C C . GLU A 1 298 ? 9.798 9.657 -22.501 1.00 96.75 298 GLU A C 1
ATOM 2206 O O . GLU A 1 298 ? 8.868 10.457 -22.595 1.00 96.75 298 GLU A O 1
ATOM 2211 N N . GLN A 1 299 ? 10.647 9.444 -23.510 1.00 97.31 299 GLN A N 1
ATOM 2212 C CA . GLN A 1 299 ? 10.571 10.158 -24.789 1.00 97.31 299 GLN A CA 1
ATOM 2213 C C . GLN A 1 299 ? 9.296 9.838 -25.584 1.00 97.31 299 GLN A C 1
ATOM 2215 O O . GLN A 1 299 ? 8.775 10.697 -26.293 1.00 97.31 299 GLN A O 1
ATOM 2220 N N . ALA A 1 300 ? 8.789 8.607 -25.490 1.00 96.94 300 ALA A N 1
ATOM 2221 C CA . ALA A 1 300 ? 7.622 8.164 -26.251 1.00 96.94 300 ALA A CA 1
ATOM 2222 C C . ALA A 1 300 ? 6.284 8.669 -25.685 1.00 96.94 300 ALA A C 1
ATOM 2224 O O . ALA A 1 300 ? 5.302 8.741 -26.423 1.00 96.94 300 ALA A O 1
ATOM 2225 N N . ILE A 1 301 ? 6.219 8.963 -24.384 1.00 95.88 301 ILE A N 1
ATOM 2226 C CA . ILE A 1 301 ? 5.015 9.462 -23.704 1.00 95.88 301 ILE A CA 1
ATOM 2227 C C . ILE A 1 301 ? 5.362 10.675 -22.826 1.00 95.88 301 ILE A C 1
ATOM 2229 O O . ILE A 1 301 ? 5.286 10.589 -21.598 1.00 95.88 301 ILE A O 1
ATOM 2233 N N . PRO A 1 302 ? 5.735 11.815 -23.439 1.00 93.81 302 PRO A N 1
ATOM 2234 C CA . PRO A 1 302 ? 6.131 13.004 -22.694 1.00 93.81 302 PRO A CA 1
ATOM 2235 C C . PRO A 1 302 ? 4.993 13.485 -21.784 1.00 93.81 302 PRO A C 1
ATOM 2237 O O . PRO A 1 302 ? 3.826 13.491 -22.176 1.00 93.81 302 PRO A O 1
ATOM 2240 N N . GLY A 1 303 ? 5.335 13.874 -20.555 1.00 92.50 303 GLY A N 1
ATOM 2241 C CA . GLY A 1 303 ? 4.371 14.329 -19.546 1.00 92.50 303 GLY A CA 1
ATOM 2242 C C . GLY A 1 303 ? 3.572 13.212 -18.864 1.00 92.50 303 GLY A C 1
ATOM 2243 O O . GLY A 1 303 ? 2.724 13.497 -18.020 1.00 92.50 303 GLY A O 1
ATOM 2244 N N . ALA A 1 304 ? 3.820 11.941 -19.193 1.00 93.81 304 ALA A N 1
ATOM 2245 C CA . ALA A 1 304 ? 3.283 10.833 -18.414 1.00 93.81 304 ALA A CA 1
ATOM 2246 C C . ALA A 1 304 ? 3.921 10.778 -17.017 1.00 93.81 304 ALA A C 1
ATOM 2248 O O . ALA A 1 304 ? 5.083 11.127 -16.833 1.00 93.81 304 ALA A O 1
ATOM 2249 N N . CYS A 1 305 ? 3.173 10.283 -16.030 1.00 93.62 305 CYS A N 1
ATOM 2250 C CA . CYS A 1 305 ? 3.720 10.065 -14.696 1.00 93.62 305 CYS A CA 1
ATOM 2251 C C . CYS A 1 305 ? 4.778 8.951 -14.674 1.00 93.62 305 CYS A C 1
ATOM 2253 O O . CYS A 1 305 ? 4.721 8.005 -15.468 1.00 93.62 305 CYS A O 1
ATOM 2255 N N . ALA A 1 306 ? 5.687 9.017 -13.696 1.00 93.81 306 ALA A N 1
ATOM 2256 C CA . ALA A 1 306 ? 6.805 8.085 -13.553 1.00 93.81 306 ALA A CA 1
ATOM 2257 C C . ALA A 1 306 ? 6.371 6.609 -13.563 1.00 93.81 306 ALA A C 1
ATOM 2259 O O . ALA A 1 306 ? 6.984 5.781 -14.236 1.00 93.81 306 ALA A O 1
ATOM 2260 N N . TYR A 1 307 ? 5.265 6.272 -12.891 1.00 91.88 307 TYR A N 1
ATOM 2261 C CA . TYR A 1 307 ? 4.773 4.893 -12.864 1.00 91.88 307 TYR A CA 1
ATOM 2262 C C . TYR A 1 307 ? 4.327 4.388 -14.244 1.00 91.88 307 TYR A C 1
ATOM 2264 O O . TYR A 1 307 ? 4.629 3.260 -14.626 1.00 91.88 307 TYR A O 1
ATOM 2272 N N . ARG A 1 308 ? 3.650 5.233 -15.034 1.00 93.19 308 ARG A N 1
ATOM 2273 C CA . ARG A 1 308 ? 3.216 4.885 -16.397 1.00 93.19 308 ARG A CA 1
ATOM 2274 C C . ARG A 1 308 ? 4.411 4.703 -17.334 1.00 93.19 308 ARG A C 1
ATOM 2276 O O . ARG A 1 308 ? 4.379 3.830 -18.202 1.00 93.19 308 ARG A O 1
ATOM 2283 N N . ILE A 1 309 ? 5.461 5.504 -17.150 1.00 96.00 309 ILE A N 1
ATOM 2284 C CA . ILE A 1 309 ? 6.731 5.359 -17.871 1.00 96.00 309 ILE A CA 1
ATOM 2285 C C . ILE A 1 309 ? 7.388 4.015 -17.513 1.00 96.00 309 ILE A C 1
ATOM 2287 O O . ILE A 1 309 ? 7.750 3.256 -18.413 1.00 96.00 309 ILE A O 1
ATOM 2291 N N . ALA A 1 310 ? 7.451 3.667 -16.225 1.00 95.69 310 ALA A N 1
ATOM 2292 C CA . ALA A 1 310 ? 8.006 2.398 -15.753 1.00 95.69 310 ALA A CA 1
ATOM 2293 C C . ALA A 1 310 ? 7.241 1.170 -16.289 1.00 95.69 310 ALA A C 1
ATOM 2295 O O . ALA A 1 310 ? 7.855 0.231 -16.802 1.00 95.69 310 ALA A O 1
ATOM 2296 N N . GLU A 1 311 ? 5.902 1.189 -16.250 1.00 93.56 311 GLU A N 1
ATOM 2297 C CA . GLU A 1 311 ? 5.067 0.114 -16.809 1.00 93.56 311 GLU A CA 1
ATOM 2298 C C . GLU A 1 311 ? 5.273 -0.064 -18.319 1.00 93.56 311 GLU A C 1
ATOM 2300 O O . GLU A 1 311 ? 5.228 -1.192 -18.812 1.00 93.56 311 GLU A O 1
ATOM 2305 N N . ARG A 1 312 ? 5.532 1.023 -19.059 1.00 94.56 312 ARG A N 1
ATOM 2306 C CA . ARG A 1 312 ? 5.841 0.970 -20.496 1.00 94.56 312 ARG A CA 1
ATOM 2307 C C . ARG A 1 312 ? 7.243 0.422 -20.769 1.00 94.56 312 ARG A C 1
ATOM 2309 O O . ARG A 1 312 ? 7.416 -0.331 -21.726 1.00 94.56 312 ARG A O 1
ATOM 2316 N N . ALA A 1 313 ? 8.231 0.790 -19.956 1.00 95.12 313 ALA A N 1
ATOM 2317 C CA . ALA A 1 313 ? 9.617 0.354 -20.117 1.00 95.12 313 ALA A CA 1
ATOM 2318 C C . ALA A 1 313 ? 9.791 -1.149 -19.841 1.00 95.12 313 ALA A C 1
ATOM 2320 O O . ALA A 1 313 ? 10.485 -1.849 -20.580 1.00 95.12 313 ALA A O 1
ATOM 2321 N N . ARG A 1 314 ? 9.114 -1.667 -18.809 1.00 95.12 314 ARG A N 1
ATOM 2322 C CA . ARG A 1 314 ? 9.224 -3.061 -18.353 1.00 95.12 314 ARG A CA 1
ATOM 2323 C C . ARG A 1 314 ? 9.079 -4.123 -19.464 1.00 95.12 314 ARG A C 1
ATOM 2325 O O . ARG A 1 314 ? 9.974 -4.964 -19.584 1.00 95.12 314 ARG A O 1
ATOM 2332 N N . PRO A 1 315 ? 8.008 -4.149 -20.286 1.00 92.56 315 PRO A N 1
ATOM 2333 C CA . PRO A 1 315 ? 7.853 -5.171 -21.318 1.00 92.56 315 PRO A CA 1
ATOM 2334 C C . PRO A 1 315 ? 8.924 -5.084 -22.411 1.00 92.56 315 PRO A C 1
ATOM 2336 O O . PRO A 1 315 ? 9.292 -6.124 -22.948 1.00 92.56 315 PRO A O 1
ATOM 2339 N N . ALA A 1 316 ? 9.464 -3.902 -22.725 1.00 89.19 316 ALA A N 1
ATOM 2340 C CA . ALA A 1 316 ? 10.512 -3.768 -23.742 1.00 89.19 316 ALA A CA 1
ATOM 2341 C C . ALA A 1 316 ? 11.783 -4.552 -23.363 1.00 89.19 316 ALA A C 1
ATOM 2343 O O . ALA A 1 316 ? 12.416 -5.164 -24.220 1.00 89.19 316 ALA A O 1
ATOM 2344 N N . VAL A 1 317 ? 12.100 -4.609 -22.067 1.00 88.31 317 VAL A N 1
ATOM 2345 C CA . VAL A 1 317 ? 13.231 -5.382 -21.538 1.00 88.31 317 VAL A CA 1
ATOM 2346 C C . VAL A 1 317 ? 12.897 -6.871 -21.470 1.00 88.31 317 VAL A C 1
ATOM 2348 O O . VAL A 1 317 ? 13.730 -7.696 -21.827 1.00 88.31 317 VAL A O 1
ATOM 2351 N N . ALA A 1 318 ? 11.668 -7.236 -21.091 1.00 83.19 318 ALA A N 1
ATOM 2352 C CA . ALA A 1 318 ? 11.252 -8.639 -20.994 1.00 83.19 318 ALA A CA 1
ATOM 2353 C C . ALA A 1 318 ? 11.352 -9.405 -22.331 1.00 83.19 318 ALA A C 1
ATOM 2355 O O . ALA A 1 318 ? 11.631 -10.601 -22.334 1.00 83.19 318 ALA A O 1
ATOM 2356 N N . HIS A 1 319 ? 11.155 -8.722 -23.465 1.00 73.88 319 HIS A N 1
ATOM 2357 C CA . HIS A 1 319 ? 11.271 -9.325 -24.801 1.00 73.88 319 HIS A CA 1
ATOM 2358 C C . HIS A 1 319 ? 12.715 -9.357 -25.333 1.00 73.88 319 HIS A C 1
ATOM 2360 O O . HIS A 1 319 ? 13.008 -10.148 -26.229 1.00 73.88 319 HIS A O 1
ATOM 2366 N N . GLY A 1 320 ? 13.599 -8.508 -24.798 1.00 61.44 320 GLY A N 1
ATOM 2367 C CA . GLY A 1 320 ? 15.019 -8.436 -25.161 1.00 61.44 320 GLY A CA 1
ATOM 2368 C C . GLY A 1 320 ? 15.959 -9.151 -24.188 1.00 61.44 320 GLY A C 1
ATOM 2369 O O . GLY A 1 320 ? 17.133 -9.327 -24.508 1.00 61.44 320 GLY A O 1
ATOM 2370 N N . ALA A 1 321 ? 15.471 -9.568 -23.015 1.00 55.44 321 ALA A N 1
ATOM 2371 C CA . ALA A 1 321 ? 16.268 -10.288 -22.034 1.00 55.44 321 ALA A CA 1
ATOM 2372 C C . ALA A 1 321 ? 16.802 -11.584 -22.666 1.00 55.44 321 ALA A C 1
ATOM 2374 O O . ALA A 1 321 ? 16.023 -12.326 -23.281 1.00 55.44 321 ALA A O 1
ATOM 2375 N N . PRO A 1 322 ? 18.112 -11.874 -22.549 1.00 48.41 322 PRO A N 1
ATOM 2376 C CA . PRO A 1 322 ? 18.655 -13.125 -23.042 1.00 48.41 322 PRO A CA 1
ATOM 2377 C C . PRO A 1 322 ? 17.895 -14.252 -22.350 1.00 48.41 322 PRO A C 1
ATOM 2379 O O . PRO A 1 322 ? 18.010 -14.436 -21.140 1.00 48.41 322 PRO A O 1
ATOM 2382 N N . LYS A 1 323 ? 17.083 -14.995 -23.113 1.00 51.66 323 LYS A N 1
ATOM 2383 C CA . LYS A 1 323 ? 16.580 -16.297 -22.668 1.00 51.66 323 LYS A CA 1
ATOM 2384 C C . LYS A 1 323 ? 17.820 -17.044 -22.213 1.00 51.66 323 LYS A C 1
ATOM 2386 O O . LYS A 1 323 ? 18.730 -17.156 -23.030 1.00 51.66 323 LYS A O 1
ATOM 2391 N N . GLU A 1 324 ? 17.891 -17.470 -20.953 1.00 46.31 324 GLU A N 1
ATOM 2392 C CA . GLU A 1 324 ? 18.998 -18.281 -20.447 1.00 46.31 324 GLU A CA 1
ATOM 2393 C C . GLU A 1 324 ? 19.192 -19.482 -21.380 1.00 46.31 324 GLU A C 1
ATOM 2395 O O . GLU A 1 324 ? 18.567 -20.531 -21.251 1.00 46.31 324 GLU A O 1
ATOM 2400 N N . GLN A 1 325 ? 20.043 -19.323 -22.387 1.00 41.75 325 GLN A N 1
ATOM 2401 C CA . GLN A 1 325 ? 20.512 -20.413 -23.205 1.00 41.75 325 GLN A CA 1
ATOM 2402 C C . GLN A 1 325 ? 21.573 -21.081 -22.355 1.00 41.75 325 GLN A C 1
ATOM 2404 O O . GLN A 1 325 ? 22.725 -20.666 -22.375 1.00 41.75 325 GLN A O 1
ATOM 2409 N N . HIS A 1 326 ? 21.141 -22.053 -21.549 1.00 42.16 326 HIS A N 1
ATOM 2410 C CA . HIS A 1 326 ? 21.915 -23.207 -21.097 1.00 42.16 326 HIS A CA 1
ATOM 2411 C C . HIS A 1 326 ? 23.444 -23.037 -21.185 1.00 42.16 326 HIS A C 1
ATOM 2413 O O . HIS A 1 326 ? 24.114 -23.683 -21.989 1.00 42.16 326 HIS A O 1
ATOM 2419 N N . ALA A 1 327 ? 24.004 -22.171 -20.342 1.00 41.44 327 ALA A N 1
ATOM 2420 C CA . ALA A 1 327 ? 25.448 -22.013 -20.198 1.00 41.44 327 ALA A CA 1
ATOM 2421 C C . ALA A 1 327 ? 25.901 -22.194 -18.747 1.00 41.44 327 ALA A C 1
ATOM 2423 O O . ALA A 1 327 ? 27.014 -21.827 -18.398 1.00 41.44 327 ALA A O 1
ATOM 2424 N N . PHE A 1 328 ? 25.108 -22.874 -17.915 1.00 40.94 328 PHE A N 1
ATOM 2425 C CA . PHE A 1 328 ? 25.693 -23.672 -16.841 1.00 40.94 328 PHE A CA 1
ATOM 2426 C C . PHE A 1 328 ? 26.159 -24.989 -17.472 1.00 40.94 328 PHE A C 1
ATOM 2428 O O . PHE A 1 328 ? 25.496 -26.023 -17.399 1.00 40.94 328 PHE A O 1
ATOM 2435 N N . ARG A 1 329 ? 27.285 -24.928 -18.201 1.00 39.81 329 ARG A N 1
ATOM 2436 C CA . ARG A 1 329 ? 28.037 -26.126 -18.577 1.00 39.81 329 ARG A CA 1
ATOM 2437 C C . ARG A 1 329 ? 28.387 -26.823 -17.272 1.00 39.81 329 ARG A C 1
ATOM 2439 O O . ARG A 1 329 ? 29.290 -26.388 -16.564 1.00 39.81 329 ARG A O 1
ATOM 2446 N N . GLY A 1 330 ? 27.643 -27.881 -16.962 1.00 38.50 330 GLY A N 1
ATOM 2447 C CA . GLY A 1 330 ? 27.990 -28.804 -15.902 1.00 38.50 330 GLY A CA 1
ATOM 2448 C C . GLY A 1 330 ? 29.450 -29.195 -16.075 1.00 38.50 330 GLY A C 1
ATOM 2449 O O . GLY A 1 330 ? 29.824 -29.797 -17.084 1.00 38.50 330 GLY A O 1
ATOM 2450 N N . GLY A 1 331 ? 30.277 -28.812 -15.102 1.00 34.41 331 GLY A N 1
ATOM 2451 C CA . GLY A 1 331 ? 31.575 -29.430 -14.915 1.00 34.41 331 GLY A CA 1
ATOM 2452 C C . GLY A 1 331 ? 31.326 -30.926 -14.811 1.00 34.41 331 GLY A C 1
ATOM 2453 O O . GLY A 1 331 ? 30.697 -31.401 -13.869 1.00 34.41 331 GLY A O 1
ATOM 2454 N N . THR A 1 332 ? 31.724 -31.660 -15.842 1.00 37.53 332 THR A N 1
ATOM 2455 C CA . THR A 1 332 ? 31.580 -33.106 -15.907 1.00 37.53 332 THR A CA 1
ATOM 2456 C C . THR A 1 332 ? 32.370 -33.726 -14.759 1.00 37.53 332 THR A C 1
ATOM 2458 O O . THR A 1 332 ? 33.589 -33.872 -14.853 1.00 37.53 332 THR A O 1
ATOM 2461 N N . CYS A 1 333 ? 31.683 -34.135 -13.691 1.00 34.41 333 CYS A N 1
ATOM 2462 C CA . CYS A 1 333 ? 32.167 -35.201 -12.826 1.00 34.41 333 CYS A CA 1
ATOM 2463 C C . CYS A 1 333 ? 32.296 -36.455 -13.694 1.00 34.41 333 CYS A C 1
ATOM 2465 O O . CYS A 1 333 ? 31.315 -37.097 -14.068 1.00 34.41 333 CYS A O 1
ATOM 2467 N N . ARG A 1 334 ? 33.538 -36.757 -14.067 1.00 38.12 334 ARG A N 1
ATOM 2468 C CA . ARG A 1 334 ? 33.948 -37.924 -14.841 1.00 38.12 334 ARG A CA 1
ATOM 2469 C C . ARG A 1 334 ? 33.745 -39.180 -13.988 1.00 38.12 334 ARG A C 1
ATOM 2471 O O . ARG A 1 334 ? 34.677 -39.668 -13.362 1.00 38.12 334 ARG A O 1
ATOM 2478 N N . ALA A 1 335 ? 32.518 -39.690 -13.942 1.00 37.75 335 ALA A N 1
ATOM 2479 C CA . ALA A 1 335 ? 32.234 -41.007 -13.394 1.00 37.75 335 ALA A CA 1
ATOM 2480 C C . ALA A 1 335 ? 32.472 -42.061 -14.483 1.00 37.75 335 ALA A C 1
ATOM 2482 O O . ALA A 1 335 ? 31.784 -42.114 -15.501 1.00 37.75 335 ALA A O 1
ATOM 2483 N N . LEU A 1 336 ? 33.486 -42.889 -14.251 1.00 43.12 336 LEU A N 1
ATOM 2484 C CA . LEU A 1 336 ? 33.756 -44.127 -14.970 1.00 43.12 336 LEU A CA 1
ATOM 2485 C C . LEU A 1 336 ? 32.510 -45.024 -14.956 1.00 43.12 336 LEU A C 1
ATOM 2487 O O . LEU A 1 336 ? 32.090 -45.465 -13.888 1.00 43.12 336 LEU A O 1
ATOM 2491 N N . ARG A 1 337 ? 31.963 -45.369 -16.127 1.00 35.50 337 ARG A N 1
ATOM 2492 C CA . ARG A 1 337 ? 31.207 -46.616 -16.302 1.00 35.50 337 ARG A CA 1
ATOM 2493 C C . ARG A 1 337 ? 31.548 -47.260 -17.634 1.00 35.50 337 ARG A C 1
ATOM 2495 O O . ARG A 1 337 ? 31.334 -46.688 -18.698 1.00 35.50 337 ARG A O 1
ATOM 2502 N N . GLY A 1 338 ? 32.099 -48.462 -17.526 1.00 38.16 338 GLY A N 1
ATOM 2503 C CA . GLY A 1 338 ? 32.182 -49.412 -18.614 1.00 38.16 338 GLY A CA 1
ATOM 2504 C C . GLY A 1 338 ? 30.861 -50.145 -18.850 1.00 38.16 338 GLY A C 1
ATOM 2505 O O . GLY A 1 338 ? 29.906 -50.040 -18.082 1.00 38.16 338 GLY A O 1
ATOM 2506 N N . SER A 1 339 ? 30.923 -50.943 -19.911 1.00 36.44 339 SER A N 1
ATOM 2507 C CA . SER A 1 339 ? 30.059 -52.069 -20.273 1.00 36.44 339 SER A CA 1
ATOM 2508 C C . SER A 1 339 ? 28.747 -51.772 -21.005 1.00 36.44 339 SER A C 1
ATOM 2510 O O . SER A 1 339 ? 27.688 -51.523 -20.439 1.00 36.44 339 SER A O 1
ATOM 2512 N N . LYS A 1 340 ? 28.885 -51.924 -22.329 1.00 38.22 340 LYS A N 1
ATOM 2513 C CA . LYS A 1 340 ? 27.881 -52.291 -23.332 1.00 38.22 340 LYS A CA 1
ATOM 2514 C C . LYS A 1 340 ? 26.970 -53.430 -22.862 1.00 38.22 340 LYS A C 1
ATOM 2516 O O . LYS A 1 340 ? 27.482 -54.475 -22.478 1.00 38.22 340 LYS A O 1
ATOM 2521 N N . VAL A 1 341 ? 25.667 -53.293 -23.107 1.00 40.88 341 VAL A N 1
ATOM 2522 C CA . VAL A 1 341 ? 24.790 -54.403 -23.513 1.00 40.88 341 VAL A CA 1
ATOM 2523 C C . VAL A 1 341 ? 23.815 -53.884 -24.577 1.00 40.88 341 VAL A C 1
ATOM 2525 O O . VAL A 1 341 ? 23.125 -52.889 -24.375 1.00 40.88 341 VAL A O 1
ATOM 2528 N N . HIS A 1 342 ? 23.809 -54.546 -25.734 1.00 33.09 342 HIS A N 1
ATOM 2529 C CA . HIS A 1 342 ? 22.785 -54.450 -26.775 1.00 33.09 342 HIS A CA 1
ATOM 2530 C C . HIS A 1 342 ? 21.567 -55.307 -26.390 1.00 33.09 342 HIS A C 1
ATOM 2532 O O . HIS A 1 342 ? 21.752 -56.432 -25.939 1.00 33.09 342 HIS A O 1
ATOM 2538 N N . SER A 1 343 ? 20.340 -54.860 -26.676 1.00 34.69 343 SER A N 1
ATOM 2539 C CA . SER A 1 343 ? 19.471 -55.541 -27.659 1.00 34.69 343 SER A CA 1
ATOM 2540 C C . SER A 1 343 ? 18.056 -54.942 -27.771 1.00 34.69 343 SER A C 1
ATOM 2542 O O . SER A 1 343 ? 17.447 -54.496 -26.806 1.00 34.69 343 SER A O 1
ATOM 2544 N N . HIS A 1 344 ? 17.608 -54.954 -29.028 1.00 33.66 344 HIS A N 1
ATOM 2545 C CA . HIS A 1 344 ? 16.297 -54.761 -29.659 1.00 33.66 344 HIS A CA 1
ATOM 2546 C C . HIS A 1 344 ? 14.985 -55.072 -28.904 1.00 33.66 344 HIS A C 1
ATOM 2548 O O . HIS A 1 344 ? 14.849 -56.134 -28.306 1.00 33.66 344 HIS A O 1
ATOM 2554 N N . ARG A 1 345 ? 13.949 -54.254 -29.189 1.00 33.31 345 ARG A N 1
ATOM 2555 C CA . ARG A 1 345 ? 12.599 -54.630 -29.714 1.00 33.31 345 ARG A CA 1
ATOM 2556 C C . ARG A 1 345 ? 11.785 -53.347 -30.028 1.00 33.31 345 ARG A C 1
ATOM 2558 O O . ARG A 1 345 ? 11.830 -52.427 -29.224 1.00 33.31 345 ARG A O 1
ATOM 2565 N N . SER A 1 346 ? 11.345 -53.100 -31.277 1.00 31.92 346 SER A N 1
ATOM 2566 C CA . SER A 1 346 ? 10.005 -53.371 -31.889 1.00 31.92 346 SER A CA 1
ATOM 2567 C C . SER A 1 346 ? 8.826 -52.750 -31.111 1.00 31.92 346 SER A C 1
ATOM 2569 O O . SER A 1 346 ? 8.799 -52.920 -29.902 1.00 31.92 346 SER A O 1
ATOM 2571 N N . SER A 1 347 ? 7.761 -52.140 -31.640 1.00 36.50 347 SER A N 1
ATOM 2572 C CA . SER A 1 347 ? 7.211 -51.797 -32.971 1.00 36.50 347 SER A CA 1
ATOM 2573 C C . SER A 1 347 ? 5.780 -51.253 -32.717 1.00 36.50 347 SER A C 1
ATOM 2575 O O . SER A 1 347 ? 5.173 -51.672 -31.733 1.00 36.50 347 SER A O 1
ATOM 2577 N N . GLY A 1 348 ? 5.230 -50.425 -33.614 1.00 32.69 348 GLY A N 1
ATOM 2578 C CA . GLY A 1 348 ? 3.788 -50.092 -33.736 1.00 32.69 348 GLY A CA 1
ATOM 2579 C C . GLY A 1 348 ? 3.518 -48.575 -33.675 1.00 32.69 348 GLY A C 1
ATOM 2580 O O . GLY A 1 348 ? 3.915 -47.957 -32.693 1.00 32.69 348 GLY A O 1
ATOM 2581 N N . GLU A 1 349 ? 3.091 -47.867 -34.739 1.00 34.09 349 GLU A N 1
ATOM 2582 C CA . GLU A 1 349 ? 1.743 -47.852 -35.390 1.00 34.09 349 GLU A CA 1
ATOM 2583 C C . GLU A 1 349 ? 0.644 -47.474 -34.373 1.00 34.09 349 GLU A C 1
ATOM 2585 O O . GLU A 1 349 ? 0.629 -48.039 -33.290 1.00 34.09 349 GLU A O 1
ATOM 2590 N N . GLU A 1 350 ? -0.267 -46.504 -34.516 1.00 36.50 350 GLU A N 1
ATOM 2591 C CA . GLU A 1 350 ? -0.956 -45.747 -35.586 1.00 36.50 350 GLU A CA 1
ATOM 2592 C C . GLU A 1 350 ? -1.284 -44.337 -35.007 1.00 36.50 350 GLU A C 1
ATOM 2594 O O . GLU A 1 350 ? -1.295 -44.155 -33.794 1.00 36.50 350 GLU A O 1
ATOM 2599 N N . GLY A 1 351 ? -1.426 -43.239 -35.759 1.00 32.78 351 GLY A N 1
ATOM 2600 C CA . GLY A 1 351 ? -2.563 -42.920 -36.634 1.00 32.78 351 GLY A CA 1
ATOM 2601 C C . GLY A 1 351 ? -3.578 -42.015 -35.905 1.00 32.78 351 GLY A C 1
ATOM 2602 O O . GLY A 1 351 ? -4.128 -42.399 -34.881 1.00 32.78 351 GLY A O 1
ATOM 2603 N N . GLY A 1 352 ? -3.834 -40.799 -36.410 1.00 35.25 352 GLY A N 1
ATOM 2604 C CA . GLY A 1 352 ? -4.872 -39.928 -35.835 1.00 35.25 352 GLY A CA 1
ATOM 2605 C C . GLY A 1 352 ? -4.803 -38.457 -36.240 1.00 35.25 352 GLY A C 1
ATOM 2606 O O . GLY A 1 352 ? -4.449 -37.602 -35.435 1.00 35.25 352 GLY A O 1
ATOM 2607 N N . GLN A 1 353 ? -5.152 -38.164 -37.494 1.00 36.75 353 GLN A N 1
ATOM 2608 C CA . GLN A 1 353 ? -5.471 -36.819 -37.981 1.00 36.75 353 GLN A CA 1
ATOM 2609 C C . GLN A 1 353 ? -6.781 -36.307 -37.358 1.00 36.75 353 GLN A C 1
ATOM 2611 O O . GLN A 1 353 ? -7.768 -37.036 -37.332 1.00 36.75 353 GLN A O 1
ATOM 2616 N N . ALA A 1 354 ? -6.838 -35.024 -36.992 1.00 38.62 354 ALA A N 1
ATOM 2617 C CA . ALA A 1 354 ? -8.094 -34.277 -36.937 1.00 38.62 354 ALA A CA 1
ATOM 2618 C C . ALA A 1 354 ? -7.868 -32.813 -37.347 1.00 38.62 354 ALA A C 1
ATOM 2620 O O . ALA A 1 354 ? -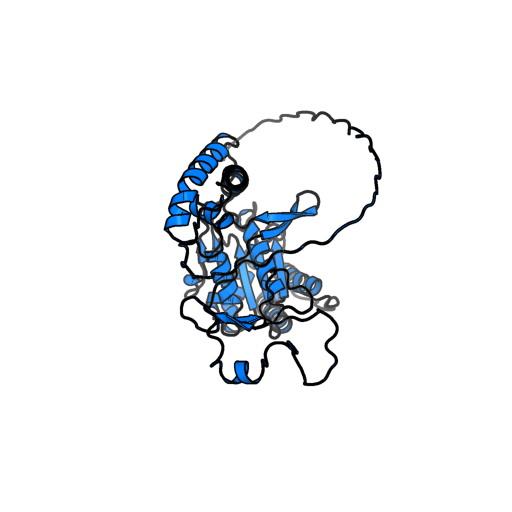7.203 -32.032 -36.669 1.00 38.62 354 ALA A O 1
ATOM 2621 N N . GLN A 1 355 ? -8.434 -32.492 -38.509 1.00 35.38 355 GLN A N 1
ATOM 2622 C CA . GLN A 1 355 ? -8.709 -31.162 -39.053 1.00 35.38 355 GLN A CA 1
ATOM 2623 C C . GLN A 1 355 ? -9.637 -30.416 -38.067 1.00 35.38 355 GLN A C 1
ATOM 2625 O O . GLN A 1 355 ? -10.456 -31.033 -37.400 1.00 35.38 355 GLN A O 1
ATOM 2630 N N . GLY A 1 356 ? -9.509 -29.115 -37.826 1.00 34.62 356 GLY A N 1
ATOM 2631 C CA . GLY A 1 356 ? -9.773 -28.049 -38.785 1.00 34.62 356 GLY A CA 1
ATOM 2632 C C . GLY A 1 356 ? -11.060 -27.326 -38.373 1.00 34.62 356 GLY A C 1
ATOM 2633 O O . GLY A 1 356 ? -12.152 -27.828 -38.598 1.00 34.62 356 GLY A O 1
ATOM 2634 N N . ALA A 1 357 ? -10.943 -26.142 -37.768 1.00 37.62 357 ALA A N 1
ATOM 2635 C CA . ALA A 1 357 ? -12.069 -25.223 -37.595 1.00 37.62 357 ALA A CA 1
ATOM 2636 C C . ALA A 1 357 ? -11.561 -23.775 -37.578 1.00 37.62 357 ALA A C 1
ATOM 2638 O O . ALA A 1 357 ? -11.211 -23.209 -36.546 1.00 37.62 357 ALA A O 1
ATOM 2639 N N . SER A 1 358 ? -11.516 -23.197 -38.777 1.00 37.06 358 SER A N 1
ATOM 2640 C CA . SER A 1 358 ? -11.353 -21.769 -39.032 1.00 37.06 358 SER A CA 1
ATOM 2641 C C . SER A 1 358 ? -12.601 -21.026 -38.546 1.00 37.06 358 SER A C 1
ATOM 2643 O O . SER A 1 358 ? -13.699 -21.259 -39.055 1.00 37.06 358 SER A O 1
ATOM 2645 N N . ARG A 1 359 ? -12.457 -20.139 -37.553 1.00 37.25 359 ARG A N 1
ATOM 2646 C CA . ARG A 1 359 ? -13.494 -19.164 -37.187 1.00 37.25 359 ARG A CA 1
ATOM 2647 C C . ARG A 1 359 ? -13.071 -17.779 -37.656 1.00 37.25 359 ARG A C 1
ATOM 2649 O O . ARG A 1 359 ? -12.016 -17.270 -37.296 1.00 37.25 359 ARG A O 1
ATOM 2656 N N . ARG A 1 360 ? -13.934 -17.225 -38.505 1.00 36.94 360 ARG A N 1
ATOM 2657 C CA . ARG A 1 360 ? -13.838 -15.925 -39.163 1.00 36.94 360 ARG A CA 1
ATOM 2658 C C . ARG A 1 360 ? -13.806 -14.787 -38.143 1.00 36.94 360 ARG A C 1
ATOM 2660 O O . ARG A 1 360 ? -14.663 -14.712 -37.266 1.00 36.94 360 ARG A O 1
ATOM 2667 N N . CYS A 1 361 ? -12.858 -13.877 -38.339 1.00 32.28 361 CYS A N 1
ATOM 2668 C CA . CYS A 1 361 ? -12.834 -12.554 -37.732 1.00 32.28 361 CYS A CA 1
ATOM 2669 C C . CYS A 1 361 ? -14.012 -11.722 -38.257 1.00 32.28 361 CYS A C 1
ATOM 2671 O O . CYS A 1 361 ? -14.206 -11.621 -39.468 1.00 32.28 361 CYS A O 1
ATOM 2673 N N . SER A 1 362 ? -14.777 -11.123 -37.346 1.00 38.91 362 SER A N 1
ATOM 2674 C CA . SER A 1 362 ? -15.729 -10.054 -37.651 1.00 38.91 362 SER A CA 1
ATOM 2675 C C . SER A 1 362 ? -15.175 -8.768 -37.047 1.00 38.91 362 SER A C 1
ATOM 2677 O O . SER A 1 362 ? -14.921 -8.703 -35.846 1.00 38.91 362 SER A O 1
ATOM 2679 N N . SER A 1 363 ? -14.916 -7.790 -37.905 1.00 37.88 363 SER A N 1
ATOM 2680 C CA . SER A 1 363 ? -14.359 -6.478 -37.582 1.00 37.88 363 SER A CA 1
ATOM 2681 C C . SER A 1 363 ? -15.374 -5.624 -36.812 1.00 37.88 363 SER A C 1
ATOM 2683 O O . SER A 1 363 ? -16.509 -5.512 -37.278 1.00 37.88 363 SER A O 1
ATOM 2685 N N . PRO A 1 364 ? -15.005 -4.965 -35.701 1.00 46.53 364 PRO A N 1
ATOM 2686 C CA . PRO A 1 364 ? -15.817 -3.895 -35.144 1.00 46.53 364 PRO A CA 1
ATOM 2687 C C . PRO A 1 364 ? -15.469 -2.548 -35.791 1.00 46.53 364 PRO A C 1
ATOM 2689 O O . PRO A 1 364 ? -14.312 -2.145 -35.901 1.00 46.53 364 PRO A O 1
ATOM 2692 N N . THR A 1 365 ? -16.528 -1.881 -36.228 1.00 47.19 365 THR A N 1
ATOM 2693 C CA . THR A 1 365 ? -16.605 -0.541 -36.803 1.00 47.19 365 THR A CA 1
ATOM 2694 C C . THR A 1 365 ? -16.140 0.517 -35.799 1.00 47.19 365 THR A C 1
ATOM 2696 O O . THR A 1 365 ? -16.608 0.559 -34.664 1.00 47.19 365 THR A O 1
ATOM 2699 N N . THR A 1 366 ? -15.232 1.389 -36.227 1.00 41.72 366 THR A N 1
ATOM 2700 C CA . THR A 1 366 ? -14.734 2.560 -35.495 1.00 41.72 366 THR A CA 1
ATOM 2701 C C . THR A 1 366 ? -15.771 3.690 -35.484 1.00 41.72 366 THR A C 1
ATOM 2703 O O . THR A 1 366 ? -16.227 4.077 -36.561 1.00 41.72 366 THR A O 1
ATOM 2706 N N . PRO A 1 367 ? -16.089 4.305 -34.331 1.00 47.88 367 PRO A N 1
ATOM 2707 C CA . PRO A 1 367 ? -16.647 5.650 -34.302 1.00 47.88 367 PRO A CA 1
ATOM 2708 C C . PRO A 1 367 ? -15.545 6.705 -34.119 1.00 47.88 367 PRO A C 1
ATOM 2710 O O . PRO A 1 367 ? -14.693 6.629 -33.235 1.00 47.88 367 PRO A O 1
ATOM 2713 N N . THR A 1 368 ? -15.586 7.693 -35.005 1.00 46.75 368 THR A N 1
ATOM 2714 C CA . THR A 1 368 ? -14.779 8.916 -35.058 1.00 46.75 368 THR A CA 1
ATOM 2715 C C . THR A 1 368 ? -14.971 9.776 -33.798 1.00 46.75 368 THR A C 1
ATOM 2717 O O . THR A 1 368 ? -16.119 10.014 -33.422 1.00 46.75 368 THR A O 1
ATOM 2720 N N . PRO A 1 369 ? -13.913 10.314 -33.162 1.00 44.88 369 PRO A N 1
ATOM 2721 C CA . PRO A 1 369 ? -14.074 11.300 -32.098 1.00 44.88 369 PRO A CA 1
ATOM 2722 C C . PRO A 1 369 ? -14.281 12.706 -32.680 1.00 44.88 369 PRO A C 1
ATOM 2724 O O . PRO A 1 369 ? -13.481 13.198 -33.477 1.00 44.88 369 PRO A O 1
ATOM 2727 N N . THR A 1 370 ? -15.359 13.366 -32.256 1.00 42.56 370 THR A N 1
ATOM 2728 C CA . THR A 1 370 ? -15.610 14.788 -32.507 1.00 42.56 370 THR A CA 1
ATOM 2729 C C . THR A 1 370 ? -14.782 15.625 -31.535 1.00 42.56 370 THR A C 1
ATOM 2731 O O . THR A 1 370 ? -15.071 15.706 -30.343 1.00 42.56 370 THR A O 1
ATOM 2734 N N . THR A 1 371 ? -13.735 16.250 -32.060 1.00 34.53 371 THR A N 1
ATOM 2735 C CA . THR A 1 371 ? -12.920 17.260 -31.384 1.00 34.53 371 THR A CA 1
ATOM 2736 C C . THR A 1 371 ? -13.776 18.485 -31.064 1.00 34.53 371 THR A C 1
ATOM 2738 O O . THR A 1 371 ? -14.219 19.175 -31.978 1.00 34.53 371 THR A O 1
ATOM 2741 N N . THR A 1 372 ? -13.975 18.792 -29.782 1.00 40.72 372 THR A N 1
ATOM 2742 C CA . THR A 1 372 ? -14.438 20.122 -29.360 1.00 40.72 372 THR A CA 1
ATOM 2743 C C . THR A 1 372 ? -13.370 20.722 -28.459 1.00 40.72 372 THR A C 1
ATOM 2745 O O . THR A 1 372 ? -13.213 20.333 -27.306 1.00 40.72 372 THR A O 1
ATOM 2748 N N . ALA A 1 373 ? -12.587 21.629 -29.036 1.00 35.28 373 ALA A N 1
ATOM 2749 C CA . ALA A 1 373 ? -11.664 22.492 -28.319 1.00 35.28 373 ALA A CA 1
ATOM 2750 C C . ALA A 1 373 ? -12.446 23.667 -27.719 1.00 35.28 373 ALA A C 1
ATOM 2752 O O . ALA A 1 373 ? -13.209 24.317 -28.431 1.00 35.28 373 ALA A O 1
ATOM 2753 N N . VAL A 1 374 ? -12.231 23.961 -26.435 1.00 37.75 374 VAL A N 1
ATOM 2754 C CA . VAL A 1 374 ? -12.649 25.216 -25.790 1.00 37.75 374 VAL A CA 1
ATOM 2755 C C . VAL A 1 374 ? -11.498 25.688 -24.885 1.00 37.75 374 VAL A C 1
ATOM 2757 O O . VAL A 1 374 ? -10.838 24.846 -24.271 1.00 37.75 374 VAL A O 1
ATOM 2760 N N . PRO A 1 375 ? -11.175 26.996 -24.878 1.00 43.97 375 PRO A N 1
ATOM 2761 C CA . PRO A 1 375 ? -9.832 27.483 -24.585 1.00 43.97 375 PRO A CA 1
ATOM 2762 C C . PRO A 1 375 ? -9.550 27.746 -23.103 1.00 43.97 375 PRO A C 1
ATOM 2764 O O . PRO A 1 375 ? -10.437 28.048 -22.309 1.00 43.97 375 PRO A O 1
ATOM 2767 N N . MET A 1 376 ? -8.252 27.718 -22.790 1.00 37.84 376 MET A N 1
ATOM 2768 C CA . MET A 1 376 ? -7.657 28.299 -21.592 1.00 37.84 376 MET A CA 1
ATOM 2769 C C . MET A 1 376 ? -7.898 29.812 -21.505 1.00 37.84 376 MET A C 1
ATOM 2771 O O . MET A 1 376 ? -7.515 30.567 -22.396 1.00 37.84 376 MET A O 1
ATOM 2775 N N . ALA A 1 377 ? -8.412 30.237 -20.358 1.00 37.25 377 ALA A N 1
ATOM 2776 C CA . ALA A 1 377 ? -8.190 31.530 -19.715 1.00 37.25 377 ALA A CA 1
ATOM 2777 C C . ALA A 1 377 ? -8.548 31.310 -18.235 1.00 37.25 377 ALA A C 1
ATOM 2779 O O . ALA A 1 377 ? -9.571 30.703 -17.957 1.00 37.25 377 ALA A O 1
ATOM 2780 N N . GLY A 1 378 ? -7.808 31.699 -17.209 1.00 32.81 378 GLY A N 1
ATOM 2781 C CA . GLY A 1 378 ? -6.555 32.413 -17.031 1.00 32.81 378 GLY A CA 1
ATOM 2782 C C . GLY A 1 378 ? -6.481 32.755 -15.532 1.00 32.81 378 GLY A C 1
ATOM 2783 O O . GLY A 1 378 ? -7.529 32.921 -14.926 1.00 32.81 378 GLY A O 1
ATOM 2784 N N . ARG A 1 379 ? -5.260 32.857 -14.981 1.00 38.16 379 ARG A N 1
ATOM 2785 C CA . ARG A 1 379 ? -4.865 33.541 -13.723 1.00 38.16 379 ARG A CA 1
ATOM 2786 C C . ARG A 1 379 ? -5.707 33.262 -12.461 1.00 38.16 379 ARG A C 1
ATOM 2788 O O . ARG A 1 379 ? -6.847 33.692 -12.391 1.00 38.16 379 ARG A O 1
ATOM 2795 N N . TRP A 1 380 ? -5.103 32.673 -11.428 1.00 43.75 380 TRP A N 1
ATOM 2796 C CA . TRP A 1 380 ? -4.472 33.341 -10.272 1.00 43.75 380 TRP A CA 1
ATOM 2797 C C . TRP A 1 380 ? -3.533 32.348 -9.591 1.00 43.75 380 TRP A C 1
ATOM 2799 O O . TRP A 1 380 ? -3.881 31.146 -9.588 1.00 43.75 380 TRP A O 1
#

Foldseek 3Di:
DEDDDPPPPDQLRAKDFDADPVRAGQHIYQDDDPDDDDDDDDDSDRPPDDVVVVVVPHPPRPNPLDQDDDQWFWDADPVGDTDIDGDFPCSVVSVLLSLLQDLPRALLSLFAEEDEDPQLCLVVS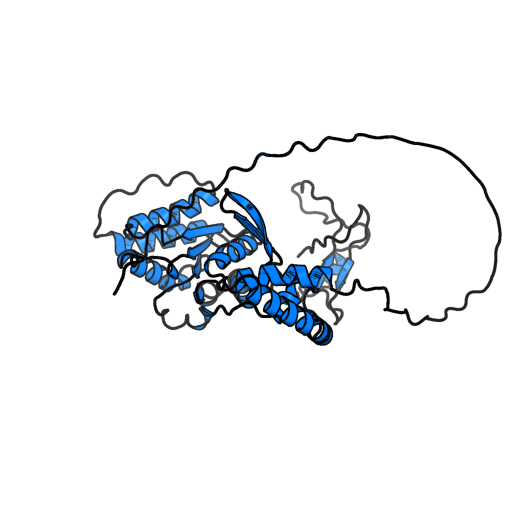LRSNVVVLVVQVFQEFEDACLVVQPPALQRVLLVVLVRSCVRVVNDDDPDDDDDPPCCLVCSLVVSLVSLLVSLPSRAYEYEYENCQPNPHHHDVRNVSSVLSNSVCSNVRSRYGYYYRHNDDDHPPPNPSNYDYRDQGALLRLQCSLDPPPDDPVSSVVQSVLLVVLLVVLCVVDPPRRSSSSSSRSNVVSNVVPPPPPPPPPPPDPPDDDDDDDDDDDDDDDDDDDDDDDDDDDDDDDDDDDDDDDDDDDDDD

Secondary structure (DSSP, 8-state):
-B----S---TTPPP-EEE-TT--EEEE----------SSS-----TTS-HHHHHTTSSS------PPP--EEEEE-TTS-EEEEE--S-HHHHHHHHHHTSTT--HHHHEEEEE--TTS-GGGHHHHHHHHHHHTT-EEEEEEGGGGTT--HHHHHHHHHHHHHHHHTPPP-------TTTHHHHHHHHHHHHHHHHHTTT-EEEEEE-TTT-SSPPPHHHHHHHHHHHHHGGG-TTEEEEEES--SPPPTT-GGGEEE--PPPHHHHHHTTS-SS--HHHHHHHHHHHHHHHHHHHHHSTT--HHHHHHHHHHHHHHHS----S------------------------------------PPPPPPP-----------

Radius of gyration: 27.82 Å; chains: 1; bounding box: 64×89×62 Å

Sequence (380 aa):
MRLLHSANTSAGSSGGPVFDAEFQVVGLHQAGRPGRLASGEDEVCNRAVPMRPLVSKIESPKVPESVPLVPTVEKADEQGNAVTRTVIGRLGTVERIHRGLHPDATAHERLIVVVGEPGHGLRFTKYLVRALVTRFSGVYAAIDVANCQREDAASFAEKVAGAFAAETGAGPLTGLTTGQREVRSRTVVALSETLKEIAKPDGAWLVLEGFDTAAERLSASVMDLVGQLIAELPQAPGVHLVLAGWPENLPSGFETSIDYLVAPSAEDIARTLLPPAPTPALLSFVVPTVEMALKAAEQAIPGACAYRIAERARPAVAHGAPKEQHAFRGGTCRALRGSKVHSHRSSGEEGGQAQGASRRCSSPTTPTPTTTAVPMAGRW

pLDDT: mean 74.26, std 23.6, range [31.92, 98.44]